Protein AF-A0A375GD83-F1 (afdb_monomer)

Secondary structure (DSSP, 8-state):
-PPP------------HHHHHHHHHHHHHHHHHHHHTSS---TTSHHHHHHHHHHHHHHHHHHHHHHHHHHHHHHHHHHHHHHHHHHHHHHHHHHHHHHHHHHHHHHHHHHHHHHHHHHHHHHHHHHHHHHHHHHHHHHHGGGGGTTS-HHHHHHHHHHHHSHHHHHTS--GGGHHHHHHHHHHHHHHHHHHHHHHHHHHHHHHHHHHHHHHHHHHHHHHHHHHHHHHHHHHHHHHHHHHHTHHHHTTT--HHHHHHHHHHHTTS-GGGGGGGHHHHHHHHHHHHHHHHHHHHHHHHHHHHHHHHHHHHHHHHHHHHHHHHHHHHHHHHHHHHHHHHHHHHHHHHHHHHHHHHHHHHHHHHHHHHHHHHHHHHHHHHHHHHHHHHHHHHHHGGGSPSSHHHHHHHHHHHHHHT---

pLDDT: mean 83.91, std 14.01, range [33.31, 98.44]

Solvent-accessible surface area (backbone atoms only — not comparable to full-atom values): 22736 Å² total; per-residue (Å²): 132,81,82,78,82,78,80,75,75,73,79,78,76,74,72,71,69,79,61,61,56,67,46,54,62,49,54,51,50,52,51,51,50,53,62,70,62,70,62,89,66,54,57,89,43,73,66,32,33,48,51,47,50,54,49,52,48,49,54,53,49,51,54,51,51,51,55,47,52,50,51,65,60,47,48,60,52,54,52,49,53,50,52,52,51,54,50,49,52,51,51,54,51,54,51,45,68,59,46,50,63,54,50,52,52,51,52,51,52,50,51,51,52,51,52,51,50,50,49,52,52,50,53,50,52,51,53,53,50,53,54,53,51,52,46,51,50,46,57,49,50,43,69,80,37,71,84,42,54,40,66,57,36,50,49,54,46,51,52,67,68,33,78,57,56,70,64,77,51,90,49,76,94,45,46,65,60,46,52,51,32,48,54,52,26,47,54,52,35,52,55,38,29,55,53,24,45,53,52,50,51,53,49,53,53,49,53,51,51,52,52,51,53,49,52,51,52,52,50,53,50,49,54,50,51,50,50,50,52,53,49,55,49,50,53,51,40,51,54,38,55,46,43,42,70,75,46,68,92,54,56,52,71,59,46,49,53,51,46,58,55,55,73,65,59,59,42,77,81,43,61,97,43,24,69,62,38,41,52,28,47,53,53,24,46,55,49,38,52,53,50,36,52,53,38,46,55,49,50,51,52,50,49,52,50,51,51,50,47,49,51,50,49,54,51,47,54,50,49,52,49,50,52,48,53,53,49,52,51,50,52,50,49,52,49,52,48,51,51,52,48,50,49,52,49,51,50,48,51,53,53,48,55,49,50,52,52,54,50,54,52,48,54,51,53,49,52,57,50,48,59,59,48,53,57,51,51,53,58,48,51,59,54,52,50,54,53,53,62,62,51,54,80,75,51,70,92,49,79,70,39,56,51,50,54,51,52,50,40,71,71,71,71,75,77,136

Mean predicted aligned error: 18.78 Å

Sequence (416 aa):
MGAPEIEVLDPVHAEPTTSLTLYDAIEAGLTELRTAGAEAFDVKNTEGNKEAREFVQRCVSTRTATEEAYTQWNRPILAAQKRVREKRDEILAAVKEIEQPVKEQIDAEQKRKDEERITKARAESARISVHQACLNAIAALPKDYLTASSADVSAAIRDLESPEYLGQRDWEEYADQAKEAVATALTTLRAHLDNAKAREELAAMKAQQEAEAAARRAEEAKVEAERKRVAGIKDRIHAIEIAPTTCIGLGTKAIQQRIDALAREAADDFAEFQAEAGAAIEAALGNLNTMLAAARDAEELAQLRADAARRKQEEQEAAERKVREEQDAKAAAERAEREAEAKRQAEARAAEQKRQRDEAEARRREKEAAEAAAQRVRAQAETLLALLVESRAHVPAGDLADRIDAAINAATGAQQ

Radius of gyration: 103.18 Å; Cα contacts (8 Å, |Δi|>4): 139; chains: 1; bounding box: 228×79×257 Å

Structure (mmCIF, N/CA/C/O backbone):
data_AF-A0A375GD83-F1
#
_entry.id   AF-A0A375GD83-F1
#
loop_
_atom_site.group_PDB
_atom_site.id
_atom_site.type_symbol
_atom_site.label_atom_id
_atom_site.label_alt_id
_atom_site.label_comp_id
_atom_site.label_asym_id
_atom_site.label_entity_id
_atom_site.label_seq_id
_atom_site.pdbx_PDB_ins_code
_atom_site.Cartn_x
_atom_site.Cartn_y
_atom_site.Cartn_z
_atom_site.occupancy
_atom_site.B_iso_or_equiv
_atom_site.auth_seq_id
_atom_site.auth_comp_id
_atom_site.auth_asym_id
_atom_site.auth_atom_id
_atom_site.pdbx_PDB_model_num
ATOM 1 N N . MET A 1 1 ? 58.384 -1.077 -75.001 1.00 39.97 1 MET A N 1
ATOM 2 C CA . MET A 1 1 ? 57.512 -1.541 -76.101 1.00 39.97 1 MET A CA 1
ATOM 3 C C . MET A 1 1 ? 57.031 -0.315 -76.849 1.00 39.97 1 MET A C 1
ATOM 5 O O . MET A 1 1 ? 56.816 0.699 -76.199 1.00 39.97 1 MET A O 1
ATOM 9 N N . GLY A 1 2 ? 57.066 -0.391 -78.180 1.00 39.81 2 GLY A N 1
ATOM 10 C CA . GLY A 1 2 ? 57.267 0.727 -79.105 1.00 39.81 2 GLY A CA 1
ATOM 11 C C . GLY A 1 2 ? 56.346 1.926 -78.913 1.00 39.81 2 GLY A C 1
ATOM 12 O O . GLY A 1 2 ? 55.140 1.773 -78.745 1.00 39.81 2 GLY A O 1
ATOM 13 N N . ALA A 1 3 ? 56.946 3.116 -78.968 1.00 33.31 3 ALA A N 1
ATOM 14 C CA . ALA A 1 3 ? 56.218 4.341 -79.248 1.00 33.31 3 ALA A CA 1
ATOM 15 C C . ALA A 1 3 ? 55.552 4.181 -80.627 1.00 33.31 3 ALA A C 1
ATOM 17 O O . ALA A 1 3 ? 56.256 3.824 -81.574 1.00 33.31 3 ALA A O 1
ATOM 18 N N . PRO A 1 4 ? 54.231 4.376 -80.756 1.00 43.19 4 PRO A N 1
ATOM 19 C CA . PRO A 1 4 ? 53.603 4.381 -82.064 1.00 43.19 4 PRO A CA 1
ATOM 20 C C . PRO A 1 4 ? 54.129 5.590 -82.841 1.00 43.19 4 PRO A C 1
ATOM 22 O O . PRO A 1 4 ? 54.028 6.726 -82.374 1.00 43.19 4 PRO A O 1
ATOM 25 N N . GLU A 1 5 ? 54.730 5.321 -84.001 1.00 38.53 5 GLU A N 1
ATOM 26 C CA . GLU A 1 5 ? 55.009 6.321 -85.027 1.00 38.53 5 GLU A CA 1
ATOM 27 C C . GLU A 1 5 ? 53.711 7.077 -85.309 1.00 38.53 5 GLU A C 1
ATOM 29 O O . GLU A 1 5 ? 52.737 6.525 -85.818 1.00 38.53 5 GLU A O 1
ATOM 34 N N . ILE A 1 6 ? 53.681 8.346 -84.910 1.00 42.22 6 ILE A N 1
ATOM 35 C CA . ILE A 1 6 ? 52.630 9.266 -85.316 1.00 42.22 6 ILE A CA 1
ATOM 36 C C . ILE A 1 6 ? 52.956 9.606 -86.765 1.00 42.22 6 ILE A C 1
ATOM 38 O O . ILE A 1 6 ? 53.791 10.467 -87.035 1.00 42.22 6 ILE A O 1
ATOM 42 N N . GLU A 1 7 ? 52.338 8.877 -87.690 1.00 43.28 7 GLU A N 1
ATOM 43 C CA . GLU A 1 7 ? 52.271 9.248 -89.097 1.00 43.28 7 GLU A CA 1
ATOM 44 C C . GLU A 1 7 ? 51.522 10.586 -89.158 1.00 43.28 7 GLU A C 1
ATOM 46 O O . GLU A 1 7 ? 50.296 10.666 -89.038 1.00 43.28 7 GLU A O 1
ATOM 51 N N . VAL A 1 8 ? 52.295 11.672 -89.193 1.00 41.53 8 VAL A N 1
ATOM 52 C CA . VAL A 1 8 ? 51.786 13.027 -89.369 1.00 41.53 8 VAL A CA 1
ATOM 53 C C . VAL A 1 8 ? 51.165 13.059 -90.758 1.00 41.53 8 VAL A C 1
ATOM 55 O O . VAL A 1 8 ? 51.877 13.115 -91.754 1.00 41.53 8 VAL A O 1
ATOM 58 N N . LEU A 1 9 ? 49.834 12.971 -90.810 1.00 39.97 9 LEU A N 1
ATOM 59 C CA . LEU A 1 9 ? 49.043 13.265 -92.000 1.00 39.97 9 LEU A CA 1
ATOM 60 C C . LEU A 1 9 ? 49.550 14.578 -92.600 1.00 39.97 9 LEU A C 1
ATOM 62 O O . LEU A 1 9 ? 49.461 15.624 -91.950 1.00 39.97 9 LEU A O 1
ATOM 66 N N . ASP A 1 10 ? 50.089 14.489 -93.819 1.00 39.38 10 ASP A N 1
ATOM 67 C CA . ASP A 1 10 ? 50.497 15.634 -94.625 1.00 39.38 10 ASP A CA 1
ATOM 68 C C . ASP A 1 10 ? 49.424 16.728 -94.535 1.00 39.38 10 ASP A C 1
ATOM 70 O O . ASP A 1 10 ? 48.230 16.433 -94.707 1.00 39.38 10 ASP A O 1
ATOM 74 N N . PRO A 1 11 ? 49.798 17.991 -94.259 1.00 42.53 11 PRO A N 1
ATOM 75 C CA . PRO A 1 11 ? 48.841 19.074 -94.322 1.00 42.53 11 PRO A CA 1
ATOM 76 C C . PRO A 1 11 ? 48.291 19.094 -95.742 1.00 42.53 11 PRO A C 1
ATOM 78 O O . PRO A 1 11 ? 49.022 19.325 -96.703 1.00 42.53 11 PRO A O 1
ATOM 81 N N . VAL A 1 12 ? 46.989 18.836 -95.870 1.00 43.38 12 VAL A N 1
ATOM 82 C CA . VAL A 1 12 ? 46.254 19.053 -97.111 1.00 43.38 12 VAL A CA 1
ATOM 83 C C . VAL A 1 12 ? 46.540 20.493 -97.519 1.00 43.38 12 VAL A C 1
ATOM 85 O O . VAL A 1 12 ? 46.014 21.430 -96.914 1.00 43.38 12 VAL A O 1
ATOM 88 N N . HIS A 1 13 ? 47.407 20.669 -98.519 1.00 38.66 13 HIS A N 1
ATOM 89 C CA . HIS A 1 13 ? 47.500 21.898 -99.281 1.00 38.66 13 HIS A CA 1
ATOM 90 C C . HIS A 1 13 ? 46.121 22.093 -99.906 1.00 38.66 13 HIS A C 1
ATOM 92 O O . HIS A 1 13 ? 45.817 21.594 -100.986 1.00 38.66 13 HIS A O 1
ATOM 98 N N . ALA A 1 14 ? 45.240 22.775 -99.179 1.00 43.72 14 ALA A N 1
ATOM 99 C CA . ALA A 1 14 ? 44.133 23.461 -99.793 1.00 43.72 14 ALA A CA 1
ATOM 100 C C . ALA A 1 14 ? 44.802 24.441 -100.746 1.00 43.72 14 ALA A C 1
ATOM 102 O O . ALA A 1 14 ? 45.374 25.414 -100.275 1.00 43.72 14 ALA A O 1
ATOM 103 N N . GLU A 1 15 ? 44.827 24.145 -102.042 1.00 46.03 15 GLU A N 1
ATOM 104 C CA . GLU A 1 15 ? 45.073 25.157 -103.057 1.00 46.03 15 GLU A CA 1
ATOM 105 C C . GLU A 1 15 ? 43.829 26.056 -103.084 1.00 46.03 15 GLU A C 1
ATOM 107 O O . GLU A 1 15 ? 42.822 25.683 -103.691 1.00 46.03 15 GLU A O 1
ATOM 112 N N . PRO A 1 16 ? 43.808 27.221 -102.408 1.00 51.69 16 PRO A N 1
ATOM 113 C CA . PRO A 1 16 ? 42.618 28.061 -102.385 1.00 51.69 16 PRO A CA 1
ATOM 114 C C . PRO A 1 16 ? 42.617 28.979 -103.617 1.00 51.69 16 PRO A C 1
ATOM 116 O O . PRO A 1 16 ? 41.585 29.520 -104.003 1.00 51.69 16 PRO A O 1
ATOM 119 N N . THR A 1 17 ? 43.776 29.137 -104.258 1.00 50.88 17 THR A N 1
ATOM 120 C CA . THR A 1 17 ? 44.047 30.077 -105.342 1.00 50.88 17 THR A CA 1
ATOM 121 C C . THR A 1 17 ? 43.583 29.569 -106.699 1.00 50.88 17 THR A C 1
ATOM 123 O O . THR A 1 17 ? 43.186 30.373 -107.531 1.00 50.88 17 THR A O 1
ATOM 126 N N . THR A 1 18 ? 43.535 28.254 -106.917 1.00 53.28 18 THR A N 1
ATOM 127 C CA . THR A 1 18 ? 43.207 27.659 -108.227 1.00 53.28 18 THR A CA 1
ATOM 128 C C . THR A 1 18 ? 41.701 27.669 -108.535 1.00 53.28 18 THR A C 1
ATOM 130 O O . THR A 1 18 ? 41.294 27.278 -109.623 1.00 53.28 18 THR A O 1
ATOM 133 N N . SER A 1 19 ? 40.854 28.107 -107.591 1.00 58.22 19 SER A N 1
ATOM 134 C CA . SER A 1 19 ? 39.392 27.995 -107.713 1.00 58.22 19 SER A CA 1
ATOM 135 C C . SER A 1 19 ? 38.628 29.309 -107.885 1.00 58.22 19 SER A C 1
ATOM 137 O O . SER A 1 19 ? 37.593 29.317 -108.549 1.00 58.22 19 SER A O 1
ATOM 139 N N . LEU A 1 20 ? 39.135 30.423 -107.350 1.00 66.19 20 LEU A N 1
ATOM 140 C CA . LEU A 1 20 ? 38.565 31.751 -107.612 1.00 66.19 20 LEU A CA 1
ATOM 141 C C . LEU A 1 20 ? 38.956 32.279 -108.997 1.00 66.19 20 LEU A C 1
ATOM 143 O O . LEU A 1 20 ? 38.192 33.028 -109.589 1.00 66.19 20 LEU A O 1
ATOM 147 N N . THR A 1 21 ? 40.063 31.795 -109.563 1.00 68.50 21 THR A N 1
ATOM 148 C CA . THR A 1 21 ? 40.505 32.131 -110.927 1.00 68.50 21 THR A CA 1
ATOM 149 C C . THR A 1 21 ? 39.505 31.712 -112.012 1.00 68.50 21 THR A C 1
ATOM 151 O O . THR A 1 21 ? 39.490 32.297 -113.092 1.00 68.50 21 THR A O 1
ATOM 154 N N . LEU A 1 22 ? 38.618 30.742 -111.738 1.00 68.75 22 LEU A N 1
ATOM 155 C CA . LEU A 1 22 ? 37.506 30.388 -112.635 1.00 68.75 22 LEU A CA 1
ATOM 156 C C . LEU A 1 22 ? 36.510 31.544 -112.817 1.00 68.75 22 LEU A C 1
ATOM 158 O O . LEU A 1 22 ? 35.846 31.620 -113.850 1.00 68.75 22 LEU A O 1
ATOM 162 N N . TYR A 1 23 ? 36.412 32.445 -111.835 1.00 79.69 23 TYR A N 1
ATOM 163 C CA . TYR A 1 23 ? 35.542 33.614 -111.910 1.00 79.69 23 TYR A CA 1
ATOM 164 C C . TYR A 1 23 ? 36.182 34.781 -112.661 1.00 79.69 23 TYR A C 1
ATOM 166 O O . TYR A 1 23 ? 35.439 35.555 -113.251 1.00 79.69 23 TYR A O 1
ATOM 174 N N . ASP A 1 24 ? 37.512 34.868 -112.755 1.00 82.31 24 ASP A N 1
ATOM 175 C CA . ASP A 1 24 ? 38.196 35.981 -113.436 1.00 82.31 24 ASP A CA 1
ATOM 176 C C . ASP A 1 24 ? 37.759 36.111 -114.912 1.00 82.31 24 ASP A C 1
ATOM 178 O O . ASP A 1 24 ? 37.456 37.202 -115.400 1.00 82.31 24 ASP A O 1
ATOM 182 N N . ALA A 1 25 ? 37.643 34.986 -115.633 1.00 78.38 25 ALA A N 1
ATOM 183 C CA . ALA A 1 25 ? 37.164 34.966 -117.022 1.00 78.38 25 ALA A CA 1
ATOM 184 C C . ALA A 1 25 ? 35.667 35.311 -117.141 1.00 78.38 25 ALA A C 1
ATOM 186 O O . ALA A 1 25 ? 35.231 35.925 -118.118 1.00 78.38 25 ALA A O 1
ATOM 187 N N . ILE A 1 26 ? 34.873 34.939 -116.134 1.00 85.50 26 ILE A N 1
ATOM 188 C CA . ILE A 1 26 ? 33.441 35.249 -116.056 1.00 85.50 26 ILE A CA 1
ATOM 189 C C . ILE A 1 26 ? 33.243 36.742 -115.764 1.00 85.50 26 ILE A C 1
ATOM 191 O O . ILE A 1 26 ? 32.365 37.368 -116.355 1.00 85.50 26 ILE A O 1
ATOM 195 N N . GLU A 1 27 ? 34.073 37.334 -114.904 1.00 85.69 27 GLU A N 1
ATOM 196 C CA . GLU A 1 27 ? 34.082 38.766 -114.595 1.00 85.69 27 GLU A CA 1
ATOM 197 C C . GLU A 1 27 ? 34.493 39.610 -115.808 1.00 85.69 27 GLU A C 1
ATOM 199 O O . GLU A 1 27 ? 33.853 40.629 -116.102 1.00 85.69 27 GLU A O 1
ATOM 204 N N . ALA A 1 28 ? 35.499 39.159 -116.564 1.00 83.25 28 ALA A N 1
ATOM 205 C CA . ALA A 1 28 ? 35.867 39.766 -117.840 1.00 83.25 28 ALA A CA 1
ATOM 206 C C . ALA A 1 28 ? 34.699 39.705 -118.842 1.00 83.25 28 ALA A C 1
ATOM 208 O O . ALA A 1 28 ? 34.285 40.739 -119.370 1.00 83.25 28 ALA A O 1
ATOM 209 N N . GLY A 1 29 ? 34.082 38.529 -119.020 1.00 84.75 29 GLY A N 1
ATOM 210 C CA . GLY A 1 29 ? 32.914 38.358 -119.892 1.00 84.75 29 GLY A CA 1
ATOM 211 C C . GLY A 1 29 ? 31.698 39.186 -119.457 1.00 84.75 29 GLY A C 1
ATOM 212 O O . GLY A 1 29 ? 30.999 39.753 -120.293 1.00 84.75 29 GLY A O 1
ATOM 213 N N . LEU A 1 30 ? 31.459 39.336 -118.151 1.00 89.31 30 LEU A N 1
ATOM 214 C CA . LEU A 1 30 ? 30.413 40.213 -117.620 1.00 89.31 30 LEU A CA 1
ATOM 215 C C . LEU A 1 30 ? 30.683 41.685 -117.960 1.00 89.31 30 LEU A C 1
ATOM 217 O O . LEU A 1 30 ? 29.751 42.434 -118.257 1.00 89.31 30 LEU A O 1
ATOM 221 N N . THR A 1 31 ? 31.946 42.105 -117.923 1.00 88.19 31 THR A N 1
ATOM 222 C CA . THR A 1 31 ? 32.352 43.463 -118.304 1.00 88.19 31 THR A CA 1
ATOM 223 C C . THR A 1 31 ? 32.131 43.699 -119.798 1.00 88.19 31 THR A C 1
ATOM 225 O O . THR A 1 31 ? 31.545 44.714 -120.171 1.00 88.19 31 THR A O 1
ATOM 228 N N . GLU A 1 32 ? 32.489 42.738 -120.651 1.00 86.81 32 GLU A N 1
ATOM 229 C CA . GLU A 1 32 ? 32.200 42.792 -122.090 1.00 86.81 32 GLU A CA 1
ATOM 230 C C . GLU A 1 32 ? 30.698 42.841 -122.383 1.00 86.81 32 GLU A C 1
ATOM 232 O O . GLU A 1 32 ? 30.258 43.639 -123.209 1.00 86.81 32 GLU A O 1
ATOM 237 N N . LEU A 1 33 ? 29.895 42.033 -121.685 1.00 90.19 33 LEU A N 1
ATOM 238 C CA . LEU A 1 33 ? 28.437 42.048 -121.808 1.00 90.19 33 LEU A CA 1
ATOM 239 C C . LEU A 1 33 ? 27.834 43.394 -121.395 1.00 90.19 33 LEU A C 1
ATOM 241 O O . LEU A 1 33 ? 26.916 43.877 -122.052 1.00 90.19 33 LEU A O 1
ATOM 245 N N . ARG A 1 34 ? 28.351 44.029 -120.337 1.00 90.00 34 ARG A N 1
ATOM 246 C CA . ARG A 1 34 ? 27.906 45.371 -119.929 1.00 90.00 34 ARG A CA 1
ATOM 247 C C . ARG A 1 34 ? 28.188 46.410 -121.006 1.00 90.00 34 ARG A C 1
ATOM 249 O O . ARG A 1 34 ? 27.311 47.214 -121.300 1.00 90.00 34 ARG A O 1
ATOM 256 N N . THR A 1 35 ? 29.378 46.372 -121.601 1.00 87.06 35 THR A N 1
ATOM 257 C CA . THR A 1 35 ? 29.751 47.280 -122.692 1.00 87.06 35 THR A CA 1
ATOM 258 C C . THR A 1 35 ? 28.905 47.022 -123.937 1.00 87.06 35 THR A C 1
ATOM 260 O O . THR A 1 35 ? 28.340 47.952 -124.500 1.00 87.06 35 THR A O 1
ATOM 263 N N . ALA A 1 36 ? 28.760 45.757 -124.342 1.00 85.19 36 ALA A N 1
ATOM 264 C CA . ALA A 1 36 ? 28.002 45.376 -125.533 1.00 85.19 36 ALA A CA 1
ATOM 265 C C . ALA A 1 36 ? 26.490 45.634 -125.404 1.00 85.19 36 ALA A C 1
ATOM 267 O O . ALA A 1 36 ? 25.822 45.818 -126.414 1.00 85.19 36 ALA A O 1
ATOM 268 N N . GLY A 1 37 ? 25.948 45.641 -124.185 1.00 85.56 37 GLY A N 1
ATOM 269 C CA . GLY A 1 37 ? 24.540 45.934 -123.913 1.00 85.56 37 GLY A CA 1
ATOM 270 C C . GLY A 1 37 ? 24.232 47.402 -123.606 1.00 85.56 37 GLY A C 1
ATOM 271 O O . GLY A 1 37 ? 23.106 47.695 -123.211 1.00 85.56 37 GLY A O 1
ATOM 272 N N . ALA A 1 38 ? 25.209 48.311 -123.713 1.00 86.44 38 ALA A N 1
ATOM 273 C CA . ALA A 1 38 ? 25.027 49.718 -123.347 1.00 86.44 38 ALA A CA 1
ATOM 274 C C . ALA A 1 38 ? 24.134 50.495 -124.334 1.00 86.44 38 ALA A C 1
ATOM 276 O O . ALA A 1 38 ? 23.454 51.440 -123.933 1.00 86.44 38 ALA A O 1
ATOM 277 N N . GLU A 1 39 ? 24.115 50.093 -125.606 1.00 80.00 39 GLU A N 1
ATOM 278 C CA . GLU A 1 39 ? 23.303 50.704 -126.663 1.00 80.00 39 GLU A CA 1
ATOM 279 C C . GLU A 1 39 ? 22.092 49.827 -127.021 1.00 80.00 39 GLU A C 1
ATOM 281 O O . GLU A 1 39 ? 22.095 48.609 -126.837 1.00 80.00 39 GLU A O 1
ATOM 286 N N . ALA A 1 40 ? 21.018 50.447 -127.519 1.00 80.62 40 ALA A N 1
ATOM 287 C CA . ALA A 1 40 ? 19.790 49.735 -127.860 1.00 80.62 40 ALA A CA 1
ATOM 288 C C . ALA A 1 40 ? 19.915 49.003 -129.209 1.00 80.62 40 ALA A C 1
ATOM 290 O O . ALA A 1 40 ? 20.173 49.629 -130.234 1.00 80.62 40 ALA A O 1
ATOM 291 N N . PHE A 1 41 ? 19.652 47.693 -129.223 1.00 85.50 41 PHE A N 1
ATOM 292 C CA . PHE A 1 41 ? 19.617 46.893 -130.452 1.00 85.50 41 PHE A CA 1
ATOM 293 C C . PHE A 1 41 ? 18.363 47.198 -131.294 1.00 85.50 41 PHE A C 1
ATOM 295 O O . PHE A 1 41 ? 17.240 47.161 -130.779 1.00 85.50 41 PHE A O 1
ATOM 302 N N . ASP A 1 42 ? 18.518 47.424 -132.605 1.00 81.69 42 ASP A N 1
ATOM 303 C CA . ASP A 1 42 ? 17.387 47.589 -133.536 1.00 81.69 42 ASP A CA 1
ATOM 304 C C . ASP A 1 42 ? 16.790 46.233 -133.952 1.00 81.69 42 ASP A C 1
ATOM 306 O O . ASP A 1 42 ? 17.029 45.691 -135.032 1.00 81.69 42 ASP A O 1
ATOM 310 N N . VAL A 1 43 ? 15.972 45.672 -133.063 1.00 83.81 43 VAL A N 1
ATOM 311 C CA . VAL A 1 43 ? 15.352 44.345 -133.217 1.00 83.81 43 VAL A CA 1
ATOM 312 C C . VAL A 1 43 ? 14.291 44.248 -134.322 1.00 83.81 43 VAL A C 1
ATOM 314 O O . VAL A 1 43 ? 13.786 43.152 -134.584 1.00 83.81 43 VAL A O 1
ATOM 317 N N . LYS A 1 44 ? 13.908 45.366 -134.956 1.00 79.12 44 LYS A N 1
ATOM 318 C CA . LYS A 1 44 ? 12.975 45.352 -136.097 1.00 79.12 44 LYS A CA 1
ATOM 319 C C . LYS A 1 44 ? 13.689 45.009 -137.403 1.00 79.12 44 LYS A C 1
ATOM 321 O O . LYS A 1 44 ? 13.055 44.453 -138.299 1.00 79.12 44 LYS A O 1
ATOM 326 N N . ASN A 1 45 ? 14.988 45.295 -137.497 1.00 81.12 45 ASN A N 1
ATOM 327 C CA . ASN A 1 45 ? 15.839 44.814 -138.575 1.00 81.12 45 ASN A CA 1
ATOM 328 C C . ASN A 1 45 ? 16.251 43.352 -138.311 1.00 81.12 45 ASN A C 1
ATOM 330 O O . ASN A 1 45 ? 16.457 42.933 -137.173 1.00 81.12 45 ASN A O 1
ATOM 334 N N . THR A 1 46 ? 16.380 42.561 -139.375 1.00 78.75 46 THR A N 1
ATOM 335 C CA . THR A 1 46 ? 16.766 41.146 -139.283 1.00 78.75 46 THR A CA 1
ATOM 336 C C . THR A 1 46 ? 18.182 40.990 -138.721 1.00 78.75 46 THR A C 1
ATOM 338 O O . THR A 1 46 ? 18.410 40.102 -137.900 1.00 78.75 46 THR A O 1
ATOM 341 N N . GLU A 1 47 ? 19.109 41.876 -139.101 1.00 81.12 47 GLU A N 1
ATOM 342 C CA . GLU A 1 47 ? 20.480 41.885 -138.570 1.00 81.12 47 GLU A CA 1
ATOM 343 C C . GLU A 1 47 ? 20.504 42.258 -137.081 1.00 81.12 47 GLU A C 1
ATOM 345 O O . GLU A 1 47 ? 21.009 41.483 -136.271 1.00 81.12 47 GLU A O 1
ATOM 350 N N . GLY A 1 48 ? 19.837 43.349 -136.684 1.00 80.81 48 GLY A N 1
ATOM 351 C CA . GLY A 1 48 ? 19.778 43.768 -135.278 1.00 80.81 48 GLY A CA 1
ATOM 352 C C . GLY A 1 48 ? 19.045 42.779 -134.357 1.00 80.81 48 GLY A C 1
ATOM 353 O O . GLY A 1 48 ? 19.421 42.606 -133.198 1.00 80.81 48 GLY A O 1
ATOM 354 N N . ASN A 1 49 ? 18.039 42.045 -134.853 1.00 81.94 49 ASN A N 1
ATOM 355 C CA . ASN A 1 49 ? 17.398 40.958 -134.097 1.00 81.94 49 ASN A CA 1
ATOM 356 C C . ASN A 1 49 ? 18.348 39.769 -133.889 1.00 81.94 49 ASN A C 1
ATOM 358 O O . ASN A 1 49 ? 18.368 39.167 -132.814 1.00 81.94 49 ASN A O 1
ATOM 362 N N . LYS A 1 50 ? 19.153 39.433 -134.903 1.00 86.50 50 LYS A N 1
ATOM 363 C CA . LYS A 1 50 ? 20.173 38.388 -134.783 1.00 86.50 50 LYS A CA 1
ATOM 364 C C . LYS A 1 50 ? 21.220 38.775 -133.734 1.00 86.50 50 LYS A C 1
ATOM 366 O O . LYS A 1 50 ? 21.472 37.978 -132.834 1.00 86.50 50 LYS A O 1
ATOM 371 N N . GLU A 1 51 ? 21.728 40.004 -133.780 1.00 84.81 51 GLU A N 1
ATOM 372 C CA . GLU A 1 51 ? 22.687 40.532 -132.798 1.00 84.81 51 GLU A CA 1
ATOM 373 C C . GLU A 1 51 ? 22.119 40.542 -131.370 1.00 84.81 51 GLU A C 1
ATOM 375 O O . GLU A 1 51 ? 22.785 40.098 -130.433 1.00 84.81 51 GLU A O 1
ATOM 380 N N . ALA A 1 52 ? 20.860 40.956 -131.190 1.00 85.12 52 ALA A N 1
ATOM 381 C CA . ALA A 1 52 ? 20.198 40.935 -129.885 1.00 85.12 52 ALA A CA 1
ATOM 382 C C . ALA A 1 52 ? 20.039 39.508 -129.331 1.00 85.12 52 ALA A C 1
ATOM 384 O O . ALA A 1 52 ? 20.249 39.268 -128.140 1.00 85.12 52 ALA A O 1
ATOM 385 N N . ARG A 1 53 ? 19.690 38.535 -130.184 1.00 87.50 53 ARG A N 1
ATOM 386 C CA . ARG A 1 53 ? 19.599 37.120 -129.785 1.00 87.50 53 ARG A CA 1
ATOM 387 C C . ARG A 1 53 ? 20.962 36.551 -129.411 1.00 87.50 53 ARG A C 1
ATOM 389 O O . ARG A 1 53 ? 21.061 35.845 -128.411 1.00 87.50 53 ARG A O 1
ATOM 396 N N . GLU A 1 54 ? 22.005 36.877 -130.169 1.00 88.62 54 GLU A N 1
ATOM 397 C CA . GLU A 1 54 ? 23.382 36.485 -129.856 1.00 88.62 54 GLU A CA 1
ATOM 398 C C . GLU A 1 54 ? 23.865 37.122 -128.543 1.00 88.62 54 GLU A C 1
ATOM 400 O O . GLU A 1 54 ? 24.502 36.452 -127.731 1.00 88.62 54 GLU A O 1
ATOM 405 N N . PHE A 1 55 ? 23.509 38.381 -128.272 1.00 90.19 55 PHE A N 1
ATOM 406 C CA . PHE A 1 55 ? 23.780 39.041 -126.993 1.00 90.19 55 PHE A CA 1
ATOM 407 C C . PHE A 1 55 ? 23.082 38.345 -125.816 1.00 90.19 55 PHE A C 1
ATOM 409 O O . PHE A 1 55 ? 23.735 38.000 -124.831 1.00 90.19 55 PHE A O 1
ATOM 416 N N . VAL A 1 56 ? 21.777 38.068 -125.926 1.00 89.44 56 VAL A N 1
ATOM 417 C CA . VAL A 1 56 ? 21.030 37.332 -124.891 1.00 89.44 56 VAL A CA 1
ATOM 418 C C . VAL A 1 56 ? 21.627 35.943 -124.671 1.00 89.44 56 VAL A C 1
ATOM 420 O O . VAL A 1 56 ? 21.790 35.528 -123.523 1.00 89.44 56 VAL A O 1
ATOM 423 N N . GLN A 1 57 ? 22.004 35.242 -125.743 1.00 91.25 57 GLN A N 1
ATOM 424 C CA . GLN A 1 57 ? 22.658 33.942 -125.635 1.00 91.25 57 GLN A CA 1
ATOM 425 C C . GLN A 1 57 ? 23.979 34.047 -124.865 1.00 91.25 57 GLN A C 1
ATOM 427 O O . GLN A 1 57 ? 24.208 33.236 -123.971 1.00 91.25 57 GLN A O 1
ATOM 432 N N . ARG A 1 58 ? 24.806 35.071 -125.129 1.00 88.69 58 ARG A N 1
ATOM 433 C CA . ARG A 1 58 ? 26.033 35.319 -124.354 1.00 88.69 58 ARG A CA 1
ATOM 434 C C . ARG A 1 58 ? 25.736 35.587 -122.874 1.00 88.69 58 ARG A C 1
ATOM 436 O O . ARG A 1 58 ? 26.384 34.984 -122.028 1.00 88.69 58 ARG A O 1
ATOM 443 N N . CYS A 1 59 ? 24.718 36.386 -122.540 1.00 88.62 59 CYS A N 1
ATOM 444 C CA . CYS A 1 59 ? 24.286 36.596 -121.149 1.00 88.62 59 CYS A CA 1
ATOM 445 C C . CYS A 1 59 ? 23.867 35.292 -120.452 1.00 88.62 59 CYS A C 1
ATOM 447 O O . CYS A 1 59 ? 24.264 35.032 -119.314 1.00 88.62 59 CYS A O 1
ATOM 449 N N . VAL A 1 60 ? 23.071 34.457 -121.128 1.00 91.75 60 VAL A N 1
ATOM 450 C CA . VAL A 1 60 ? 22.652 33.151 -120.602 1.00 91.75 60 VAL A CA 1
ATOM 451 C C . VAL A 1 60 ? 23.858 32.233 -120.417 1.00 91.75 60 VAL A C 1
ATOM 453 O O . VAL A 1 60 ? 23.958 31.583 -119.376 1.00 91.75 60 VAL A O 1
ATOM 456 N N . SER A 1 61 ? 24.787 32.209 -121.375 1.00 88.38 61 SER A N 1
ATOM 457 C CA . SER A 1 61 ? 26.030 31.444 -121.282 1.00 88.38 61 SER A CA 1
ATOM 458 C C . SER A 1 61 ? 26.889 31.892 -120.100 1.00 88.38 61 SER A C 1
ATOM 460 O O . SER A 1 61 ? 27.290 31.039 -119.315 1.00 88.38 61 SER A O 1
ATOM 462 N N . THR A 1 62 ? 27.101 33.198 -119.900 1.00 88.00 62 THR A N 1
ATOM 463 C CA . THR A 1 62 ? 27.851 33.721 -118.744 1.00 88.00 62 THR A CA 1
ATOM 464 C C . THR A 1 62 ? 27.178 33.350 -117.423 1.00 88.00 62 THR A C 1
ATOM 466 O O . THR A 1 62 ? 27.852 32.840 -116.538 1.00 88.00 62 THR A O 1
ATOM 469 N N . ARG A 1 63 ? 25.850 33.503 -117.296 1.00 91.19 63 ARG A N 1
ATOM 470 C CA . ARG A 1 63 ? 25.112 33.087 -116.086 1.00 91.19 63 ARG A CA 1
ATOM 471 C C . ARG A 1 63 ? 25.255 31.590 -115.803 1.00 91.19 63 ARG A C 1
ATOM 473 O O . ARG A 1 63 ? 25.512 31.202 -114.667 1.00 91.19 63 ARG A O 1
ATOM 480 N N . THR A 1 64 ? 25.088 30.763 -116.832 1.00 90.00 64 THR A N 1
ATOM 481 C CA . THR A 1 64 ? 25.183 29.301 -116.704 1.00 90.00 64 THR A CA 1
ATOM 482 C C . THR A 1 64 ? 26.601 28.892 -116.302 1.00 90.00 64 THR A C 1
ATOM 484 O O . THR A 1 64 ? 26.761 28.061 -115.414 1.00 90.00 64 THR A O 1
ATOM 487 N N . ALA A 1 65 ? 27.625 29.537 -116.873 1.00 87.19 65 ALA A N 1
ATOM 488 C CA . ALA A 1 65 ? 29.018 29.326 -116.493 1.00 87.19 65 ALA A CA 1
ATOM 489 C C . ALA A 1 65 ? 29.287 29.707 -115.026 1.00 87.19 65 ALA A C 1
ATOM 491 O O . ALA A 1 65 ? 29.994 28.977 -114.336 1.00 87.19 65 ALA A O 1
ATOM 492 N N . THR A 1 66 ? 28.688 30.790 -114.512 1.00 87.75 66 THR A N 1
ATOM 493 C CA . THR A 1 66 ? 28.781 31.165 -113.088 1.00 87.75 66 THR A CA 1
ATOM 494 C C . THR A 1 66 ? 28.152 30.113 -112.170 1.00 87.75 66 THR A C 1
ATOM 496 O O . THR A 1 66 ? 28.759 29.713 -111.176 1.00 87.75 66 THR A O 1
ATOM 499 N N . GLU A 1 67 ? 26.939 29.649 -112.487 1.00 88.56 67 GLU A N 1
ATOM 500 C CA . GLU A 1 67 ? 26.233 28.624 -111.700 1.00 88.56 67 GLU A CA 1
ATOM 501 C C . GLU A 1 67 ? 26.985 27.282 -111.713 1.00 88.56 67 GLU A C 1
ATOM 503 O O . GLU A 1 67 ? 27.092 26.599 -110.685 1.00 88.56 67 GLU A O 1
ATOM 508 N N . GLU A 1 68 ? 27.556 26.917 -112.860 1.00 87.94 68 GLU A N 1
ATOM 509 C CA . GLU A 1 68 ? 28.397 25.737 -113.004 1.00 87.94 68 GLU A CA 1
ATOM 510 C C . GLU A 1 68 ? 29.701 25.870 -112.205 1.00 87.94 68 GLU A C 1
ATOM 512 O O . GLU A 1 68 ? 30.024 24.959 -111.440 1.00 87.94 68 GLU A O 1
ATOM 517 N N . ALA A 1 69 ? 30.391 27.015 -112.280 1.00 85.19 69 ALA A N 1
ATOM 518 C CA . ALA A 1 69 ? 31.600 27.289 -111.500 1.00 85.19 69 ALA A CA 1
ATOM 519 C C . ALA A 1 69 ? 31.340 27.190 -109.986 1.00 85.19 69 ALA A C 1
ATOM 521 O O . ALA A 1 69 ? 32.097 26.533 -109.268 1.00 85.19 69 ALA A O 1
ATOM 522 N N . TYR A 1 70 ? 30.228 27.750 -109.490 1.00 86.88 70 TYR A N 1
ATOM 523 C CA . TYR A 1 70 ? 29.825 27.612 -108.085 1.00 86.88 70 TYR A CA 1
ATOM 524 C C . TYR A 1 70 ? 29.563 26.155 -107.704 1.00 86.88 70 TYR A C 1
ATOM 526 O O . TYR A 1 70 ? 30.045 25.673 -106.677 1.00 86.88 70 TYR A O 1
ATOM 534 N N . THR A 1 71 ? 28.811 25.432 -108.534 1.00 87.31 71 THR A N 1
ATOM 535 C CA . THR A 1 71 ? 28.451 24.039 -108.261 1.00 87.31 71 THR A CA 1
ATOM 536 C C . THR A 1 71 ? 29.687 23.141 -108.248 1.00 87.31 71 THR A C 1
ATOM 538 O O . THR A 1 71 ? 29.811 22.284 -107.370 1.00 87.31 71 THR A O 1
ATOM 541 N N . GLN A 1 72 ? 30.613 23.336 -109.190 1.00 84.00 72 GLN A N 1
ATOM 542 C CA . GLN A 1 72 ? 31.868 22.590 -109.272 1.00 84.00 72 GLN A CA 1
ATOM 543 C C . GLN A 1 72 ? 32.788 22.894 -108.083 1.00 84.00 72 GLN A C 1
ATOM 545 O O . GLN A 1 72 ? 33.360 21.961 -107.521 1.00 84.00 72 GLN A O 1
ATOM 550 N N . TRP A 1 73 ? 32.867 24.154 -107.643 1.00 82.75 73 TRP A N 1
ATOM 551 C CA . TRP A 1 73 ? 33.659 24.562 -106.479 1.00 82.75 73 TRP A CA 1
ATOM 552 C C . TRP A 1 73 ? 33.082 24.081 -105.140 1.00 82.75 73 TRP A C 1
ATOM 554 O O . TRP A 1 73 ? 33.805 23.575 -104.284 1.00 82.75 73 TRP A O 1
ATOM 564 N N . ASN A 1 74 ? 31.768 24.203 -104.946 1.00 85.94 74 ASN A N 1
ATOM 565 C CA . ASN A 1 74 ? 31.124 23.891 -103.670 1.00 85.94 74 ASN A CA 1
ATOM 566 C C . ASN A 1 74 ? 30.951 22.376 -103.446 1.00 85.94 74 ASN A C 1
ATOM 568 O O . ASN A 1 74 ? 30.940 21.898 -102.310 1.00 85.94 74 ASN A O 1
ATOM 572 N N . ARG A 1 75 ? 30.844 21.586 -104.522 1.00 85.50 75 ARG A N 1
ATOM 573 C CA . ARG A 1 75 ? 30.702 20.121 -104.454 1.00 85.50 75 ARG A CA 1
ATOM 574 C C . ARG A 1 75 ? 31.800 19.428 -103.625 1.00 85.50 75 ARG A C 1
ATOM 576 O O . ARG A 1 75 ? 31.429 18.659 -102.734 1.00 85.50 75 ARG A O 1
ATOM 583 N N . PRO A 1 76 ? 33.111 19.660 -103.846 1.00 85.38 76 PRO A N 1
ATOM 584 C CA . PRO A 1 76 ? 34.156 19.066 -103.013 1.00 85.38 76 PRO A CA 1
ATOM 585 C C . PRO A 1 76 ? 34.111 19.561 -101.560 1.00 85.38 76 PRO A C 1
ATOM 587 O O . PRO A 1 76 ? 34.386 18.771 -100.660 1.00 85.38 76 PRO A O 1
ATOM 590 N N . ILE A 1 77 ? 33.695 20.808 -101.304 1.00 85.00 77 ILE A N 1
ATOM 591 C CA . ILE A 1 77 ? 33.564 21.357 -99.943 1.00 85.00 77 ILE A CA 1
ATOM 592 C C . ILE A 1 77 ? 32.464 20.630 -99.167 1.00 85.00 77 ILE A C 1
ATOM 594 O O . ILE A 1 77 ? 32.706 20.147 -98.061 1.00 85.00 77 ILE A O 1
ATOM 598 N N . LEU A 1 78 ? 31.267 20.492 -99.744 1.00 88.50 78 LEU A N 1
ATOM 599 C CA . LEU A 1 78 ? 30.167 19.755 -99.113 1.00 88.50 78 LEU A CA 1
ATOM 600 C C . LEU A 1 78 ? 30.517 18.275 -98.908 1.00 88.50 78 LEU A C 1
ATOM 602 O O . LEU A 1 78 ? 30.198 17.701 -97.865 1.00 88.50 78 LEU A O 1
ATOM 606 N N . ALA A 1 79 ? 31.214 17.662 -99.871 1.00 86.38 79 ALA A N 1
ATOM 607 C CA . ALA A 1 79 ? 31.703 16.293 -99.742 1.00 86.38 79 ALA A CA 1
ATOM 608 C C . ALA A 1 79 ? 32.723 16.154 -98.597 1.00 86.38 79 ALA A C 1
ATOM 610 O O . ALA A 1 79 ? 32.631 15.212 -97.809 1.00 86.38 79 ALA A O 1
ATOM 611 N N . ALA A 1 80 ? 33.654 17.102 -98.456 1.00 83.62 80 ALA A N 1
ATOM 612 C CA . ALA A 1 80 ? 34.609 17.136 -97.352 1.00 83.62 80 ALA A CA 1
ATOM 613 C C . ALA A 1 80 ? 33.906 17.341 -96.000 1.00 83.62 80 ALA A C 1
ATOM 615 O O . ALA A 1 80 ? 34.161 16.591 -95.061 1.00 83.62 80 ALA A O 1
ATOM 616 N N . GLN A 1 81 ? 32.959 18.281 -95.907 1.00 90.06 81 GLN A N 1
ATOM 617 C CA . GLN A 1 81 ? 32.171 18.509 -94.689 1.00 90.06 81 GLN A CA 1
ATOM 618 C C . GLN A 1 81 ? 31.402 17.259 -94.253 1.00 90.06 81 GLN A C 1
ATOM 620 O O . GLN A 1 81 ? 31.375 16.940 -93.064 1.00 90.06 81 GLN A O 1
ATOM 625 N N . LYS A 1 82 ? 30.792 16.538 -95.203 1.00 93.12 82 LYS A N 1
ATOM 626 C CA . LYS A 1 82 ? 30.106 15.274 -94.923 1.00 93.12 82 LYS A CA 1
ATOM 627 C C . LYS A 1 82 ? 31.077 14.233 -94.356 1.00 93.12 82 LYS A C 1
ATOM 629 O O . LYS A 1 82 ? 30.807 13.706 -93.282 1.00 93.12 82 LYS A O 1
ATOM 634 N N . ARG A 1 83 ? 32.230 14.022 -95.006 1.00 90.50 83 ARG A N 1
ATOM 635 C CA . ARG A 1 83 ? 33.268 13.085 -94.533 1.00 90.50 83 ARG A CA 1
ATOM 636 C C . ARG A 1 83 ? 33.772 13.431 -93.133 1.00 90.50 83 ARG A C 1
ATOM 638 O O . ARG A 1 83 ? 33.948 12.541 -92.313 1.00 90.50 83 ARG A O 1
ATOM 645 N N . VAL A 1 84 ? 33.970 14.717 -92.835 1.00 91.75 84 VAL A N 1
ATOM 646 C CA . VAL A 1 84 ? 34.407 15.168 -91.503 1.00 91.75 84 VAL A CA 1
ATOM 647 C C . VAL A 1 84 ? 33.348 14.872 -90.438 1.00 91.75 84 VAL A C 1
ATOM 649 O O . VAL A 1 84 ? 33.696 14.409 -89.355 1.00 91.75 84 VAL A O 1
ATOM 652 N N . ARG A 1 85 ? 32.059 15.100 -90.727 1.00 95.00 85 ARG A N 1
ATOM 653 C CA . ARG A 1 85 ? 30.970 14.774 -89.788 1.00 95.00 85 ARG A CA 1
ATOM 654 C C . ARG A 1 85 ? 30.860 13.273 -89.548 1.00 95.00 85 ARG A C 1
ATOM 656 O O . ARG A 1 85 ? 30.807 12.863 -88.397 1.00 95.00 85 ARG A O 1
ATOM 663 N N . GLU A 1 86 ? 30.886 12.479 -90.615 1.00 95.31 86 GLU A N 1
ATOM 664 C CA . GLU A 1 86 ? 30.870 11.016 -90.521 1.00 95.31 86 GLU A CA 1
ATOM 665 C C . GLU A 1 86 ? 32.060 10.517 -89.697 1.00 95.31 86 GLU A C 1
ATOM 667 O O . GLU A 1 86 ? 31.874 9.724 -88.778 1.00 95.31 86 GLU A O 1
ATOM 672 N N . LYS A 1 87 ? 33.264 11.057 -89.935 1.00 90.25 87 LYS A N 1
ATOM 673 C CA . LYS A 1 87 ? 34.451 10.665 -89.174 1.00 90.25 87 LYS A CA 1
ATOM 674 C C . LYS A 1 87 ? 34.383 11.084 -87.706 1.00 90.25 87 LYS A C 1
ATOM 676 O O . LYS A 1 87 ? 34.802 10.322 -86.842 1.00 90.25 87 LYS A O 1
ATOM 681 N N . ARG A 1 88 ? 33.839 12.268 -87.402 1.00 95.31 88 ARG A N 1
ATOM 682 C CA . ARG A 1 88 ? 33.577 12.700 -86.020 1.00 95.31 88 ARG A CA 1
ATOM 683 C C . ARG A 1 88 ? 32.640 11.721 -85.320 1.00 95.31 88 ARG A C 1
ATOM 685 O O . ARG A 1 88 ? 32.929 11.322 -84.200 1.00 95.31 88 ARG A O 1
ATOM 692 N N . ASP A 1 89 ? 31.532 11.363 -85.961 1.00 96.25 89 ASP A N 1
ATOM 693 C CA . ASP A 1 89 ? 30.518 10.497 -85.358 1.00 96.25 89 ASP A CA 1
ATOM 694 C C . ASP A 1 89 ? 31.051 9.071 -85.162 1.00 96.25 89 ASP A C 1
ATOM 696 O O . ASP A 1 89 ? 30.834 8.486 -84.104 1.00 96.25 89 ASP A O 1
ATOM 700 N N . GLU A 1 90 ? 31.838 8.560 -86.114 1.00 94.25 90 GLU A N 1
ATOM 701 C CA . GLU A 1 90 ? 32.578 7.298 -85.988 1.00 94.25 90 GLU A CA 1
ATOM 702 C C . GLU A 1 90 ? 33.551 7.329 -84.797 1.00 94.25 90 GLU A C 1
ATOM 704 O O . GLU A 1 90 ? 33.538 6.423 -83.966 1.00 94.25 90 GLU A O 1
ATOM 709 N N . ILE A 1 91 ? 34.356 8.394 -84.668 1.00 94.38 91 ILE A N 1
ATOM 710 C CA . ILE A 1 91 ? 35.300 8.551 -83.551 1.00 94.38 91 ILE A CA 1
ATOM 711 C C . ILE A 1 91 ? 34.552 8.647 -82.219 1.00 94.38 91 ILE A C 1
ATOM 713 O O . ILE A 1 91 ? 34.941 7.987 -81.262 1.00 94.38 91 ILE A O 1
ATOM 717 N N . LEU A 1 92 ? 33.477 9.434 -82.134 1.00 94.88 92 LEU A N 1
ATOM 718 C CA . LEU A 1 92 ? 32.691 9.565 -80.905 1.00 94.88 92 LEU A CA 1
ATOM 719 C C . LEU A 1 92 ? 32.034 8.241 -80.504 1.00 94.88 92 LEU A C 1
ATOM 721 O O . LEU A 1 92 ? 32.017 7.913 -79.319 1.00 94.88 92 LEU A O 1
ATOM 725 N N . ALA A 1 93 ? 31.519 7.476 -81.469 1.00 95.25 93 ALA A N 1
ATOM 726 C CA . ALA A 1 93 ? 30.965 6.152 -81.215 1.00 95.25 93 ALA A CA 1
ATOM 727 C C . ALA A 1 93 ? 32.045 5.186 -80.702 1.00 95.25 93 ALA A C 1
ATOM 729 O O . ALA A 1 93 ? 31.856 4.586 -79.647 1.00 95.25 93 ALA A O 1
ATOM 730 N N . ALA A 1 94 ? 33.201 5.118 -81.371 1.00 92.31 94 ALA A N 1
ATOM 731 C CA . ALA A 1 94 ? 34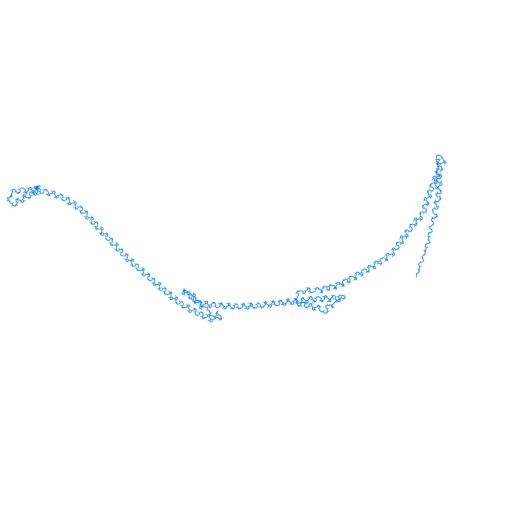.316 4.265 -80.960 1.00 92.31 94 ALA A CA 1
ATOM 732 C C . ALA A 1 94 ? 34.870 4.649 -79.575 1.00 92.31 94 ALA A C 1
ATOM 734 O O . ALA A 1 94 ? 35.121 3.784 -78.740 1.00 92.31 94 ALA A O 1
ATOM 735 N N . VAL A 1 95 ? 35.014 5.950 -79.288 1.00 93.62 95 VAL A N 1
ATOM 736 C CA . VAL A 1 95 ? 35.430 6.435 -77.962 1.00 93.62 95 VAL A CA 1
ATOM 737 C C . VAL A 1 95 ? 34.410 6.033 -76.902 1.00 93.62 95 VAL A C 1
ATOM 739 O O . VAL A 1 95 ? 34.805 5.567 -75.838 1.00 93.62 95 VAL A O 1
ATOM 742 N N . LYS A 1 96 ? 33.110 6.148 -77.190 1.00 94.94 96 LYS A N 1
ATOM 743 C CA . LYS A 1 96 ? 32.055 5.756 -76.251 1.00 94.94 96 LYS A CA 1
ATOM 744 C C . LYS A 1 96 ? 32.033 4.248 -75.992 1.00 94.94 96 LYS A C 1
ATOM 746 O O . LYS A 1 96 ? 31.830 3.848 -74.850 1.00 94.94 96 LYS A O 1
ATOM 751 N N . GLU A 1 97 ? 32.260 3.419 -77.009 1.00 93.38 97 GLU A N 1
ATOM 752 C CA . GLU A 1 97 ? 32.385 1.961 -76.850 1.00 93.38 97 GLU A CA 1
ATOM 753 C C . GLU A 1 97 ? 33.564 1.573 -75.947 1.00 93.38 97 GLU A C 1
ATOM 755 O O . GLU A 1 97 ? 33.478 0.582 -75.226 1.00 93.38 97 GLU A O 1
ATOM 760 N N . ILE A 1 98 ? 34.633 2.376 -75.932 1.00 90.00 98 ILE A N 1
ATOM 761 C CA . ILE A 1 98 ? 35.782 2.194 -75.035 1.00 90.00 98 ILE A CA 1
ATOM 762 C C . ILE A 1 98 ? 35.502 2.770 -73.633 1.00 90.00 98 ILE A C 1
ATOM 764 O O . ILE A 1 98 ? 35.839 2.141 -72.631 1.00 90.00 98 ILE A O 1
ATOM 768 N N . GLU A 1 99 ? 34.887 3.952 -73.538 1.00 93.69 99 GLU A N 1
ATOM 769 C CA . GLU A 1 99 ? 34.603 4.649 -72.273 1.00 93.69 99 GLU A CA 1
ATOM 770 C C . GLU A 1 99 ? 33.560 3.910 -71.426 1.00 93.69 99 GLU A C 1
ATOM 772 O O . GLU A 1 99 ? 33.743 3.747 -70.219 1.00 93.69 99 GLU A O 1
ATOM 777 N N . GLN A 1 100 ? 32.468 3.457 -72.047 1.00 93.56 100 GLN A N 1
ATOM 778 C CA . GLN A 1 100 ? 31.316 2.877 -71.360 1.00 93.56 100 GLN A CA 1
ATOM 779 C C . GLN A 1 100 ? 31.673 1.687 -70.445 1.00 93.56 100 GLN A C 1
ATOM 781 O O . GLN A 1 100 ? 31.298 1.741 -69.272 1.00 93.56 100 GLN A O 1
ATOM 786 N N . PRO A 1 101 ? 32.426 0.654 -70.883 1.00 92.88 101 PRO A N 1
ATOM 787 C CA . PRO A 1 101 ? 32.792 -0.451 -69.997 1.00 92.88 101 PRO A CA 1
ATOM 788 C C . PRO A 1 101 ? 33.710 -0.007 -68.850 1.00 92.88 101 PRO A C 1
ATOM 790 O O . PRO A 1 101 ? 33.601 -0.532 -67.743 1.00 92.88 101 PRO A O 1
ATOM 793 N N . VAL A 1 102 ? 34.593 0.976 -69.071 1.00 90.62 102 VAL A N 1
ATOM 794 C CA . VAL A 1 102 ? 35.452 1.524 -68.006 1.00 90.62 102 VAL A CA 1
ATOM 795 C C . VAL A 1 102 ? 34.610 2.282 -66.981 1.00 90.62 102 VAL A C 1
ATOM 797 O O . VAL A 1 102 ? 34.791 2.104 -65.778 1.00 90.62 102 VAL A O 1
ATOM 800 N N . LYS A 1 103 ? 33.646 3.085 -67.437 1.00 94.75 103 LYS A N 1
ATOM 801 C CA . LYS A 1 103 ? 32.708 3.791 -66.564 1.00 94.75 103 LYS A CA 1
ATOM 802 C C . LYS A 1 103 ? 31.866 2.824 -65.730 1.00 94.75 103 LYS A C 1
ATOM 804 O O . LYS A 1 103 ? 31.759 3.008 -64.524 1.00 94.75 103 LYS A O 1
ATOM 809 N N . GLU A 1 104 ? 31.349 1.758 -66.338 1.00 94.25 104 GLU A N 1
ATOM 810 C CA . GLU A 1 104 ? 30.597 0.715 -65.629 1.00 94.25 104 GLU A CA 1
ATOM 811 C C . GLU A 1 104 ? 31.447 0.002 -64.566 1.00 94.25 104 GLU A C 1
ATOM 813 O O . GLU A 1 104 ? 30.952 -0.275 -63.472 1.00 94.25 104 GLU A O 1
ATOM 818 N N . GLN A 1 105 ? 32.736 -0.241 -64.834 1.00 90.94 105 GLN A N 1
ATOM 819 C CA . GLN A 1 105 ? 33.669 -0.779 -63.835 1.00 90.94 105 GLN A CA 1
ATOM 820 C C . GLN A 1 105 ? 33.897 0.192 -62.666 1.00 90.94 105 GLN A C 1
ATOM 822 O O . GLN A 1 105 ? 33.902 -0.240 -61.511 1.00 90.94 105 GLN A O 1
ATOM 827 N N . ILE A 1 106 ? 34.057 1.493 -62.943 1.00 90.88 106 ILE A N 1
ATOM 828 C CA . ILE A 1 106 ? 34.205 2.529 -61.907 1.00 90.88 106 ILE A CA 1
ATOM 829 C C . ILE A 1 106 ? 32.945 2.597 -61.037 1.00 90.88 106 ILE A C 1
ATOM 831 O O . ILE A 1 106 ? 33.050 2.567 -59.809 1.00 90.88 106 ILE A O 1
ATOM 835 N N . ASP A 1 107 ? 31.766 2.640 -61.658 1.00 93.69 107 ASP A N 1
ATOM 836 C CA . ASP A 1 107 ? 30.484 2.724 -60.957 1.00 93.69 107 ASP A CA 1
ATOM 837 C C . ASP A 1 107 ? 30.234 1.471 -60.097 1.00 93.69 107 ASP A C 1
ATOM 839 O O . ASP A 1 107 ? 29.789 1.578 -58.949 1.00 93.69 107 ASP A O 1
ATOM 843 N N . ALA A 1 108 ? 30.576 0.279 -60.602 1.00 93.31 108 ALA A N 1
ATOM 844 C CA . ALA A 1 108 ? 30.466 -0.975 -59.858 1.00 93.31 108 ALA A CA 1
ATOM 845 C C . ALA A 1 108 ? 31.399 -1.019 -58.634 1.00 93.31 108 ALA A C 1
ATOM 847 O O . ALA A 1 108 ? 30.971 -1.403 -57.543 1.00 93.31 108 ALA A O 1
ATOM 848 N N . GLU A 1 109 ? 32.657 -0.595 -58.783 1.00 92.69 109 GLU A N 1
ATOM 849 C CA . GLU A 1 109 ? 33.616 -0.557 -57.674 1.00 92.69 109 GLU A CA 1
ATOM 850 C C . GLU A 1 109 ? 33.241 0.509 -56.635 1.00 92.69 109 GLU A C 1
ATOM 852 O O . GLU A 1 109 ? 33.357 0.270 -55.430 1.00 92.69 109 GLU A O 1
ATOM 857 N N . GLN A 1 110 ? 32.737 1.666 -57.074 1.00 93.06 110 GLN A N 1
ATOM 858 C CA . GLN A 1 110 ? 32.239 2.702 -56.172 1.00 93.06 110 GLN A CA 1
ATOM 859 C C . GLN A 1 110 ? 31.037 2.197 -55.367 1.00 93.06 110 GLN A C 1
ATOM 861 O O . GLN A 1 110 ? 31.023 2.322 -54.142 1.00 93.06 110 GLN A O 1
ATOM 866 N N . LYS A 1 111 ? 30.084 1.527 -56.027 1.00 95.75 111 LYS A N 1
ATOM 867 C CA . LYS A 1 111 ? 28.951 0.882 -55.357 1.00 95.75 111 LYS A CA 1
ATOM 868 C C . LYS A 1 111 ? 29.411 -0.159 -54.330 1.00 95.75 111 LYS A C 1
ATOM 870 O O . LYS A 1 111 ? 28.932 -0.133 -53.199 1.00 95.75 111 LYS A O 1
ATOM 875 N N . ARG A 1 112 ? 30.379 -1.020 -54.673 1.00 95.94 112 ARG A N 1
ATOM 876 C CA . ARG A 1 112 ? 30.945 -2.018 -53.745 1.00 95.94 112 ARG A CA 1
ATOM 877 C C . ARG A 1 112 ? 31.566 -1.359 -52.509 1.00 95.94 112 ARG A C 1
ATOM 879 O O . ARG A 1 112 ? 31.318 -1.800 -51.388 1.00 95.94 112 ARG A O 1
ATOM 886 N N . LYS A 1 113 ? 32.350 -0.290 -52.697 1.00 94.25 113 LYS A N 1
ATOM 887 C CA . LYS A 1 113 ? 32.961 0.477 -51.596 1.00 94.25 113 LYS A CA 1
ATOM 888 C C . LYS A 1 113 ? 31.915 1.144 -50.708 1.00 94.25 113 LYS A C 1
ATOM 890 O O . LYS A 1 113 ? 32.068 1.148 -49.487 1.00 94.25 113 LYS A O 1
ATOM 895 N N . ASP A 1 114 ? 30.858 1.690 -51.300 1.00 94.19 114 ASP A N 1
ATOM 896 C CA . ASP A 1 114 ? 29.768 2.312 -50.554 1.00 94.19 114 ASP A CA 1
ATOM 897 C C . ASP A 1 114 ? 28.963 1.286 -49.750 1.00 94.19 114 ASP A C 1
ATOM 899 O O . ASP A 1 114 ? 28.694 1.518 -48.571 1.00 94.19 114 ASP A O 1
ATOM 903 N N . GLU A 1 115 ? 28.655 0.124 -50.327 1.00 93.06 115 GLU A N 1
ATOM 904 C CA . GLU A 1 115 ? 27.997 -0.985 -49.626 1.00 93.06 115 GLU A CA 1
ATOM 905 C C . GLU A 1 115 ? 28.859 -1.533 -48.477 1.00 93.06 115 GLU A C 1
ATOM 907 O O . GLU A 1 115 ? 28.352 -1.747 -47.371 1.00 93.06 115 GLU A O 1
ATOM 912 N N . GLU A 1 116 ? 30.168 -1.698 -48.688 1.00 94.06 116 GLU A N 1
ATOM 913 C CA . GLU A 1 116 ? 31.114 -2.116 -47.647 1.00 94.06 116 GLU A CA 1
ATOM 914 C C . GLU A 1 116 ? 31.185 -1.082 -46.512 1.00 94.06 116 GLU A C 1
ATOM 916 O O . GLU A 1 116 ? 31.120 -1.440 -45.333 1.00 94.06 116 GLU A O 1
ATOM 921 N N . ARG A 1 117 ? 31.247 0.213 -46.851 1.00 95.44 117 ARG A N 1
ATOM 922 C CA . ARG A 1 117 ? 31.234 1.314 -45.876 1.00 95.44 117 ARG A CA 1
ATOM 923 C C . ARG A 1 117 ? 29.939 1.341 -45.070 1.00 95.44 117 ARG A C 1
ATOM 925 O O . ARG A 1 117 ? 29.998 1.457 -43.848 1.00 95.44 117 ARG A O 1
ATOM 932 N N . ILE A 1 118 ? 28.783 1.211 -45.722 1.00 94.19 118 ILE A N 1
ATOM 933 C CA . ILE A 1 118 ? 27.475 1.171 -45.051 1.00 94.19 118 ILE A CA 1
ATOM 934 C C . ILE A 1 118 ? 27.382 -0.054 -44.138 1.00 94.19 118 ILE A C 1
ATOM 936 O O . ILE A 1 118 ? 26.906 0.059 -43.012 1.00 94.19 118 ILE A O 1
ATOM 940 N N . THR A 1 119 ? 27.859 -1.215 -44.588 1.00 95.31 119 THR A N 1
ATOM 941 C CA . THR A 1 119 ? 27.832 -2.452 -43.797 1.00 95.31 119 THR A CA 1
ATOM 942 C C . THR A 1 119 ? 28.720 -2.339 -42.560 1.00 95.31 119 THR A C 1
ATOM 944 O O . THR A 1 119 ? 28.263 -2.649 -41.461 1.00 95.31 119 THR A O 1
ATOM 947 N N . LYS A 1 120 ? 29.945 -1.812 -42.703 1.00 94.94 120 LYS A N 1
ATOM 948 C CA . LYS A 1 120 ? 30.839 -1.535 -41.566 1.00 94.94 120 LYS A CA 1
ATOM 949 C C . LYS A 1 120 ? 30.229 -0.521 -40.599 1.00 94.94 120 LYS A C 1
ATOM 951 O O . LYS A 1 120 ? 30.216 -0.770 -39.401 1.00 94.94 120 LYS A O 1
ATOM 956 N N . ALA A 1 121 ? 29.660 0.572 -41.108 1.00 94.31 121 ALA A N 1
ATOM 957 C CA . ALA A 1 121 ? 29.001 1.577 -40.275 1.00 94.31 121 ALA A CA 1
ATOM 958 C C . ALA A 1 121 ? 27.788 1.009 -39.515 1.00 94.31 121 ALA A C 1
ATOM 960 O O . ALA A 1 121 ? 27.577 1.347 -38.354 1.00 94.31 121 ALA A O 1
ATOM 961 N N . ARG A 1 122 ? 27.005 0.117 -40.137 1.00 95.50 122 ARG A N 1
ATOM 962 C CA . ARG A 1 122 ? 25.885 -0.573 -39.477 1.00 95.50 122 ARG A CA 1
ATOM 963 C C . ARG A 1 122 ? 26.357 -1.549 -38.406 1.00 95.50 122 ARG A C 1
ATOM 965 O O . ARG A 1 122 ? 25.775 -1.560 -37.327 1.00 95.50 122 ARG A O 1
ATOM 972 N N . ALA A 1 123 ? 27.387 -2.345 -38.692 1.00 94.81 123 ALA A N 1
ATOM 973 C CA . ALA A 1 123 ? 27.968 -3.265 -37.717 1.00 94.81 123 ALA A CA 1
ATOM 974 C C . ALA A 1 123 ? 28.506 -2.504 -36.496 1.00 94.81 123 ALA A C 1
ATOM 976 O O . ALA A 1 123 ? 28.214 -2.875 -35.363 1.00 94.81 123 ALA A O 1
ATOM 977 N N . GLU A 1 124 ? 29.194 -1.388 -36.732 1.00 94.25 124 GLU A N 1
ATOM 978 C CA . GLU A 1 124 ? 29.721 -0.528 -35.675 1.00 94.25 124 GLU A CA 1
ATOM 979 C C . GLU A 1 124 ? 28.609 0.153 -34.865 1.00 94.25 124 GLU A C 1
AT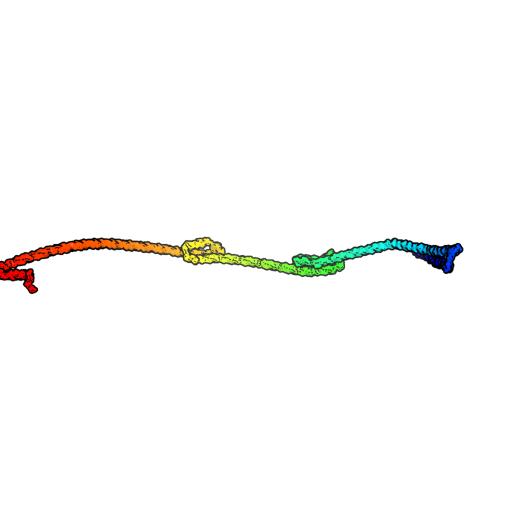OM 981 O O . GLU A 1 124 ? 28.605 0.113 -33.638 1.00 94.25 124 GLU A O 1
ATOM 986 N N . SER A 1 125 ? 27.593 0.703 -35.535 1.00 95.00 125 SER A N 1
ATOM 987 C CA . SER A 1 125 ? 26.431 1.276 -34.850 1.00 95.00 125 SER A CA 1
ATOM 988 C C . SER A 1 125 ? 25.682 0.235 -34.014 1.00 95.00 125 SER A C 1
ATOM 990 O O . SER A 1 125 ? 25.186 0.570 -32.938 1.00 95.00 125 SER A O 1
ATOM 992 N N . ALA A 1 126 ? 25.585 -1.011 -34.488 1.00 95.19 126 ALA A N 1
ATOM 993 C CA . ALA A 1 126 ? 24.977 -2.100 -33.734 1.00 95.19 126 ALA A CA 1
ATOM 994 C C . ALA A 1 126 ? 25.828 -2.469 -32.510 1.00 95.19 126 ALA A C 1
ATOM 996 O O . ALA A 1 126 ? 25.269 -2.598 -31.423 1.00 95.19 126 ALA A O 1
ATOM 997 N N . ARG A 1 127 ? 27.160 -2.561 -32.658 1.00 95.19 127 ARG A N 1
ATOM 998 C CA . ARG A 1 127 ? 28.103 -2.772 -31.545 1.00 95.19 127 ARG A CA 1
ATOM 999 C C . ARG A 1 127 ? 27.875 -1.727 -30.453 1.00 95.19 127 ARG A C 1
ATOM 1001 O O . ARG A 1 127 ? 27.495 -2.086 -29.337 1.00 95.19 127 ARG A O 1
ATOM 1008 N N . ILE A 1 128 ? 27.976 -0.445 -30.808 1.00 95.75 128 ILE A N 1
ATOM 1009 C CA . ILE A 1 128 ? 27.776 0.691 -29.894 1.00 95.75 128 ILE A CA 1
ATOM 1010 C C . ILE A 1 128 ? 26.402 0.624 -29.214 1.00 95.75 128 ILE A C 1
ATOM 1012 O O . ILE A 1 128 ? 26.303 0.766 -27.994 1.00 95.75 128 ILE A O 1
ATOM 1016 N N . SER A 1 129 ? 25.337 0.371 -29.982 1.00 96.50 129 SER A N 1
ATOM 1017 C CA . SER A 1 129 ? 23.974 0.328 -29.446 1.00 96.50 129 SER A CA 1
ATOM 1018 C C . SER A 1 129 ? 23.794 -0.752 -28.380 1.00 96.50 129 SER A C 1
ATOM 1020 O O . SER A 1 129 ? 23.052 -0.528 -27.423 1.00 96.50 129 SER A O 1
ATOM 1022 N N . VAL A 1 130 ? 24.446 -1.910 -28.520 1.00 95.75 130 VAL A N 1
ATOM 1023 C CA . VAL A 1 130 ? 24.356 -2.980 -27.518 1.00 95.75 130 VAL A CA 1
ATOM 1024 C C . VAL A 1 130 ? 25.046 -2.559 -26.218 1.00 95.75 130 VAL A C 1
ATOM 1026 O O . VAL A 1 130 ? 24.454 -2.719 -25.152 1.00 95.75 130 VAL A O 1
ATOM 1029 N N . HIS A 1 131 ? 26.245 -1.967 -26.279 1.00 95.19 131 HIS A N 1
ATOM 1030 C CA . HIS A 1 131 ? 26.925 -1.474 -25.071 1.00 95.19 131 HIS A CA 1
ATOM 1031 C C . HIS A 1 131 ? 26.110 -0.390 -24.364 1.00 95.19 131 HIS A C 1
ATOM 1033 O O . HIS A 1 131 ? 25.904 -0.469 -23.153 1.00 95.19 131 HIS A O 1
ATOM 1039 N N . GLN A 1 132 ? 25.572 0.573 -25.117 1.00 96.62 132 GLN A N 1
ATOM 1040 C CA . GLN A 1 132 ? 24.719 1.627 -24.565 1.00 96.62 132 GLN A CA 1
ATOM 1041 C C . GLN A 1 132 ? 23.448 1.068 -23.914 1.00 96.62 132 GLN A C 1
ATOM 1043 O O . GLN A 1 132 ? 23.069 1.513 -22.832 1.00 96.62 132 GLN A O 1
ATOM 1048 N N . ALA A 1 133 ? 22.801 0.074 -24.529 1.00 96.81 133 ALA A N 1
ATOM 1049 C CA . ALA A 1 133 ? 21.629 -0.574 -23.946 1.00 96.81 133 ALA A CA 1
ATOM 1050 C C . ALA A 1 133 ? 21.961 -1.258 -22.610 1.00 96.81 133 ALA A C 1
ATOM 1052 O O . ALA A 1 133 ? 21.218 -1.099 -21.642 1.00 96.81 133 ALA A O 1
ATOM 1053 N N . CYS A 1 134 ? 23.094 -1.961 -22.526 1.00 95.69 134 CYS A N 1
ATOM 1054 C CA . CYS A 1 134 ? 23.537 -2.594 -21.286 1.00 95.69 134 CYS A CA 1
ATOM 1055 C C . CYS A 1 134 ? 23.890 -1.566 -20.196 1.00 95.69 134 CYS A C 1
ATOM 1057 O O . CYS A 1 134 ? 23.479 -1.739 -19.051 1.00 95.69 134 CYS A O 1
ATOM 1059 N N . LEU A 1 135 ? 24.586 -0.474 -20.535 1.00 96.81 135 LEU A N 1
ATOM 1060 C CA . LEU A 1 135 ? 24.869 0.619 -19.591 1.00 96.81 135 LEU A CA 1
ATOM 1061 C C . LEU A 1 135 ? 23.579 1.237 -19.041 1.00 96.81 135 LEU A C 1
ATOM 1063 O O . LEU A 1 135 ? 23.443 1.435 -17.834 1.00 96.81 135 LEU A O 1
ATOM 1067 N N . ASN A 1 136 ? 22.603 1.481 -19.918 1.00 97.25 136 ASN A N 1
ATOM 1068 C CA . ASN A 1 136 ? 21.297 1.999 -19.521 1.00 97.25 136 ASN A CA 1
ATOM 1069 C C . ASN A 1 136 ? 20.540 1.019 -18.616 1.00 97.25 136 ASN A C 1
ATOM 1071 O O . ASN A 1 136 ? 19.881 1.460 -17.677 1.00 97.25 136 ASN A O 1
ATOM 1075 N N . ALA A 1 137 ? 20.647 -0.290 -18.859 1.00 96.62 137 ALA A N 1
ATOM 1076 C CA . ALA A 1 137 ? 20.045 -1.305 -17.997 1.00 96.62 137 ALA A CA 1
ATOM 1077 C C . ALA A 1 137 ? 20.654 -1.284 -16.584 1.00 96.62 137 ALA A C 1
ATOM 1079 O O . ALA A 1 137 ? 19.911 -1.273 -15.606 1.00 96.62 137 ALA A O 1
ATOM 1080 N N . ILE A 1 138 ? 21.986 -1.178 -16.466 1.00 96.69 138 ILE A N 1
ATOM 1081 C CA . ILE A 1 138 ? 22.671 -1.035 -15.167 1.00 96.69 138 ILE A CA 1
ATOM 1082 C C . ILE A 1 138 ? 22.198 0.235 -14.449 1.00 96.69 138 ILE A C 1
ATOM 1084 O O . ILE A 1 138 ? 21.840 0.190 -13.275 1.00 96.69 138 ILE A O 1
ATOM 1088 N N . ALA A 1 139 ? 22.150 1.364 -15.160 1.00 97.06 139 ALA A N 1
ATOM 1089 C CA . ALA A 1 139 ? 21.723 2.642 -14.593 1.00 97.06 139 ALA A CA 1
ATOM 1090 C C . ALA A 1 139 ? 20.239 2.655 -14.177 1.00 97.06 139 ALA A C 1
ATOM 1092 O O . ALA A 1 139 ? 19.855 3.379 -13.257 1.00 97.06 139 ALA A O 1
ATOM 1093 N N . ALA A 1 140 ? 19.391 1.878 -14.853 1.00 97.44 140 ALA A N 1
ATOM 1094 C CA . ALA A 1 140 ? 17.971 1.771 -14.541 1.00 97.44 140 ALA A CA 1
ATOM 1095 C C . ALA A 1 140 ? 17.679 0.809 -13.381 1.00 97.44 140 ALA A C 1
ATOM 1097 O O . ALA A 1 140 ? 16.682 1.023 -12.691 1.00 97.44 140 ALA A O 1
ATOM 1098 N N . LEU A 1 141 ? 18.550 -0.177 -13.132 1.00 97.00 141 LEU A N 1
ATOM 1099 C CA . LEU A 1 141 ? 18.344 -1.245 -12.149 1.00 97.00 141 LEU A CA 1
ATOM 1100 C C . LEU A 1 141 ? 17.858 -0.756 -10.772 1.00 97.00 141 LEU A C 1
ATOM 1102 O O . LEU A 1 141 ? 16.896 -1.329 -10.266 1.00 97.00 141 LEU A O 1
ATOM 1106 N N . PRO A 1 142 ? 18.416 0.309 -10.151 1.00 97.88 142 PRO A N 1
ATOM 1107 C CA . PRO A 1 142 ? 17.970 0.731 -8.822 1.00 97.88 142 PRO A CA 1
ATOM 1108 C C . PRO A 1 142 ? 16.482 1.101 -8.740 1.00 97.88 142 PRO A C 1
ATOM 1110 O O . PRO A 1 142 ? 15.883 0.983 -7.672 1.00 97.88 142 PRO A O 1
ATOM 1113 N N . LYS A 1 143 ? 15.867 1.520 -9.856 1.00 96.69 143 LYS A N 1
ATOM 1114 C CA . LYS A 1 143 ? 14.455 1.931 -9.898 1.00 96.69 143 LYS A CA 1
ATOM 1115 C C . LYS A 1 143 ? 13.503 0.780 -9.580 1.00 96.69 143 LYS A C 1
ATOM 1117 O O . LYS A 1 143 ? 12.475 1.019 -8.949 1.00 96.69 143 LYS A O 1
ATOM 1122 N N . ASP A 1 144 ?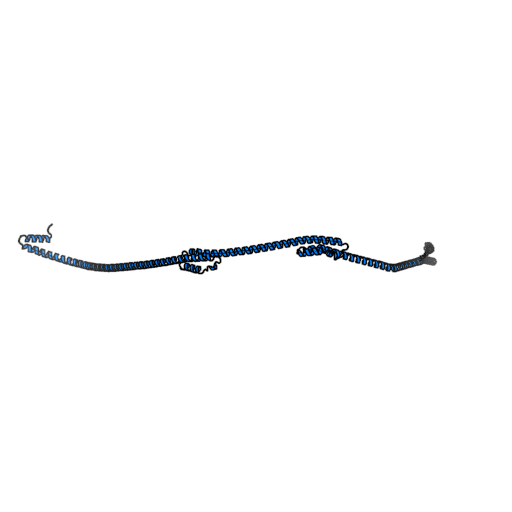 13.867 -0.445 -9.948 1.00 96.06 144 ASP A N 1
ATOM 1123 C CA . ASP A 1 144 ? 13.042 -1.638 -9.723 1.00 96.06 144 ASP A CA 1
ATOM 1124 C C . ASP A 1 144 ? 12.995 -2.039 -8.236 1.00 96.06 144 ASP A C 1
ATOM 1126 O O . ASP A 1 144 ? 12.112 -2.776 -7.803 1.00 96.06 144 ASP A O 1
ATOM 1130 N N . TYR A 1 145 ? 13.907 -1.493 -7.424 1.00 97.06 145 TYR A N 1
ATOM 1131 C CA . TYR A 1 145 ? 14.111 -1.855 -6.021 1.00 97.06 145 TYR A CA 1
ATOM 1132 C C . TYR A 1 145 ? 13.601 -0.809 -5.019 1.00 97.06 145 TYR A C 1
ATOM 1134 O O . TYR A 1 145 ? 13.769 -0.973 -3.811 1.00 97.06 145 TYR A O 1
ATOM 1142 N N . LEU A 1 146 ? 12.928 0.251 -5.479 1.00 94.31 146 LEU A N 1
ATOM 1143 C CA . LEU A 1 146 ? 12.453 1.340 -4.612 1.00 94.31 146 LEU A CA 1
ATOM 1144 C C . LEU A 1 146 ? 11.496 0.851 -3.502 1.00 94.31 146 LEU A C 1
ATOM 1146 O O . LEU A 1 146 ? 11.520 1.321 -2.360 1.00 94.31 146 LEU A O 1
ATOM 1150 N N . THR A 1 147 ? 10.634 -0.111 -3.825 1.00 94.00 147 THR A N 1
ATOM 1151 C CA . THR A 1 147 ? 9.637 -0.677 -2.901 1.00 94.00 147 THR A CA 1
ATOM 1152 C C . THR A 1 147 ? 9.925 -2.119 -2.505 1.00 94.00 147 THR A C 1
ATOM 1154 O O . THR A 1 147 ? 9.095 -2.728 -1.836 1.00 94.00 147 THR A O 1
ATOM 1157 N N . ALA A 1 148 ? 11.075 -2.656 -2.909 1.00 96.38 148 ALA A N 1
ATOM 1158 C CA . ALA A 1 148 ? 11.470 -4.022 -2.600 1.00 96.38 148 ALA A CA 1
ATOM 1159 C C . ALA A 1 148 ? 11.837 -4.193 -1.114 1.00 96.38 148 ALA A C 1
ATOM 1161 O O . ALA A 1 148 ? 12.088 -3.213 -0.399 1.00 96.38 148 ALA A O 1
ATOM 1162 N N . SER A 1 149 ? 11.850 -5.449 -0.660 1.00 97.56 149 SER A N 1
ATOM 1163 C CA . SER A 1 149 ? 12.256 -5.808 0.702 1.00 97.56 149 SER A CA 1
ATOM 1164 C C . SER A 1 149 ? 13.758 -5.608 0.908 1.00 97.56 149 SER A C 1
ATOM 1166 O O . SER A 1 149 ? 14.538 -5.632 -0.048 1.00 97.56 149 SER A O 1
ATOM 1168 N N . SER A 1 150 ? 14.200 -5.453 2.157 1.00 97.44 150 SER A N 1
ATOM 1169 C CA . SER A 1 150 ? 15.629 -5.318 2.467 1.00 97.44 150 SER A CA 1
ATOM 1170 C C . SER A 1 150 ? 16.445 -6.531 1.994 1.00 97.44 150 SER A C 1
ATOM 1172 O O . SER A 1 150 ? 17.597 -6.379 1.575 1.00 97.44 150 SER A O 1
ATOM 1174 N N . ALA A 1 151 ? 15.841 -7.723 1.988 1.00 97.75 151 ALA A N 1
ATOM 1175 C CA . ALA A 1 151 ? 16.447 -8.950 1.485 1.00 97.75 151 ALA A CA 1
ATOM 1176 C C . ALA A 1 151 ? 16.685 -8.904 -0.033 1.00 97.75 151 ALA A C 1
ATOM 1178 O O . ALA A 1 151 ? 17.791 -9.212 -0.480 1.00 97.75 151 ALA A O 1
ATOM 1179 N N . ASP A 1 152 ? 15.692 -8.460 -0.807 1.00 97.88 152 ASP A N 1
ATOM 1180 C CA . ASP A 1 152 ? 15.790 -8.390 -2.271 1.00 97.88 152 ASP A CA 1
ATOM 1181 C C . ASP A 1 152 ? 16.812 -7.335 -2.709 1.00 97.88 152 ASP A C 1
ATOM 1183 O O . ASP A 1 152 ? 17.662 -7.602 -3.558 1.00 97.88 152 ASP A O 1
ATOM 1187 N N . VAL A 1 153 ? 16.794 -6.152 -2.077 1.00 97.94 153 VAL A N 1
ATOM 1188 C CA . VAL A 1 153 ? 17.788 -5.100 -2.357 1.00 97.94 153 VAL A CA 1
ATOM 1189 C C . VAL A 1 153 ? 19.202 -5.583 -2.012 1.00 97.94 153 VAL A C 1
ATOM 1191 O O . VAL A 1 153 ? 20.145 -5.332 -2.762 1.00 97.94 153 VAL A O 1
ATOM 1194 N N . SER A 1 154 ? 19.364 -6.319 -0.907 1.00 98.06 154 SER A N 1
ATOM 1195 C CA . SER A 1 154 ? 20.660 -6.897 -0.524 1.00 98.06 154 SER A CA 1
ATOM 1196 C C . SER A 1 154 ? 21.157 -7.945 -1.522 1.00 98.06 154 SER A C 1
ATOM 1198 O O . SER A 1 154 ? 22.360 -8.024 -1.769 1.00 98.06 154 SER A O 1
ATOM 1200 N N . ALA A 1 155 ? 20.257 -8.754 -2.091 1.00 97.69 155 ALA A N 1
ATOM 1201 C CA . ALA A 1 155 ? 20.607 -9.719 -3.129 1.00 97.69 155 ALA A CA 1
ATOM 1202 C C . ALA A 1 155 ? 21.089 -9.008 -4.403 1.00 97.69 155 ALA A C 1
ATOM 1204 O O . ALA A 1 155 ? 22.172 -9.316 -4.889 1.00 97.69 155 ALA A O 1
ATOM 1205 N N . ALA A 1 156 ? 20.369 -7.980 -4.860 1.00 97.38 156 ALA A N 1
ATOM 1206 C CA . ALA A 1 156 ? 20.758 -7.198 -6.034 1.00 97.38 156 ALA A CA 1
ATOM 1207 C C . ALA A 1 156 ? 22.111 -6.485 -5.870 1.00 97.38 156 ALA A C 1
ATOM 1209 O O . ALA A 1 156 ? 22.910 -6.435 -6.805 1.00 97.38 156 ALA A O 1
ATOM 1210 N N . ILE A 1 157 ? 22.395 -5.955 -4.672 1.00 98.12 157 ILE A N 1
ATOM 1211 C CA . ILE A 1 157 ? 23.711 -5.385 -4.343 1.00 98.12 157 ILE A CA 1
ATOM 1212 C C . ILE A 1 157 ? 24.800 -6.451 -4.474 1.00 98.12 157 ILE A C 1
ATOM 1214 O O . ILE A 1 157 ? 25.818 -6.195 -5.111 1.00 98.12 157 ILE A O 1
ATOM 1218 N N . ARG A 1 158 ? 24.582 -7.647 -3.913 1.00 97.94 158 ARG A N 1
ATOM 1219 C CA . ARG A 1 158 ? 25.550 -8.749 -3.984 1.00 97.94 158 ARG A CA 1
ATOM 1220 C C . ARG A 1 158 ? 25.821 -9.174 -5.426 1.00 97.94 158 ARG A C 1
ATOM 1222 O O . ARG A 1 158 ? 26.973 -9.420 -5.770 1.00 97.94 158 ARG A O 1
ATOM 1229 N N . ASP A 1 159 ? 24.781 -9.238 -6.250 1.00 96.12 159 ASP A N 1
ATOM 1230 C CA . ASP A 1 159 ? 24.909 -9.609 -7.657 1.00 96.12 159 ASP A CA 1
ATOM 1231 C C . ASP A 1 159 ? 25.740 -8.576 -8.430 1.00 96.12 159 ASP A C 1
ATOM 1233 O O . ASP A 1 159 ? 26.643 -8.957 -9.169 1.00 96.12 159 ASP A O 1
ATOM 1237 N N . LEU A 1 160 ? 25.507 -7.276 -8.211 1.00 95.88 160 LEU A N 1
ATOM 1238 C CA . LEU A 1 160 ? 26.297 -6.198 -8.823 1.00 95.88 160 LEU A CA 1
ATOM 1239 C C . LEU A 1 160 ? 27.737 -6.106 -8.297 1.00 95.88 160 LEU A C 1
ATOM 1241 O O . LEU A 1 160 ? 28.635 -5.709 -9.038 1.00 95.88 160 LEU A O 1
ATOM 1245 N N . GLU A 1 161 ? 27.961 -6.425 -7.021 1.00 96.06 161 GLU A N 1
ATOM 1246 C CA . GLU A 1 161 ? 29.297 -6.474 -6.410 1.00 96.06 161 GLU A CA 1
ATOM 1247 C C . GLU A 1 161 ? 30.091 -7.713 -6.837 1.00 96.06 161 GLU A C 1
ATOM 1249 O O . GLU A 1 161 ? 31.310 -7.752 -6.644 1.00 96.06 161 GLU A O 1
ATOM 1254 N N . SER A 1 162 ? 29.427 -8.715 -7.423 1.00 95.94 162 SER A N 1
ATOM 1255 C CA . SER A 1 162 ? 30.103 -9.903 -7.921 1.00 95.94 162 SER A CA 1
ATOM 1256 C C . SER A 1 162 ? 31.138 -9.512 -8.985 1.00 95.94 162 SER A C 1
ATOM 1258 O O . SER A 1 162 ? 30.787 -8.867 -9.978 1.00 95.94 162 SER A O 1
ATOM 1260 N N . PRO A 1 163 ? 32.407 -9.948 -8.854 1.00 88.38 163 PRO A N 1
ATOM 1261 C CA . PRO A 1 163 ? 33.431 -9.736 -9.879 1.00 88.38 163 PRO A CA 1
ATOM 1262 C C . PRO A 1 163 ? 33.017 -10.275 -11.254 1.00 88.38 163 PRO A C 1
ATOM 1264 O O . PRO A 1 163 ? 33.468 -9.790 -12.291 1.00 88.38 163 PRO A O 1
ATOM 1267 N N . GLU A 1 164 ? 32.141 -11.279 -11.260 1.00 92.19 164 GLU A N 1
ATOM 1268 C CA . GLU A 1 164 ? 31.629 -11.926 -12.461 1.00 92.19 164 GLU A CA 1
ATOM 1269 C C . GLU A 1 164 ? 30.622 -11.046 -13.207 1.00 92.19 164 GLU A C 1
ATOM 1271 O O . GLU A 1 164 ? 30.479 -11.211 -14.413 1.00 92.19 164 GLU A O 1
ATOM 1276 N N . TYR A 1 165 ? 29.966 -10.082 -12.547 1.00 92.50 165 TYR A N 1
ATOM 1277 C CA . TYR A 1 165 ? 28.911 -9.266 -13.156 1.00 92.50 165 TYR A CA 1
ATOM 1278 C C . TYR A 1 165 ? 29.406 -8.510 -14.393 1.00 92.50 165 TYR A C 1
ATOM 1280 O O . TYR A 1 165 ? 28.862 -8.655 -15.487 1.00 92.50 165 TYR A O 1
ATOM 1288 N N . LEU A 1 166 ? 30.493 -7.745 -14.249 1.00 93.12 166 LEU A N 1
ATOM 1289 C CA . LEU A 1 166 ? 31.113 -7.057 -15.385 1.00 93.12 166 LEU A CA 1
ATOM 1290 C C . LEU A 1 166 ? 31.905 -8.015 -16.285 1.00 93.12 166 LEU A C 1
ATOM 1292 O O . LEU A 1 166 ? 32.047 -7.731 -17.470 1.00 93.12 166 LEU A O 1
ATOM 1296 N N . GLY A 1 167 ? 32.383 -9.143 -15.748 1.00 89.75 167 GLY A N 1
ATOM 1297 C CA . GLY A 1 167 ? 33.155 -10.150 -16.482 1.00 89.75 167 GLY A CA 1
ATOM 1298 C C . GLY A 1 167 ? 32.342 -11.014 -17.455 1.00 89.75 167 GLY A C 1
ATOM 1299 O O . GLY A 1 167 ? 32.927 -11.668 -18.313 1.00 89.75 167 GLY A O 1
ATOM 1300 N N . GLN A 1 168 ? 31.008 -11.004 -17.371 1.00 89.81 168 GLN A N 1
ATOM 1301 C CA . GLN A 1 168 ? 30.119 -11.746 -18.282 1.00 89.81 168 GLN A CA 1
ATOM 1302 C C . GLN A 1 168 ? 30.183 -11.271 -19.742 1.00 89.81 168 GLN A C 1
ATOM 1304 O O . GLN A 1 168 ? 29.711 -11.971 -20.640 1.00 89.81 168 GLN A O 1
ATOM 1309 N N . ARG A 1 169 ? 30.732 -10.079 -19.993 1.00 91.25 169 ARG A N 1
ATOM 1310 C CA . ARG A 1 169 ? 30.772 -9.454 -21.314 1.00 91.25 169 ARG A CA 1
ATOM 1311 C C . ARG A 1 169 ? 32.112 -8.754 -21.537 1.00 91.25 169 ARG A C 1
ATOM 1313 O O . ARG A 1 169 ? 32.645 -8.132 -20.625 1.00 91.25 169 ARG A O 1
ATOM 1320 N N . ASP A 1 170 ? 32.601 -8.788 -22.774 1.00 92.44 170 ASP A N 1
ATOM 1321 C CA . ASP A 1 170 ? 33.673 -7.892 -23.209 1.00 92.44 170 ASP A CA 1
ATOM 1322 C C . ASP A 1 170 ? 33.111 -6.482 -23.428 1.00 92.44 170 ASP A C 1
ATOM 1324 O O . ASP A 1 170 ? 32.207 -6.285 -24.242 1.00 92.44 170 ASP A O 1
ATOM 1328 N N . TRP A 1 171 ? 33.590 -5.517 -22.647 1.00 93.88 171 TRP A N 1
ATOM 1329 C CA . TRP A 1 171 ? 33.128 -4.131 -22.685 1.00 93.88 171 TRP A CA 1
ATOM 1330 C C . TRP A 1 171 ? 33.960 -3.237 -23.599 1.00 93.88 171 TRP A C 1
ATOM 1332 O O . TRP A 1 171 ? 33.538 -2.106 -23.831 1.00 93.88 171 TRP A O 1
ATOM 1342 N N . GLU A 1 172 ? 35.093 -3.722 -24.114 1.00 94.38 172 GLU A N 1
ATOM 1343 C CA . GLU A 1 172 ? 35.959 -2.966 -25.023 1.00 94.38 172 GLU A CA 1
ATOM 1344 C C . GLU A 1 172 ? 36.266 -1.556 -24.453 1.00 94.38 172 GLU A C 1
ATOM 1346 O O . GLU A 1 172 ? 36.681 -1.429 -23.296 1.00 94.38 172 GLU A O 1
ATOM 1351 N N . GLU A 1 173 ? 36.034 -0.476 -25.209 1.00 93.62 173 GLU A N 1
ATOM 1352 C CA . GLU A 1 173 ? 36.241 0.906 -24.748 1.00 93.62 173 GLU A CA 1
ATOM 1353 C C . GLU A 1 173 ? 35.240 1.393 -23.678 1.00 93.62 173 GLU A C 1
ATOM 1355 O O . GLU A 1 173 ? 35.451 2.438 -23.060 1.00 93.62 173 GLU A O 1
ATOM 1360 N N . TYR A 1 174 ? 34.161 0.647 -23.425 1.00 96.25 174 TYR A N 1
ATOM 1361 C CA . TYR A 1 174 ? 33.113 0.996 -22.458 1.00 96.25 174 TYR A CA 1
ATOM 1362 C C . TYR A 1 174 ? 33.368 0.434 -21.054 1.00 96.25 174 TYR A C 1
ATOM 1364 O O . TYR A 1 174 ? 32.544 0.635 -20.159 1.00 96.25 174 TYR A O 1
ATOM 1372 N N . ALA A 1 175 ? 34.489 -0.258 -20.827 1.00 95.31 175 ALA A N 1
ATOM 1373 C CA . ALA A 1 175 ? 34.774 -0.925 -19.556 1.00 95.31 175 ALA A CA 1
ATOM 1374 C C . ALA A 1 175 ? 34.751 0.034 -18.353 1.00 95.31 175 ALA A C 1
ATOM 1376 O O . ALA A 1 175 ? 34.201 -0.301 -17.304 1.00 95.31 175 ALA A O 1
ATOM 1377 N N . ASP A 1 176 ? 35.306 1.239 -18.497 1.00 95.75 176 ASP A N 1
ATOM 1378 C CA . ASP A 1 176 ? 35.328 2.218 -17.406 1.00 95.75 176 ASP A CA 1
ATOM 1379 C C . ASP A 1 176 ? 33.954 2.861 -17.173 1.00 95.75 176 ASP A C 1
ATOM 1381 O O . ASP A 1 176 ? 33.543 3.014 -16.023 1.00 95.75 176 ASP A O 1
ATOM 1385 N N . GLN A 1 177 ? 33.183 3.113 -18.239 1.00 96.56 177 GLN A N 1
ATOM 1386 C CA . GLN A 1 177 ? 31.791 3.569 -18.121 1.00 96.56 177 GLN A CA 1
ATOM 1387 C C . GLN A 1 177 ? 30.909 2.522 -17.427 1.00 96.56 177 GLN A C 1
ATOM 1389 O O . GLN A 1 177 ? 30.048 2.871 -16.623 1.00 96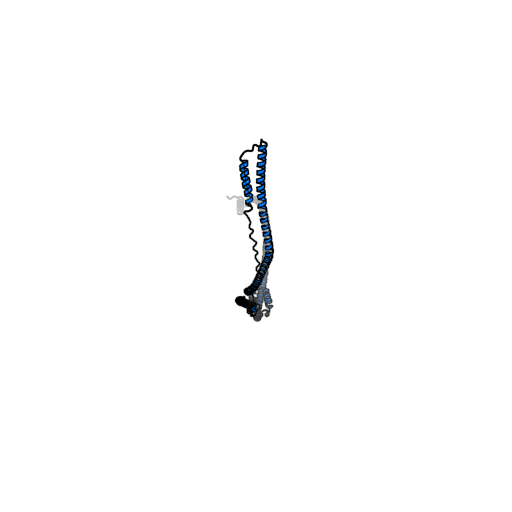.56 177 GLN A O 1
ATOM 1394 N N . ALA A 1 178 ? 31.135 1.231 -17.691 1.00 96.88 178 ALA A N 1
ATOM 1395 C CA . ALA A 1 178 ? 30.403 0.150 -17.038 1.00 96.88 178 ALA A CA 1
ATOM 1396 C C . ALA A 1 178 ? 30.721 0.067 -15.538 1.00 96.88 178 ALA A C 1
ATOM 1398 O O . ALA A 1 178 ? 29.803 -0.061 -14.727 1.00 96.88 178 ALA A O 1
ATOM 1399 N N . LYS A 1 179 ? 31.997 0.214 -15.151 1.00 95.56 179 LYS A N 1
ATOM 1400 C CA . LYS A 1 179 ? 32.399 0.292 -13.734 1.00 95.56 179 LYS A CA 1
ATOM 1401 C C . LYS A 1 179 ? 31.739 1.474 -13.027 1.00 95.56 179 LYS A C 1
ATOM 1403 O O . LYS A 1 179 ? 31.227 1.314 -11.921 1.00 95.56 179 LYS A O 1
ATOM 1408 N N . GLU A 1 180 ? 31.723 2.644 -13.661 1.00 97.19 180 GLU A N 1
ATOM 1409 C CA . GLU A 1 180 ? 31.091 3.846 -13.111 1.00 97.19 180 GLU A CA 1
ATOM 1410 C C . GLU A 1 180 ? 29.568 3.688 -12.973 1.00 97.19 180 GLU A C 1
ATOM 1412 O O . GLU A 1 180 ? 28.997 4.028 -11.930 1.00 97.19 180 GLU A O 1
ATOM 1417 N N . ALA A 1 181 ? 28.908 3.108 -13.981 1.00 97.56 181 ALA A N 1
ATOM 1418 C CA . ALA A 1 181 ? 27.480 2.812 -13.940 1.00 97.56 181 ALA A CA 1
ATOM 1419 C C . ALA A 1 181 ? 27.135 1.855 -12.787 1.00 97.56 181 ALA A C 1
ATOM 1421 O O . ALA A 1 181 ? 26.195 2.118 -12.035 1.00 97.56 181 ALA A O 1
ATOM 1422 N N . VAL A 1 182 ? 27.926 0.791 -12.593 1.00 97.81 182 VAL A N 1
ATOM 1423 C CA . VAL A 1 182 ? 27.761 -0.139 -11.462 1.00 97.81 182 VAL A CA 1
ATOM 1424 C C . VAL A 1 182 ? 27.979 0.573 -10.129 1.00 97.81 182 VAL A C 1
ATOM 1426 O O . VAL A 1 182 ? 27.157 0.431 -9.227 1.00 97.81 182 VAL A O 1
ATOM 1429 N N . ALA A 1 183 ? 29.029 1.387 -9.991 1.00 97.69 183 ALA A N 1
ATOM 1430 C CA . ALA A 1 183 ? 29.305 2.114 -8.750 1.00 97.69 183 ALA A CA 1
ATOM 1431 C C . ALA A 1 183 ? 28.163 3.079 -8.376 1.00 97.69 183 ALA A C 1
ATOM 1433 O O . ALA A 1 183 ? 27.764 3.176 -7.208 1.00 97.69 183 ALA A O 1
ATOM 1434 N N . THR A 1 184 ? 27.591 3.751 -9.376 1.00 98.06 184 THR A N 1
ATOM 1435 C CA . THR A 1 184 ? 26.446 4.653 -9.209 1.00 98.06 184 THR A CA 1
ATOM 1436 C C . THR A 1 184 ? 25.196 3.873 -8.807 1.00 98.06 184 THR A C 1
ATOM 1438 O O . THR A 1 184 ? 24.549 4.217 -7.816 1.00 98.06 184 THR A O 1
ATOM 1441 N N . ALA A 1 185 ? 24.898 2.771 -9.503 1.00 98.19 185 ALA A N 1
ATOM 1442 C CA . ALA A 1 185 ? 23.768 1.907 -9.182 1.00 98.19 185 ALA A CA 1
ATOM 1443 C C . ALA A 1 185 ? 23.874 1.322 -7.763 1.00 98.19 185 ALA A C 1
ATOM 1445 O O . ALA A 1 185 ? 22.904 1.370 -7.007 1.00 98.19 185 ALA A O 1
ATOM 1446 N N . LEU A 1 186 ? 25.061 0.857 -7.359 1.00 98.31 186 LEU A N 1
ATOM 1447 C CA . LEU A 1 186 ? 25.329 0.365 -6.004 1.00 98.31 186 LEU A CA 1
ATOM 1448 C C . LEU A 1 186 ? 25.104 1.440 -4.942 1.00 98.31 186 LEU A C 1
ATOM 1450 O O . LEU A 1 186 ? 24.556 1.154 -3.880 1.00 98.31 186 LEU A O 1
ATOM 1454 N N . THR A 1 187 ? 25.490 2.684 -5.223 1.00 98.44 187 THR A N 1
ATOM 1455 C CA . THR A 1 187 ? 25.273 3.806 -4.300 1.00 98.44 187 THR A CA 1
ATOM 1456 C C . THR A 1 187 ? 23.780 4.039 -4.076 1.00 98.44 187 THR A C 1
ATOM 1458 O O . THR A 1 187 ? 23.331 4.150 -2.933 1.00 98.44 187 THR A O 1
ATOM 1461 N N . THR A 1 188 ? 22.987 4.043 -5.150 1.00 98.12 188 THR A N 1
ATOM 1462 C CA . THR A 1 188 ? 21.530 4.190 -5.060 1.00 98.12 188 THR A CA 1
ATOM 1463 C C . THR A 1 188 ? 20.869 2.994 -4.369 1.00 98.12 188 THR A C 1
ATOM 1465 O O . THR A 1 188 ? 20.030 3.188 -3.491 1.00 98.12 188 THR A O 1
ATOM 1468 N N . LEU A 1 189 ? 21.270 1.763 -4.696 1.00 98.38 189 LEU A N 1
ATOM 1469 C CA . LEU A 1 189 ? 20.726 0.554 -4.070 1.00 98.38 189 LEU A CA 1
ATOM 1470 C C . LEU A 1 189 ? 21.033 0.484 -2.573 1.00 98.38 189 LEU A C 1
ATOM 1472 O O . LEU A 1 189 ? 20.162 0.103 -1.800 1.00 98.38 189 LEU A O 1
ATOM 1476 N N . ARG A 1 190 ? 22.225 0.902 -2.133 1.00 98.19 190 ARG A N 1
ATOM 1477 C CA . ARG A 1 190 ? 22.556 0.978 -0.699 1.00 98.19 190 ARG A CA 1
ATOM 1478 C C . ARG A 1 190 ? 21.647 1.966 0.036 1.00 98.19 190 ARG A C 1
ATOM 1480 O O . ARG A 1 190 ? 21.120 1.630 1.090 1.00 98.19 190 ARG A O 1
ATOM 1487 N N . ALA A 1 191 ? 21.356 3.123 -0.562 1.00 98.00 191 ALA A N 1
ATOM 1488 C CA . ALA A 1 191 ? 20.368 4.047 -0.004 1.00 98.00 191 ALA A CA 1
ATOM 1489 C C . ALA A 1 191 ? 18.952 3.435 0.033 1.00 98.00 191 ALA A C 1
ATOM 1491 O O . ALA A 1 191 ? 18.197 3.653 0.981 1.00 98.00 191 ALA A O 1
ATOM 1492 N N . HIS A 1 192 ? 18.560 2.654 -0.978 1.00 97.69 192 HIS A N 1
ATOM 1493 C CA . HIS A 1 192 ? 17.292 1.915 -0.954 1.00 97.69 192 HIS A CA 1
ATOM 1494 C C . HIS A 1 192 ? 17.270 0.816 0.112 1.00 97.69 192 HIS A C 1
ATOM 1496 O O . HIS A 1 192 ? 16.234 0.631 0.746 1.00 97.69 192 HIS A O 1
ATOM 1502 N N . LEU A 1 193 ? 18.395 0.148 0.371 1.00 98.19 193 LEU A N 1
ATOM 1503 C CA . LEU A 1 193 ? 18.518 -0.858 1.422 1.00 98.19 193 LEU A CA 1
ATOM 1504 C C . LEU A 1 193 ? 18.297 -0.246 2.807 1.00 98.19 193 LEU A C 1
ATOM 1506 O O . LEU A 1 193 ? 17.523 -0.790 3.593 1.00 98.19 193 LEU A O 1
ATOM 1510 N N . ASP A 1 194 ? 18.924 0.895 3.090 1.00 97.81 194 ASP A N 1
ATOM 1511 C CA . ASP A 1 194 ? 18.737 1.601 4.362 1.00 97.81 194 ASP A CA 1
ATOM 1512 C C . ASP A 1 194 ? 17.275 2.038 4.543 1.00 97.81 194 ASP A C 1
ATOM 1514 O O . ASP A 1 194 ? 16.675 1.822 5.597 1.00 97.81 194 ASP A O 1
ATOM 1518 N N . ASN A 1 195 ? 16.649 2.552 3.478 1.00 96.88 195 ASN A N 1
ATOM 1519 C CA . ASN A 1 195 ? 15.223 2.884 3.483 1.00 96.88 195 ASN A CA 1
ATOM 1520 C C . ASN A 1 195 ? 14.319 1.649 3.664 1.00 96.88 195 ASN A C 1
ATOM 1522 O O . ASN A 1 195 ? 13.285 1.729 4.328 1.00 96.88 195 ASN A O 1
ATOM 1526 N N . ALA A 1 196 ? 14.664 0.505 3.070 1.00 97.75 196 ALA A N 1
ATOM 1527 C CA . ALA A 1 196 ? 13.917 -0.740 3.228 1.00 97.75 196 ALA A CA 1
ATOM 1528 C C . ALA A 1 196 ? 13.989 -1.250 4.673 1.00 97.75 196 ALA A C 1
ATOM 1530 O O . ALA A 1 196 ? 12.943 -1.502 5.269 1.00 97.75 196 ALA A O 1
ATOM 1531 N N . LYS A 1 197 ? 15.188 -1.282 5.267 1.00 96.94 197 LYS A N 1
ATOM 1532 C CA . LYS A 1 197 ? 15.386 -1.644 6.679 1.00 96.94 197 LYS A CA 1
ATOM 1533 C C . LYS A 1 197 ? 14.600 -0.731 7.615 1.00 96.94 197 LYS A C 1
ATOM 1535 O O . LYS A 1 197 ? 13.862 -1.225 8.457 1.00 96.94 197 LYS A O 1
ATOM 1540 N N . ALA A 1 198 ? 14.661 0.586 7.411 1.00 96.75 198 ALA A N 1
ATOM 1541 C CA . ALA A 1 198 ? 13.916 1.539 8.233 1.00 96.75 198 ALA A CA 1
ATOM 1542 C C . ALA A 1 198 ? 12.389 1.328 8.160 1.00 96.75 198 ALA A C 1
ATOM 1544 O O . ALA A 1 198 ? 11.690 1.448 9.168 1.00 96.75 198 ALA A O 1
ATOM 1545 N N . ARG A 1 199 ? 11.848 0.991 6.979 1.00 95.00 199 ARG A N 1
ATOM 1546 C CA . ARG A 1 199 ? 10.418 0.669 6.818 1.00 95.00 199 ARG A CA 1
ATOM 1547 C C . ARG A 1 199 ? 10.035 -0.617 7.544 1.00 95.00 199 ARG A C 1
ATOM 1549 O O . ARG A 1 199 ? 8.994 -0.646 8.198 1.00 95.00 199 ARG A O 1
A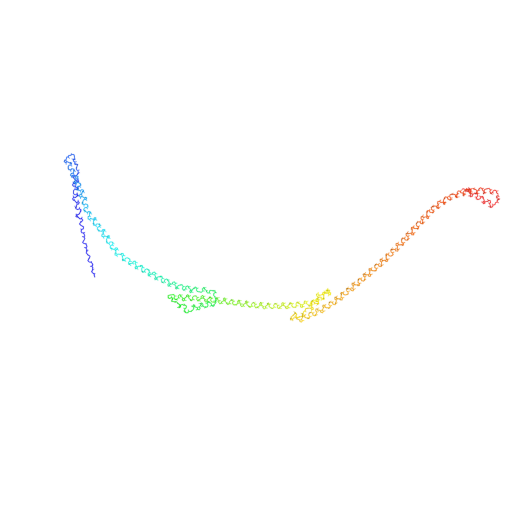TOM 1556 N N . GLU A 1 200 ? 10.856 -1.654 7.427 1.00 96.50 200 GLU A N 1
ATOM 1557 C CA . GLU A 1 200 ? 10.638 -2.945 8.085 1.00 96.50 200 GLU A CA 1
ATOM 1558 C C . GLU A 1 200 ? 10.739 -2.824 9.611 1.00 96.50 200 GLU A C 1
ATOM 1560 O O . GLU A 1 200 ? 9.864 -3.317 10.320 1.00 96.50 200 GLU A O 1
ATOM 1565 N N . GLU A 1 201 ? 11.728 -2.090 10.127 1.00 96.38 201 GLU A N 1
ATOM 1566 C CA . GLU A 1 201 ? 11.870 -1.791 11.557 1.00 96.38 201 GLU A CA 1
ATOM 1567 C C . GLU A 1 201 ? 10.668 -1.008 12.093 1.00 96.38 201 GLU A C 1
ATOM 1569 O O . GLU A 1 201 ? 10.101 -1.371 13.124 1.00 96.38 201 GLU A O 1
ATOM 1574 N N . LEU A 1 202 ? 10.214 0.027 11.376 1.00 95.38 202 LEU A N 1
ATOM 1575 C CA . LEU A 1 202 ? 9.024 0.786 11.762 1.00 95.38 202 LEU A CA 1
ATOM 1576 C C . LEU A 1 202 ? 7.764 -0.092 11.763 1.00 95.38 202 LEU A C 1
ATOM 1578 O O . LEU A 1 202 ? 6.911 0.057 12.640 1.00 95.38 202 LEU A O 1
ATOM 1582 N N . ALA A 1 203 ? 7.630 -1.000 10.794 1.00 95.31 203 ALA A N 1
ATOM 1583 C CA . ALA A 1 203 ? 6.524 -1.951 10.744 1.00 95.31 203 ALA A CA 1
ATOM 1584 C C . ALA A 1 203 ? 6.580 -2.943 11.917 1.00 95.31 203 ALA A C 1
ATOM 1586 O O . ALA A 1 203 ? 5.557 -3.177 12.561 1.00 95.31 203 ALA A O 1
ATOM 1587 N N . ALA A 1 204 ? 7.766 -3.459 12.248 1.00 96.06 204 ALA A N 1
ATOM 1588 C CA . ALA A 1 204 ? 7.972 -4.344 13.390 1.00 96.06 204 ALA A CA 1
ATOM 1589 C C . ALA A 1 204 ? 7.665 -3.641 14.723 1.00 96.06 204 ALA A C 1
ATOM 1591 O O . ALA A 1 204 ? 6.943 -4.192 15.554 1.00 96.06 204 ALA A O 1
ATOM 1592 N N . MET A 1 205 ? 8.129 -2.399 14.906 1.00 95.44 205 MET A N 1
ATOM 1593 C CA . MET A 1 205 ? 7.819 -1.594 16.093 1.00 95.44 205 MET A CA 1
ATOM 1594 C C . MET A 1 205 ? 6.315 -1.351 16.238 1.00 95.44 205 MET A C 1
ATOM 1596 O O . MET A 1 205 ? 5.775 -1.512 17.331 1.00 95.44 205 MET A O 1
ATOM 1600 N N . LYS A 1 206 ? 5.617 -1.002 15.149 1.00 95.75 206 LYS A N 1
ATOM 1601 C CA . LYS A 1 206 ? 4.156 -0.820 15.167 1.00 95.75 206 LYS A CA 1
ATOM 1602 C C . LYS A 1 206 ? 3.427 -2.113 15.522 1.00 95.75 206 LYS A C 1
ATOM 1604 O O . LYS A 1 206 ? 2.571 -2.092 16.399 1.00 95.75 206 LYS A O 1
ATOM 1609 N N . ALA A 1 207 ? 3.809 -3.236 14.917 1.00 95.94 207 ALA A N 1
ATOM 1610 C CA . ALA A 1 207 ? 3.218 -4.536 15.226 1.00 95.94 207 ALA A CA 1
ATOM 1611 C C . ALA A 1 207 ? 3.430 -4.928 16.700 1.00 95.94 207 ALA A C 1
ATOM 1613 O O . ALA A 1 207 ? 2.509 -5.423 17.351 1.00 95.94 207 ALA A O 1
ATOM 1614 N N . GLN A 1 208 ? 4.614 -4.655 17.259 1.00 95.81 208 GLN A N 1
ATOM 1615 C CA . GLN A 1 208 ? 4.900 -4.890 18.674 1.00 95.81 208 GLN A CA 1
ATOM 1616 C C . GLN A 1 208 ? 4.049 -3.997 19.589 1.00 95.81 208 GLN A C 1
ATOM 1618 O O . GLN A 1 208 ? 3.474 -4.490 20.558 1.00 95.81 208 GLN A O 1
ATOM 1623 N N . GLN A 1 209 ? 3.929 -2.704 19.276 1.00 95.50 209 GLN A N 1
ATOM 1624 C CA . GLN A 1 209 ? 3.091 -1.768 20.034 1.00 95.50 209 GLN A CA 1
ATOM 1625 C C . GLN A 1 209 ? 1.611 -2.160 19.995 1.00 95.50 209 GLN A C 1
ATOM 1627 O O . GLN A 1 209 ? 0.931 -2.107 21.018 1.00 95.50 209 GLN A O 1
ATOM 1632 N N . GLU A 1 210 ? 1.104 -2.583 18.837 1.00 95.06 210 GLU A N 1
ATOM 1633 C CA . GLU A 1 210 ? -0.273 -3.052 18.688 1.00 95.06 210 GLU A CA 1
ATOM 1634 C C . GLU A 1 210 ? -0.525 -4.336 19.483 1.00 95.06 210 GLU A C 1
ATOM 1636 O O . GLU A 1 210 ? -1.553 -4.439 20.157 1.00 95.06 210 GLU A O 1
ATOM 1641 N N . ALA A 1 211 ? 0.422 -5.280 19.469 1.00 95.56 211 ALA A N 1
ATOM 1642 C CA . ALA A 1 211 ? 0.349 -6.504 20.261 1.00 95.56 211 ALA A CA 1
ATOM 1643 C C . ALA A 1 211 ? 0.364 -6.212 21.771 1.00 95.56 211 ALA A C 1
ATOM 1645 O O . ALA A 1 211 ? -0.458 -6.755 22.511 1.00 95.56 211 ALA A O 1
ATOM 1646 N N . GLU A 1 212 ? 1.236 -5.312 22.235 1.00 95.25 212 GLU A N 1
ATOM 1647 C CA . GLU A 1 212 ? 1.277 -4.900 23.641 1.00 95.25 212 GLU A CA 1
ATOM 1648 C C . GLU A 1 212 ? -0.009 -4.165 24.049 1.00 95.25 212 GLU A C 1
ATOM 1650 O O . GLU A 1 212 ? -0.600 -4.463 25.089 1.00 95.25 212 GLU A O 1
ATOM 1655 N N . ALA A 1 213 ? -0.506 -3.249 23.215 1.00 94.81 213 ALA A N 1
ATOM 1656 C CA . ALA A 1 213 ? -1.758 -2.541 23.464 1.00 94.81 213 ALA A CA 1
ATOM 1657 C C . ALA A 1 213 ? -2.976 -3.480 23.444 1.00 94.81 213 ALA A C 1
ATOM 1659 O O . ALA A 1 213 ? -3.945 -3.252 24.170 1.00 94.81 213 ALA A O 1
ATOM 1660 N N . ALA A 1 214 ? -2.966 -4.523 22.612 1.00 95.25 214 ALA A N 1
ATOM 1661 C CA . ALA A 1 214 ? -3.993 -5.560 22.616 1.00 95.25 214 ALA A CA 1
ATOM 1662 C C . ALA A 1 214 ? -3.928 -6.405 23.898 1.00 95.25 214 ALA A C 1
ATOM 1664 O O . ALA A 1 214 ? -4.966 -6.654 24.509 1.00 95.25 214 ALA A O 1
ATOM 1665 N N . ALA A 1 215 ? -2.725 -6.775 24.349 1.00 95.56 215 ALA A N 1
ATOM 1666 C CA . ALA A 1 215 ? -2.528 -7.509 25.597 1.00 95.56 215 ALA A CA 1
ATOM 1667 C C . ALA A 1 215 ? -2.987 -6.699 26.822 1.00 95.56 215 ALA A C 1
ATOM 1669 O O . ALA A 1 215 ? -3.726 -7.223 27.654 1.00 95.56 215 ALA A O 1
ATOM 1670 N N . ARG A 1 216 ? -2.633 -5.407 26.899 1.00 95.12 216 ARG A N 1
ATOM 1671 C CA . ARG A 1 216 ? -3.096 -4.506 27.972 1.00 95.12 216 ARG A CA 1
ATOM 1672 C C . ARG A 1 216 ? -4.616 -4.381 27.994 1.00 95.12 216 ARG A C 1
ATOM 1674 O O . ARG A 1 216 ? -5.216 -4.569 29.044 1.00 95.12 216 ARG A O 1
ATOM 1681 N N . ARG A 1 217 ? -5.249 -4.157 26.836 1.00 94.62 217 ARG A N 1
ATOM 1682 C CA . ARG A 1 217 ? -6.718 -4.088 26.729 1.00 94.62 217 ARG A CA 1
ATOM 1683 C C . ARG A 1 217 ? -7.397 -5.390 27.146 1.00 94.62 217 ARG A C 1
ATOM 1685 O O . ARG A 1 217 ? -8.444 -5.349 27.784 1.00 94.62 217 ARG A O 1
ATOM 1692 N N . ALA A 1 218 ? -6.820 -6.539 26.797 1.00 94.81 218 ALA A N 1
ATOM 1693 C CA . ALA A 1 218 ? -7.346 -7.834 27.214 1.00 94.81 218 ALA A CA 1
ATOM 1694 C C . ALA A 1 218 ? -7.262 -8.019 28.737 1.00 94.81 218 ALA A C 1
ATOM 1696 O O . ALA A 1 218 ? -8.201 -8.536 29.339 1.00 94.81 218 ALA A O 1
ATOM 1697 N N . GLU A 1 219 ? -6.173 -7.574 29.363 1.00 94.38 219 GLU A N 1
ATOM 1698 C CA . GLU A 1 219 ? -6.012 -7.653 30.815 1.00 94.38 219 GLU A CA 1
ATOM 1699 C C . GLU A 1 219 ? -6.935 -6.674 31.551 1.00 94.38 219 GLU A C 1
ATOM 1701 O O . GLU A 1 219 ? -7.642 -7.067 32.475 1.00 94.38 219 GLU A O 1
ATOM 1706 N N . GLU A 1 220 ? -7.029 -5.428 31.085 1.00 94.00 220 GLU A N 1
ATOM 1707 C CA . GLU A 1 220 ? -7.978 -4.436 31.604 1.00 94.00 220 GLU A CA 1
ATOM 1708 C C . GLU A 1 220 ? -9.427 -4.931 31.501 1.00 94.00 220 GLU A C 1
ATOM 1710 O O . GLU A 1 220 ? -10.196 -4.791 32.451 1.00 94.00 220 GLU A O 1
ATOM 1715 N N . ALA A 1 221 ? -9.794 -5.576 30.389 1.00 95.69 221 ALA A N 1
ATOM 1716 C CA . ALA A 1 221 ? -11.122 -6.155 30.212 1.00 95.69 221 ALA A CA 1
ATOM 1717 C C . ALA A 1 221 ? -11.407 -7.291 31.207 1.00 95.69 221 ALA A C 1
ATOM 1719 O O . ALA A 1 221 ? -12.526 -7.382 31.712 1.00 95.69 221 ALA A O 1
ATOM 1720 N N . LYS A 1 222 ? -10.414 -8.134 31.525 1.00 95.12 222 LYS A N 1
ATOM 1721 C CA . LYS A 1 222 ? -10.558 -9.177 32.556 1.00 95.12 222 LYS A CA 1
ATOM 1722 C C . LYS A 1 222 ? -10.725 -8.572 33.943 1.00 95.12 222 LYS A C 1
ATOM 1724 O O . LYS A 1 222 ? -11.624 -8.981 34.670 1.00 95.12 222 LYS A O 1
ATOM 1729 N N . VAL A 1 223 ? -9.898 -7.586 34.293 1.00 94.81 223 VAL A N 1
ATOM 1730 C CA . VAL A 1 223 ? -9.983 -6.897 35.589 1.00 94.81 223 VAL A CA 1
ATOM 1731 C C . VAL A 1 223 ? -11.335 -6.200 35.741 1.00 94.81 223 VAL A C 1
ATOM 1733 O O . VAL A 1 223 ? -11.955 -6.291 36.797 1.00 94.81 223 VAL A O 1
ATOM 1736 N N . GLU A 1 224 ? -11.830 -5.540 34.696 1.00 94.69 224 GLU A N 1
ATOM 1737 C CA . GLU A 1 224 ? -13.134 -4.876 34.722 1.00 94.69 224 GLU A CA 1
ATOM 1738 C C . GLU A 1 224 ? -14.298 -5.876 34.786 1.00 94.69 224 GLU A C 1
ATOM 1740 O O . GLU A 1 224 ? -15.261 -5.657 35.522 1.00 94.69 224 GLU A O 1
ATOM 1745 N N . ALA A 1 225 ? -14.216 -6.996 34.061 1.00 95.06 225 ALA A N 1
ATOM 1746 C CA . ALA A 1 225 ? -15.206 -8.069 34.154 1.00 95.06 225 ALA A CA 1
ATOM 1747 C C . ALA A 1 225 ? -15.256 -8.660 35.569 1.00 95.06 225 ALA A C 1
ATOM 1749 O O . ALA A 1 225 ? -16.341 -8.856 36.116 1.00 95.06 225 ALA A O 1
ATOM 1750 N N . GLU A 1 226 ? -14.093 -8.869 36.185 1.00 93.94 226 GLU A N 1
ATOM 1751 C CA . GLU A 1 226 ? -13.995 -9.369 37.551 1.00 93.94 226 GLU A CA 1
ATOM 1752 C C . GLU A 1 226 ? -14.532 -8.356 38.568 1.00 93.94 226 GLU A C 1
ATOM 1754 O O . GLU A 1 226 ? -15.321 -8.710 39.443 1.00 93.94 226 GLU A O 1
ATOM 1759 N N . ARG A 1 227 ? -14.213 -7.065 38.406 1.00 94.56 227 ARG A N 1
ATOM 1760 C CA . ARG A 1 227 ? -14.794 -5.991 39.227 1.00 94.56 227 ARG A CA 1
ATOM 1761 C C . ARG A 1 227 ? -16.313 -5.956 39.131 1.00 94.56 227 ARG A C 1
ATOM 1763 O O . ARG A 1 227 ? -16.972 -5.848 40.161 1.00 94.56 227 ARG A O 1
ATOM 1770 N N . LYS A 1 228 ? -16.875 -6.077 37.925 1.00 94.75 228 LYS A N 1
ATOM 1771 C CA . LYS A 1 228 ? -18.330 -6.122 37.718 1.00 94.75 228 LYS A CA 1
ATOM 1772 C C . LYS A 1 228 ? -18.963 -7.357 38.344 1.00 94.75 228 LYS A C 1
ATOM 1774 O O . LYS A 1 228 ? -20.027 -7.234 38.945 1.00 94.75 228 LYS A O 1
ATOM 1779 N N . ARG A 1 229 ? -18.316 -8.523 38.242 1.00 95.44 229 ARG A N 1
ATOM 1780 C CA . ARG A 1 229 ? -18.773 -9.756 38.899 1.00 95.44 229 ARG A CA 1
ATOM 1781 C C . ARG A 1 229 ? -18.839 -9.559 40.412 1.00 95.44 229 ARG A C 1
ATOM 1783 O O . ARG A 1 229 ? -19.892 -9.776 41.003 1.00 95.44 229 ARG A O 1
ATOM 1790 N N . VAL A 1 230 ? -17.745 -9.094 41.014 1.00 94.94 230 VAL A N 1
ATOM 1791 C CA . VAL A 1 230 ? -17.657 -8.849 42.461 1.00 94.94 230 VAL A CA 1
ATOM 1792 C C . VAL A 1 230 ? -18.669 -7.793 42.909 1.00 94.94 230 VAL A C 1
ATOM 1794 O O . VAL A 1 230 ? -19.361 -8.004 43.900 1.00 94.94 230 VAL A O 1
ATOM 1797 N N . ALA A 1 231 ? -18.803 -6.683 42.176 1.00 95.00 231 ALA A N 1
ATOM 1798 C CA . ALA A 1 231 ? -19.789 -5.646 42.477 1.00 95.00 231 ALA A CA 1
ATOM 1799 C C . ALA A 1 231 ? -21.223 -6.196 42.431 1.00 95.00 231 ALA A C 1
ATOM 1801 O O . ALA A 1 231 ? -21.969 -6.011 43.384 1.00 95.00 231 ALA A O 1
ATOM 1802 N N . GLY A 1 232 ? -21.578 -6.962 41.394 1.00 95.19 232 GLY A N 1
ATOM 1803 C CA . GLY A 1 232 ? -22.902 -7.577 41.287 1.00 95.19 232 GLY A CA 1
ATOM 1804 C C . GLY A 1 232 ? -23.208 -8.574 42.409 1.00 95.19 232 GLY A C 1
ATOM 1805 O O . GLY A 1 232 ? -24.347 -8.644 42.869 1.00 95.19 232 GLY A O 1
ATOM 1806 N N . ILE A 1 233 ? -22.208 -9.323 42.889 1.00 93.88 233 ILE A N 1
ATOM 1807 C CA . ILE A 1 233 ? -22.373 -10.204 44.055 1.00 93.88 233 ILE A CA 1
ATOM 1808 C C . ILE A 1 233 ? -22.617 -9.372 45.320 1.00 93.88 233 ILE A C 1
ATOM 1810 O O . ILE A 1 233 ? -23.562 -9.651 46.057 1.00 93.88 233 ILE A O 1
ATOM 1814 N N . LYS A 1 234 ? -21.826 -8.319 45.547 1.00 93.44 234 LYS A N 1
ATOM 1815 C CA . LYS A 1 234 ? -21.986 -7.435 46.711 1.00 93.44 234 LYS A CA 1
ATOM 1816 C C . LYS A 1 234 ? -23.319 -6.692 46.716 1.00 93.44 234 LYS A C 1
ATOM 1818 O O . LYS A 1 234 ? -23.958 -6.623 47.759 1.00 93.44 234 LYS A O 1
ATOM 1823 N N . ASP A 1 235 ? -23.777 -6.207 45.566 1.00 94.44 235 ASP A N 1
ATOM 1824 C CA . ASP A 1 235 ? -25.078 -5.543 45.441 1.00 94.44 235 ASP A CA 1
ATOM 1825 C C . ASP A 1 235 ? -26.231 -6.497 45.785 1.00 94.44 235 ASP A C 1
ATOM 1827 O O . ASP A 1 235 ? -27.196 -6.096 46.438 1.00 94.44 235 ASP A O 1
ATOM 1831 N N . ARG A 1 236 ? -26.127 -7.779 45.402 1.00 93.88 236 ARG A N 1
ATOM 1832 C CA . ARG A 1 236 ? -27.100 -8.811 45.798 1.00 93.88 236 ARG A CA 1
ATOM 1833 C C . ARG A 1 236 ? -27.095 -9.045 47.306 1.00 93.88 236 ARG A C 1
ATOM 1835 O O . ARG A 1 236 ? -28.171 -9.079 47.894 1.00 93.88 236 ARG A O 1
ATOM 1842 N N . ILE A 1 237 ? -25.920 -9.162 47.929 1.00 93.62 237 ILE A N 1
ATOM 1843 C CA . ILE A 1 237 ? -25.804 -9.296 49.393 1.00 93.62 237 ILE A CA 1
ATOM 1844 C C . ILE A 1 237 ? -26.439 -8.084 50.076 1.00 93.62 237 ILE A C 1
ATOM 1846 O O . ILE A 1 237 ? -27.288 -8.240 50.950 1.00 93.62 237 ILE A O 1
ATOM 1850 N N . HIS A 1 238 ? -26.129 -6.875 49.613 1.00 94.25 238 HIS A N 1
ATOM 1851 C CA . HIS A 1 238 ? -26.719 -5.665 50.168 1.00 94.25 238 HIS A CA 1
ATOM 1852 C C . HIS A 1 238 ? -28.250 -5.628 50.004 1.00 94.25 238 HIS A C 1
ATOM 1854 O O . HIS A 1 238 ? -28.969 -5.243 50.924 1.00 94.25 238 HIS A O 1
ATOM 1860 N N . ALA A 1 239 ? -28.782 -6.093 48.867 1.00 93.56 239 ALA A N 1
ATOM 1861 C CA . ALA A 1 239 ? -30.225 -6.208 48.644 1.00 93.56 239 ALA A CA 1
ATOM 1862 C C . ALA A 1 239 ? -30.915 -7.182 49.623 1.00 93.56 239 ALA A C 1
ATOM 1864 O O . ALA A 1 239 ? -32.091 -6.992 49.956 1.00 93.56 239 ALA A O 1
ATOM 1865 N N . ILE A 1 240 ? -30.200 -8.212 50.084 1.00 93.38 240 ILE A N 1
ATOM 1866 C CA . ILE A 1 240 ? -30.654 -9.131 51.135 1.00 93.38 240 ILE A CA 1
ATOM 1867 C C . ILE A 1 240 ? -30.668 -8.410 52.483 1.00 93.38 240 ILE A C 1
ATOM 1869 O O . ILE A 1 240 ? -31.689 -8.436 53.171 1.00 93.38 240 ILE A O 1
ATOM 1873 N N . GLU A 1 241 ? -29.588 -7.706 52.829 1.00 93.19 241 GLU A N 1
ATOM 1874 C CA . GLU A 1 241 ? -29.470 -6.967 54.094 1.00 93.19 241 GLU A CA 1
ATOM 1875 C C . GLU A 1 241 ? -30.584 -5.929 54.278 1.00 93.19 241 GLU A C 1
ATOM 1877 O O . GLU A 1 241 ? -31.140 -5.796 55.369 1.00 93.19 241 GLU A O 1
ATOM 1882 N N . ILE A 1 242 ? -30.951 -5.206 53.214 1.00 94.69 242 ILE A N 1
ATOM 1883 C CA . ILE A 1 242 ? -32.002 -4.176 53.268 1.00 94.69 242 ILE A CA 1
ATOM 1884 C C . ILE A 1 242 ? -33.422 -4.739 53.111 1.00 94.69 242 ILE A C 1
ATOM 1886 O O . ILE A 1 242 ? -34.396 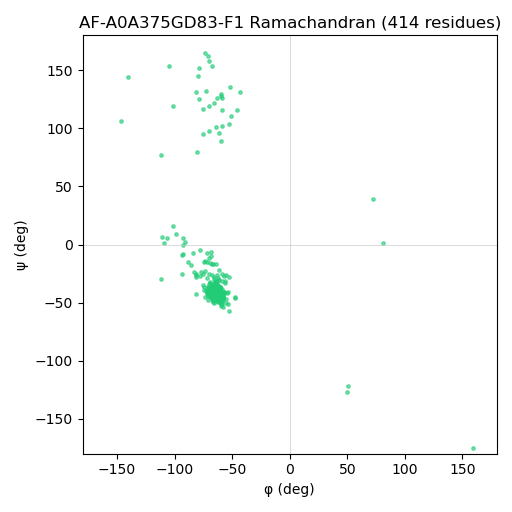-3.997 53.279 1.00 94.69 242 ILE A O 1
ATOM 1890 N N . ALA A 1 243 ? -33.578 -6.030 52.793 1.00 92.31 243 ALA A N 1
ATOM 1891 C CA . ALA A 1 243 ? -34.883 -6.644 52.556 1.00 92.31 243 ALA A CA 1
ATOM 1892 C C . ALA A 1 243 ? -35.879 -6.455 53.722 1.00 92.31 243 ALA A C 1
ATOM 1894 O O . ALA A 1 243 ? -37.032 -6.110 53.438 1.00 92.31 243 ALA A O 1
ATOM 1895 N N . PRO A 1 244 ? -35.486 -6.584 55.008 1.00 92.56 244 PRO A N 1
ATOM 1896 C CA . PRO A 1 244 ? -36.379 -6.301 56.133 1.00 92.56 244 PRO A CA 1
ATOM 1897 C C . PRO A 1 244 ? -36.909 -4.865 56.116 1.00 92.56 244 PRO A C 1
ATOM 1899 O O . PRO A 1 244 ? -38.108 -4.644 56.269 1.00 92.56 244 PRO A O 1
ATOM 1902 N N . THR A 1 245 ? -36.045 -3.888 55.829 1.00 91.56 245 THR A N 1
ATOM 1903 C CA . THR A 1 245 ? -36.411 -2.465 55.770 1.00 91.56 245 THR A CA 1
ATOM 1904 C C . THR A 1 245 ? -37.445 -2.193 54.679 1.00 91.56 245 THR A C 1
ATOM 1906 O O . THR A 1 245 ? -38.396 -1.445 54.896 1.00 91.56 245 THR A O 1
ATOM 1909 N N . THR A 1 246 ? -37.319 -2.847 53.521 1.00 91.00 246 THR A N 1
ATOM 1910 C CA . THR A 1 246 ? -38.304 -2.719 52.429 1.00 91.00 246 THR A CA 1
ATOM 1911 C C . THR A 1 246 ? -39.663 -3.349 52.743 1.00 91.00 246 THR A C 1
ATOM 1913 O O . THR A 1 246 ? -40.646 -3.041 52.075 1.00 91.00 246 THR A O 1
ATOM 1916 N N . CYS A 1 247 ? -39.740 -4.210 53.764 1.00 89.31 247 CYS A N 1
ATOM 1917 C CA . CYS A 1 247 ? -40.972 -4.888 54.163 1.00 89.31 247 CYS A CA 1
ATOM 1918 C C . CYS A 1 247 ? -41.759 -4.152 55.256 1.00 89.31 247 CYS A C 1
ATOM 1920 O O . CYS A 1 247 ? -42.818 -4.625 55.676 1.00 89.31 247 CYS A O 1
ATOM 1922 N N . ILE A 1 248 ? -41.269 -3.003 55.730 1.00 88.88 248 ILE A N 1
ATOM 1923 C CA . ILE A 1 248 ? -41.947 -2.213 56.761 1.00 88.88 248 ILE A CA 1
ATOM 1924 C C . ILE A 1 248 ? -43.298 -1.720 56.223 1.00 88.88 248 ILE A C 1
ATOM 1926 O O . ILE A 1 248 ? -43.371 -1.084 55.175 1.00 88.88 248 ILE A O 1
ATOM 1930 N N . GLY A 1 249 ? -44.375 -2.009 56.959 1.00 85.00 249 GLY A N 1
ATOM 1931 C CA . GLY A 1 249 ? -45.741 -1.608 56.604 1.00 85.00 249 GLY A CA 1
ATOM 1932 C C . GLY A 1 249 ? -46.436 -2.507 55.576 1.00 85.00 249 GLY A C 1
ATOM 1933 O O . GLY A 1 249 ? -47.584 -2.240 55.223 1.00 85.00 249 GLY A O 1
ATOM 1934 N N . LEU A 1 250 ? -45.783 -3.574 55.108 1.00 89.81 250 LEU A N 1
ATOM 1935 C CA . LEU A 1 250 ? -46.427 -4.574 54.260 1.00 89.81 250 LEU A CA 1
ATOM 1936 C C . LEU A 1 250 ? -47.288 -5.541 55.088 1.00 89.81 250 LEU A C 1
ATOM 1938 O O . LEU A 1 250 ? -47.010 -5.804 56.256 1.00 89.81 250 LEU A O 1
ATOM 1942 N N . GLY A 1 251 ? -48.331 -6.094 54.462 1.00 88.38 251 GLY A N 1
ATOM 1943 C CA . GLY A 1 251 ? -49.193 -7.109 55.078 1.00 88.38 251 GLY A CA 1
ATOM 1944 C C . GLY A 1 251 ? -48.526 -8.485 55.181 1.00 88.38 251 GLY A C 1
ATOM 1945 O O . GLY A 1 251 ? -47.544 -8.776 54.488 1.00 88.38 251 GLY A O 1
ATOM 1946 N N . THR A 1 252 ? -49.102 -9.371 55.996 1.00 90.44 252 THR A N 1
ATOM 1947 C CA . THR A 1 252 ? -48.521 -10.685 56.339 1.00 90.44 252 THR A CA 1
ATOM 1948 C C . THR A 1 252 ? -48.157 -11.541 55.121 1.00 90.44 252 THR A C 1
ATOM 1950 O O . THR A 1 252 ? -47.081 -12.139 55.069 1.00 90.44 252 THR A O 1
ATOM 1953 N N . LYS A 1 253 ? -49.007 -11.554 54.088 1.00 90.56 253 LYS A N 1
ATOM 1954 C CA . LYS A 1 253 ? -48.773 -12.313 52.847 1.00 90.56 253 LYS A CA 1
ATOM 1955 C C . LYS A 1 253 ? -47.528 -11.850 52.078 1.00 90.56 253 LYS A C 1
ATOM 1957 O O . LYS A 1 253 ? -46.814 -12.684 51.531 1.00 90.56 253 LYS A O 1
ATOM 1962 N N . ALA A 1 254 ? -47.270 -10.544 52.026 1.00 91.19 254 ALA A N 1
ATOM 1963 C CA . ALA A 1 254 ? -46.137 -9.990 51.285 1.00 91.19 254 ALA A CA 1
ATOM 1964 C C . ALA A 1 254 ? -44.809 -10.245 52.015 1.00 91.19 254 ALA A C 1
ATOM 1966 O O . ALA A 1 254 ? -43.821 -10.617 51.383 1.00 91.19 254 ALA A O 1
ATOM 1967 N N . ILE A 1 255 ? -44.810 -10.136 53.350 1.00 90.69 255 ILE A N 1
ATOM 1968 C CA . ILE A 1 255 ? -43.648 -10.479 54.184 1.00 90.69 255 ILE A CA 1
ATOM 1969 C C . ILE A 1 255 ? -43.311 -11.971 54.031 1.00 90.69 255 ILE A C 1
ATOM 1971 O O . ILE A 1 255 ? -42.153 -12.315 53.797 1.00 90.69 255 ILE A O 1
ATOM 1975 N N . GLN A 1 256 ? -44.317 -12.856 54.062 1.00 92.12 256 GLN A N 1
ATOM 1976 C CA . GLN A 1 256 ? -44.112 -14.296 53.856 1.00 92.12 256 GLN A CA 1
ATOM 1977 C C . GLN A 1 256 ? -43.519 -14.610 52.475 1.00 92.12 256 GLN A C 1
ATOM 1979 O O . GLN A 1 256 ? -42.578 -15.388 52.373 1.00 92.12 256 GLN A O 1
ATOM 1984 N N . GLN A 1 257 ? -44.017 -13.974 51.411 1.00 93.00 257 GLN A N 1
ATOM 1985 C CA . GLN A 1 257 ? -43.458 -14.157 50.067 1.00 93.00 257 GLN A CA 1
ATOM 1986 C C . GLN A 1 257 ? -41.984 -13.744 49.990 1.00 93.00 257 GLN A C 1
ATOM 1988 O O . GLN A 1 257 ? -41.204 -14.394 49.293 1.00 93.00 257 GLN A O 1
ATOM 1993 N N . ARG A 1 258 ? -41.586 -12.682 50.705 1.00 91.88 258 ARG A N 1
ATOM 1994 C CA . ARG A 1 258 ? -40.185 -12.248 50.746 1.00 91.88 258 ARG A CA 1
ATOM 1995 C C . ARG A 1 258 ? -39.301 -13.233 51.511 1.00 91.88 258 ARG A C 1
ATOM 1997 O O . ARG A 1 258 ? -38.199 -13.509 51.045 1.00 91.88 258 ARG A O 1
ATOM 2004 N N . ILE A 1 259 ? -39.796 -13.789 52.618 1.00 92.19 259 ILE A N 1
ATOM 2005 C CA . ILE A 1 259 ? -39.136 -14.866 53.377 1.00 92.19 259 ILE A CA 1
ATOM 2006 C C . ILE A 1 259 ? -38.915 -16.087 52.482 1.00 92.19 259 ILE A C 1
ATOM 2008 O O . ILE A 1 259 ? -37.790 -16.564 52.370 1.00 92.19 259 ILE A O 1
ATOM 2012 N N . ASP A 1 260 ? -39.958 -16.551 51.792 1.00 92.19 260 ASP A N 1
ATOM 2013 C CA . ASP A 1 260 ? -39.876 -17.728 50.922 1.00 92.19 260 ASP A CA 1
ATOM 2014 C C . ASP A 1 260 ? -38.909 -17.510 49.749 1.00 92.19 260 ASP A C 1
ATOM 2016 O O . ASP A 1 260 ? -38.248 -18.447 49.303 1.00 92.19 260 ASP A O 1
ATOM 2020 N N . ALA A 1 261 ? -38.828 -16.280 49.230 1.00 91.19 261 ALA A N 1
ATOM 2021 C CA . ALA A 1 261 ? -37.877 -15.922 48.184 1.00 91.19 261 ALA A CA 1
ATOM 2022 C C . ALA A 1 261 ? -36.428 -15.972 48.694 1.00 91.19 261 ALA A C 1
ATOM 2024 O O . ALA A 1 261 ? -35.590 -16.596 48.053 1.00 91.19 261 ALA A O 1
ATOM 2025 N N . LEU A 1 262 ? -36.155 -15.374 49.858 1.00 91.12 262 LEU A N 1
ATOM 2026 C CA . LEU A 1 262 ? -34.826 -15.373 50.481 1.00 91.12 262 LEU A CA 1
ATOM 2027 C C . LEU A 1 262 ? -34.376 -16.774 50.905 1.00 91.12 262 LEU A C 1
ATOM 2029 O O . LEU A 1 262 ? -33.226 -17.134 50.700 1.00 91.12 262 LEU A O 1
ATOM 2033 N N . ALA A 1 263 ? -35.283 -17.596 51.435 1.00 88.75 263 ALA A N 1
ATOM 2034 C CA . ALA A 1 263 ? -34.977 -18.963 51.856 1.00 88.75 263 ALA A CA 1
ATOM 2035 C C . ALA A 1 263 ? -34.625 -19.905 50.688 1.00 88.75 263 ALA A C 1
ATOM 2037 O O . ALA A 1 263 ? -34.080 -20.984 50.913 1.00 88.75 263 ALA A O 1
ATOM 2038 N N . ARG A 1 264 ? -34.961 -19.526 49.447 1.00 88.38 264 ARG A N 1
ATOM 2039 C CA . ARG A 1 264 ? -34.574 -20.264 48.235 1.00 88.38 264 ARG A CA 1
ATOM 2040 C C . ARG A 1 264 ? -33.228 -19.827 47.670 1.00 88.38 264 ARG A C 1
ATOM 2042 O O . ARG A 1 264 ? -32.710 -20.536 46.812 1.00 88.38 264 ARG A O 1
ATOM 2049 N N . GLU A 1 265 ? -32.687 -18.685 48.090 1.00 86.12 265 GLU A N 1
ATOM 2050 C CA . GLU A 1 265 ? -31.351 -18.279 47.662 1.00 86.12 265 GLU A CA 1
ATOM 2051 C C . GLU A 1 265 ? -30.315 -19.195 48.318 1.00 86.12 265 GLU A C 1
ATOM 2053 O O . GLU A 1 265 ? -30.227 -19.290 49.542 1.00 86.12 265 GLU A O 1
ATOM 2058 N N . ALA A 1 266 ? -29.541 -19.904 47.496 1.00 77.50 266 ALA A N 1
ATOM 2059 C CA . ALA A 1 266 ? -28.467 -20.751 47.982 1.00 77.50 266 ALA A CA 1
ATOM 2060 C C . ALA A 1 266 ? -27.232 -19.890 48.262 1.00 77.50 266 ALA A C 1
ATOM 2062 O O . ALA A 1 266 ? -26.800 -19.117 47.406 1.00 77.50 266 ALA A O 1
ATOM 2063 N N . ALA A 1 267 ? -26.623 -20.056 49.440 1.00 73.94 267 ALA A N 1
ATOM 2064 C CA . ALA A 1 267 ? -25.371 -19.375 49.771 1.00 73.94 267 ALA A CA 1
ATOM 2065 C C . ALA A 1 267 ? -24.272 -19.684 48.735 1.00 73.94 267 ALA A C 1
ATOM 2067 O O . ALA A 1 267 ? -23.485 -18.801 48.396 1.00 73.94 267 ALA A O 1
ATOM 2068 N N . ASP A 1 268 ? -24.283 -20.897 48.170 1.00 78.19 268 ASP A N 1
ATOM 2069 C CA . ASP A 1 268 ? -23.311 -21.378 47.184 1.00 78.19 268 ASP A CA 1
ATOM 2070 C C . ASP A 1 268 ? -23.220 -20.493 45.926 1.00 78.19 268 ASP A C 1
ATOM 2072 O O . ASP A 1 268 ? -22.143 -20.380 45.334 1.00 78.19 268 ASP A O 1
ATOM 2076 N N . ASP A 1 269 ? -24.298 -19.779 45.579 1.00 86.31 269 ASP A N 1
ATOM 2077 C CA . ASP A 1 269 ? -24.389 -18.897 44.406 1.00 86.31 269 ASP A CA 1
ATOM 2078 C C . ASP A 1 269 ? -23.580 -17.590 44.539 1.00 86.31 269 ASP A C 1
ATOM 2080 O O . ASP A 1 269 ? -23.481 -16.819 43.578 1.00 86.31 269 ASP A O 1
ATOM 2084 N N . PHE A 1 270 ? -23.008 -17.313 45.716 1.00 91.75 270 PHE A N 1
ATOM 2085 C CA . PHE A 1 270 ? -22.244 -16.091 46.011 1.00 91.75 270 PHE A CA 1
ATOM 2086 C C . PHE A 1 270 ? -20.724 -16.279 45.908 1.00 91.75 270 PHE A C 1
ATOM 2088 O O . PHE A 1 270 ? -19.967 -15.366 46.244 1.00 91.75 270 PHE A O 1
ATOM 2095 N N . ALA A 1 271 ? -20.274 -17.432 45.398 1.00 90.81 271 ALA A N 1
ATOM 2096 C CA . ALA A 1 271 ? -18.865 -17.740 45.152 1.00 90.81 271 ALA A CA 1
ATOM 2097 C C . ALA A 1 271 ? -17.983 -17.456 46.388 1.00 90.81 271 ALA A C 1
ATOM 2099 O O . ALA A 1 271 ? -18.226 -18.007 47.458 1.00 90.81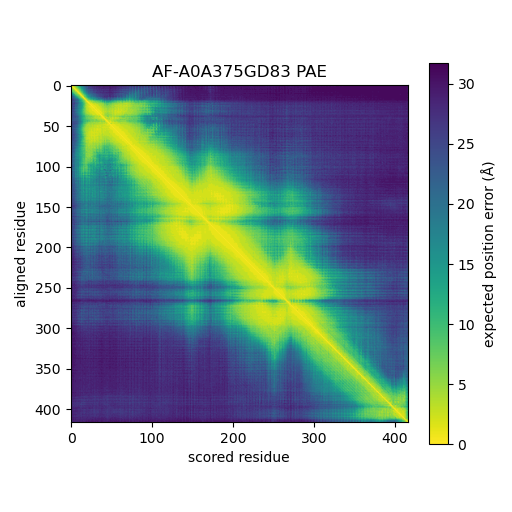 271 ALA A O 1
ATOM 2100 N N . GLU A 1 272 ? -16.969 -16.595 46.286 1.00 92.06 272 GLU A N 1
ATOM 2101 C CA . GLU A 1 272 ? -16.068 -16.279 47.399 1.00 92.06 272 GLU A CA 1
ATOM 2102 C C . GLU A 1 272 ? -16.720 -15.486 48.552 1.00 92.06 272 GLU A C 1
ATOM 2104 O O . GLU A 1 272 ? -16.125 -15.372 49.622 1.00 92.06 272 GLU A O 1
ATOM 2109 N N . PHE A 1 273 ? -17.946 -14.979 48.368 1.00 94.69 273 PHE A N 1
ATOM 2110 C CA . PHE A 1 273 ? -18.716 -14.250 49.385 1.00 94.69 273 PHE A CA 1
ATOM 2111 C C . PHE A 1 273 ? -19.806 -15.108 50.053 1.00 94.69 273 PHE A C 1
ATOM 2113 O O . PHE A 1 273 ? -20.690 -14.574 50.719 1.00 94.69 273 PHE A O 1
ATOM 2120 N N . GLN A 1 274 ? -19.740 -16.438 49.916 1.00 92.44 274 GLN A N 1
ATOM 2121 C CA . GLN A 1 274 ? -20.672 -17.404 50.524 1.00 92.44 274 GLN A CA 1
ATOM 2122 C C . GLN A 1 274 ? -20.941 -17.154 52.017 1.00 92.44 274 GLN A C 1
ATOM 2124 O O . GLN A 1 274 ? -22.092 -17.161 52.449 1.00 92.44 274 GLN A O 1
ATOM 2129 N N . ALA A 1 275 ? -19.892 -16.908 52.810 1.00 91.31 275 ALA A N 1
ATOM 2130 C CA . ALA A 1 275 ? -20.027 -16.691 54.252 1.00 91.31 275 ALA A CA 1
ATOM 2131 C C . ALA A 1 275 ? -20.754 -15.376 54.588 1.00 91.31 275 ALA A C 1
ATOM 2133 O O . ALA A 1 275 ? -21.592 -15.344 55.487 1.00 91.31 275 ALA A O 1
ATOM 2134 N N . GLU A 1 276 ? -20.453 -14.303 53.850 1.00 92.19 276 GLU A N 1
ATOM 2135 C CA . GLU A 1 276 ? -21.083 -12.988 54.019 1.00 92.19 276 GLU A CA 1
ATOM 2136 C C . GLU A 1 276 ? -22.555 -13.031 53.586 1.00 92.19 276 GLU A C 1
ATOM 2138 O O . GLU A 1 276 ? -23.435 -12.598 54.327 1.00 92.19 276 GLU A O 1
ATOM 2143 N N . ALA A 1 277 ? -22.840 -13.655 52.438 1.00 92.56 277 ALA A N 1
ATOM 2144 C CA . ALA A 1 277 ? -24.198 -13.865 51.950 1.00 92.56 277 ALA A CA 1
ATOM 2145 C C . ALA A 1 277 ? -25.030 -14.732 52.904 1.00 92.56 277 ALA A C 1
ATOM 2147 O O . ALA A 1 277 ? -26.167 -14.384 53.213 1.00 92.56 277 ALA A O 1
ATOM 2148 N N . GLY A 1 278 ? -24.462 -15.829 53.417 1.00 90.56 278 GLY A N 1
ATOM 2149 C CA . GLY A 1 278 ? -25.127 -16.691 54.394 1.00 90.56 278 GLY A CA 1
ATOM 2150 C C . GLY A 1 278 ? -25.515 -15.933 55.665 1.00 90.56 278 GLY A C 1
ATOM 2151 O O . GLY A 1 278 ? -26.665 -16.013 56.097 1.00 90.56 278 GLY A O 1
ATOM 2152 N N . ALA A 1 279 ? -24.595 -15.130 56.210 1.00 92.31 279 ALA A N 1
ATOM 2153 C CA . ALA A 1 279 ? -24.866 -14.292 57.377 1.00 92.31 279 ALA A CA 1
ATOM 2154 C C . ALA A 1 279 ? -25.957 -13.239 57.101 1.00 92.31 279 ALA A C 1
ATOM 2156 O O . ALA A 1 279 ? -26.846 -13.040 57.932 1.00 92.31 279 ALA A O 1
ATOM 2157 N N . ALA A 1 280 ? -25.931 -12.599 55.927 1.00 93.38 280 ALA A N 1
ATOM 2158 C CA . ALA A 1 280 ? -26.953 -11.637 55.519 1.00 93.38 280 ALA A CA 1
ATOM 2159 C C . ALA A 1 280 ? -28.339 -12.291 55.362 1.00 93.38 280 ALA A C 1
ATOM 2161 O O . ALA A 1 280 ? -29.328 -11.735 55.841 1.00 93.38 280 ALA A O 1
ATOM 2162 N N . ILE A 1 281 ? -28.422 -13.477 54.743 1.00 92.25 281 ILE A N 1
ATOM 2163 C CA . ILE A 1 281 ? -29.672 -14.239 54.584 1.00 92.25 281 ILE A CA 1
ATOM 2164 C C . ILE A 1 281 ? -30.241 -14.615 55.951 1.00 92.25 281 ILE A C 1
ATOM 2166 O O . ILE A 1 281 ? -31.420 -14.372 56.211 1.00 92.25 281 ILE A O 1
ATOM 2170 N N . GLU A 1 282 ? -29.417 -15.170 56.840 1.00 93.06 282 GLU A N 1
ATOM 2171 C CA . GLU A 1 282 ? -29.851 -15.581 58.176 1.00 93.06 282 GLU A CA 1
ATOM 2172 C C . GLU A 1 282 ? -30.373 -14.385 58.988 1.00 93.06 282 GLU A C 1
ATOM 2174 O O . GLU A 1 282 ? -31.479 -14.435 59.536 1.00 93.06 282 GLU A O 1
ATOM 2179 N N . ALA A 1 283 ? -29.635 -13.270 58.987 1.00 93.44 283 ALA A N 1
ATOM 2180 C CA . ALA A 1 283 ? -30.047 -12.040 59.655 1.00 93.44 283 ALA A CA 1
ATOM 2181 C C . ALA A 1 283 ? -31.344 -11.456 59.063 1.00 93.44 283 ALA A C 1
ATOM 2183 O O . ALA A 1 283 ? -32.254 -11.069 59.805 1.00 93.44 283 ALA A O 1
ATOM 2184 N N . ALA A 1 284 ? -31.468 -11.417 57.732 1.00 93.75 284 ALA A N 1
ATOM 2185 C CA . ALA A 1 284 ? -32.656 -10.910 57.051 1.00 93.75 284 ALA A CA 1
ATOM 2186 C C . ALA A 1 284 ? -33.892 -11.775 57.334 1.00 93.75 284 ALA A C 1
ATOM 2188 O O . ALA A 1 284 ? -34.958 -11.237 57.642 1.00 93.75 284 ALA A O 1
ATOM 2189 N N . LEU A 1 285 ? -33.756 -13.105 57.291 1.00 92.81 285 LEU A N 1
ATOM 2190 C CA . LEU A 1 285 ? -34.828 -14.040 57.635 1.00 92.81 285 LEU A CA 1
ATOM 2191 C C . LEU A 1 285 ? -35.247 -13.892 59.101 1.00 92.81 285 LEU A C 1
ATOM 2193 O O . LEU A 1 285 ? -36.444 -13.858 59.384 1.00 92.81 285 LEU A O 1
ATOM 2197 N N . GLY A 1 286 ? -34.300 -13.750 60.032 1.00 92.81 286 GLY A N 1
ATOM 2198 C CA . GLY A 1 286 ? -34.596 -13.500 61.447 1.00 92.81 286 GLY A CA 1
ATOM 2199 C C . GLY A 1 286 ? -35.428 -12.229 61.662 1.00 92.81 286 GLY A C 1
ATOM 2200 O O . GLY A 1 286 ? -36.467 -12.254 62.333 1.00 92.81 286 GLY A O 1
ATOM 2201 N N . ASN A 1 287 ? -35.029 -11.129 61.020 1.00 93.00 287 ASN A N 1
ATOM 2202 C CA . ASN A 1 287 ? -35.751 -9.858 61.087 1.00 93.00 287 ASN A CA 1
ATOM 2203 C C . ASN A 1 287 ? -37.143 -9.945 60.440 1.00 93.00 287 ASN A C 1
ATOM 2205 O O . ASN A 1 287 ? -38.129 -9.527 61.047 1.00 93.00 287 ASN A O 1
ATOM 2209 N N . LEU A 1 288 ? -37.255 -10.531 59.244 1.00 93.00 288 LEU A N 1
ATOM 2210 C CA . LEU A 1 288 ? -38.535 -10.686 58.546 1.00 93.00 288 LEU A CA 1
ATOM 2211 C C . LEU A 1 288 ? -39.505 -11.598 59.300 1.00 93.00 288 LEU A C 1
ATOM 2213 O O . LEU A 1 288 ? -40.694 -11.296 59.352 1.00 93.00 288 LEU A O 1
ATOM 2217 N N . ASN A 1 289 ? -39.020 -12.676 59.920 1.00 92.88 289 ASN A N 1
ATOM 2218 C CA . ASN A 1 289 ? -39.846 -13.541 60.766 1.00 92.88 289 ASN A CA 1
ATOM 2219 C C . ASN A 1 289 ? -40.388 -12.784 61.986 1.00 92.88 289 ASN A C 1
ATOM 2221 O O . ASN A 1 289 ? -41.561 -12.926 62.330 1.00 92.88 289 ASN A O 1
ATOM 2225 N N . THR A 1 290 ? -39.566 -11.924 62.594 1.00 92.75 290 THR A N 1
ATOM 2226 C CA . THR A 1 290 ? -39.995 -11.048 63.695 1.00 92.75 290 THR A CA 1
ATOM 2227 C C . THR A 1 290 ? -41.058 -10.048 63.225 1.00 92.75 290 THR A C 1
ATOM 2229 O O . THR A 1 290 ? -42.080 -9.867 63.886 1.00 92.75 290 THR A O 1
ATOM 2232 N N . MET A 1 291 ? -40.871 -9.442 62.047 1.00 92.25 291 MET A N 1
ATOM 2233 C CA . MET A 1 291 ? -41.857 -8.539 61.440 1.00 92.25 291 MET A CA 1
ATOM 2234 C C . MET A 1 291 ? -43.156 -9.255 61.061 1.00 92.25 291 MET A C 1
ATOM 2236 O O . MET A 1 291 ? -44.229 -8.691 61.243 1.00 92.25 291 MET A O 1
ATOM 2240 N N . LEU A 1 292 ? -43.081 -10.491 60.563 1.00 91.88 292 LEU A N 1
ATOM 2241 C CA . LEU A 1 292 ? -44.251 -11.302 60.236 1.00 91.88 292 LEU A CA 1
ATOM 2242 C C . LEU A 1 292 ? -45.066 -11.628 61.489 1.00 91.88 292 LEU A C 1
ATOM 2244 O O . LEU A 1 292 ? -46.290 -11.543 61.442 1.00 91.88 292 LEU A O 1
ATOM 2248 N N . ALA A 1 293 ? -44.402 -11.984 62.592 1.00 90.56 293 ALA A N 1
ATOM 2249 C CA . ALA A 1 293 ? -45.066 -12.203 63.874 1.00 90.56 293 ALA A CA 1
ATOM 2250 C C . ALA A 1 293 ? -45.788 -10.926 64.334 1.00 90.56 293 ALA A C 1
ATOM 2252 O O . ALA A 1 293 ? -46.997 -10.952 64.541 1.00 90.56 293 ALA A O 1
ATOM 2253 N N . ALA A 1 294 ? -45.091 -9.785 64.344 1.00 89.75 294 ALA A N 1
ATOM 2254 C CA . ALA A 1 294 ? -45.691 -8.500 64.707 1.00 89.75 294 ALA A CA 1
ATOM 2255 C C . ALA A 1 294 ? -46.851 -8.086 63.777 1.00 89.75 294 ALA A C 1
ATOM 2257 O O . ALA A 1 294 ? -47.845 -7.524 64.233 1.00 89.75 294 ALA A O 1
ATOM 2258 N N . ALA A 1 295 ? -46.749 -8.366 62.473 1.00 89.06 295 ALA A N 1
ATOM 2259 C CA . ALA A 1 295 ? -47.808 -8.090 61.505 1.00 89.06 295 ALA A CA 1
ATOM 2260 C C . ALA A 1 295 ? -49.034 -8.993 61.713 1.00 89.06 295 ALA A C 1
ATOM 2262 O O . ALA A 1 295 ? -50.159 -8.512 61.596 1.00 89.06 295 ALA A O 1
ATOM 2263 N N . ARG A 1 296 ? -48.834 -10.275 62.057 1.00 90.12 296 ARG A N 1
ATOM 2264 C CA . ARG A 1 296 ? -49.925 -11.193 62.426 1.00 90.12 296 ARG A CA 1
ATOM 2265 C C . ARG A 1 296 ? -50.634 -10.718 63.688 1.00 90.12 296 ARG A C 1
ATOM 2267 O O . ARG A 1 296 ? -51.855 -10.609 63.669 1.00 90.12 296 ARG A O 1
ATOM 2274 N N . ASP A 1 297 ? -49.879 -10.343 64.718 1.00 86.94 297 ASP A N 1
ATOM 2275 C CA . ASP A 1 297 ? -50.438 -9.810 65.964 1.00 86.94 297 ASP A CA 1
ATOM 2276 C C . ASP A 1 297 ? -51.234 -8.517 65.710 1.00 86.94 297 ASP A C 1
ATOM 2278 O O . ASP A 1 297 ? -52.312 -8.307 66.269 1.00 86.94 297 ASP A O 1
ATOM 2282 N N . ALA A 1 298 ? -50.737 -7.642 64.828 1.00 85.44 298 ALA A N 1
ATOM 2283 C CA . ALA A 1 298 ? -51.429 -6.416 64.441 1.00 85.44 298 ALA A CA 1
ATOM 2284 C C . ALA A 1 298 ? -52.711 -6.684 63.629 1.00 85.44 298 ALA A C 1
ATOM 2286 O O . ALA A 1 298 ? -53.723 -6.021 63.869 1.00 85.44 298 ALA A O 1
ATOM 2287 N N . GLU A 1 299 ? -52.688 -7.638 62.690 1.00 87.06 299 GLU A N 1
ATOM 2288 C CA . GLU A 1 299 ? -53.868 -8.068 61.927 1.00 87.06 299 GLU A CA 1
ATOM 2289 C C . GLU A 1 299 ? -54.921 -8.705 62.845 1.00 87.06 299 GLU A C 1
ATOM 2291 O O . GLU A 1 299 ? -56.098 -8.356 62.749 1.00 87.06 299 GLU A O 1
ATOM 2296 N N . GLU A 1 300 ? -54.516 -9.565 63.781 1.00 85.88 300 GLU A N 1
ATOM 2297 C CA . GLU A 1 300 ? -55.410 -10.178 64.769 1.00 85.88 300 GLU A CA 1
ATOM 2298 C C . GLU A 1 300 ? -56.026 -9.118 65.694 1.00 85.88 300 GLU A C 1
ATOM 2300 O O . GLU A 1 300 ? -57.241 -9.082 65.896 1.00 85.88 300 GLU A O 1
ATOM 2305 N N . LEU A 1 301 ? -55.224 -8.167 66.184 1.00 84.25 301 LEU A N 1
ATOM 2306 C CA . LEU A 1 301 ? -55.726 -7.052 66.988 1.00 84.25 301 LEU A CA 1
ATOM 2307 C C . LEU A 1 301 ? -56.688 -6.155 66.192 1.00 84.25 301 LEU A C 1
ATOM 2309 O O . LEU A 1 301 ? -57.673 -5.657 66.746 1.00 84.25 301 LEU A O 1
ATOM 2313 N N . ALA A 1 302 ? -56.424 -5.930 64.903 1.00 84.06 302 ALA A N 1
ATOM 2314 C CA . ALA A 1 302 ? -57.314 -5.182 64.021 1.00 84.06 302 ALA A CA 1
ATOM 2315 C C . ALA A 1 302 ? -58.637 -5.926 63.783 1.00 84.06 302 ALA A C 1
ATOM 2317 O O . ALA A 1 302 ? -59.691 -5.292 63.839 1.00 84.06 302 ALA A O 1
ATOM 2318 N N . GLN A 1 303 ? -58.601 -7.249 63.598 1.00 83.31 303 GLN A N 1
ATOM 2319 C CA . GLN A 1 303 ? -59.799 -8.088 63.500 1.00 83.31 303 GLN A CA 1
ATOM 2320 C C . GLN A 1 303 ? -60.615 -8.045 64.792 1.00 83.31 303 GLN A C 1
ATOM 2322 O O . GLN A 1 303 ? -61.804 -7.745 64.745 1.00 83.31 303 GLN A O 1
ATOM 2327 N N . LEU A 1 304 ? -59.980 -8.211 65.954 1.00 80.94 304 LEU A N 1
ATOM 2328 C CA . LEU A 1 304 ? -60.653 -8.102 67.251 1.00 80.94 304 LEU A CA 1
ATOM 2329 C C . LEU A 1 304 ? -61.289 -6.721 67.461 1.00 80.94 304 LEU A C 1
ATOM 2331 O O . LEU A 1 304 ? -62.401 -6.621 67.980 1.00 80.94 304 LEU A O 1
ATOM 2335 N N . ARG A 1 305 ? -60.617 -5.640 67.040 1.00 83.50 305 ARG A N 1
ATOM 2336 C CA . ARG A 1 305 ? -61.180 -4.278 67.077 1.00 83.50 305 ARG A CA 1
ATOM 2337 C C . ARG A 1 305 ? -62.359 -4.118 66.123 1.00 83.50 305 ARG A C 1
ATOM 2339 O O . ARG A 1 305 ? -63.342 -3.490 66.509 1.00 83.50 305 ARG A O 1
ATOM 2346 N N . ALA A 1 306 ? -62.275 -4.667 64.914 1.00 81.06 306 ALA A N 1
ATOM 2347 C CA . ALA A 1 306 ? -63.358 -4.634 63.936 1.00 81.06 306 ALA A CA 1
ATOM 2348 C C . ALA A 1 306 ? -64.576 -5.437 64.419 1.00 81.06 306 ALA A C 1
ATOM 2350 O O . ALA A 1 306 ? -65.698 -4.942 64.341 1.00 81.06 306 ALA A O 1
ATOM 2351 N N . ASP A 1 307 ? -64.362 -6.614 65.004 1.00 79.38 307 ASP A N 1
ATOM 2352 C CA . ASP A 1 307 ? -65.415 -7.440 65.595 1.00 79.38 307 ASP A CA 1
ATOM 2353 C C . ASP A 1 307 ? -66.041 -6.770 66.821 1.00 79.38 307 ASP A C 1
ATOM 2355 O O . ASP A 1 307 ? -67.263 -6.752 66.963 1.00 79.38 307 ASP A O 1
ATOM 2359 N N . ALA A 1 308 ? -65.237 -6.154 67.691 1.00 79.81 308 ALA A N 1
ATOM 2360 C CA . ALA A 1 308 ? -65.744 -5.371 68.816 1.00 79.81 308 ALA A CA 1
ATOM 2361 C C . ALA A 1 308 ? -66.530 -4.133 68.349 1.00 79.81 308 ALA A C 1
ATOM 2363 O O . ALA A 1 308 ? -67.547 -3.790 68.951 1.00 79.81 308 ALA A O 1
ATOM 2364 N N . ALA A 1 309 ? -66.086 -3.468 67.279 1.00 79.62 309 ALA A N 1
ATOM 2365 C CA . ALA A 1 309 ? -66.804 -2.351 66.675 1.00 79.62 309 ALA A CA 1
ATOM 2366 C C . ALA A 1 309 ? -68.126 -2.808 66.046 1.00 79.62 309 ALA A C 1
ATOM 2368 O O . ALA A 1 309 ? -69.144 -2.163 66.280 1.00 79.62 309 ALA A O 1
ATOM 2369 N N . ARG A 1 310 ? -68.140 -3.945 65.337 1.00 80.94 310 ARG A N 1
ATOM 2370 C CA . ARG A 1 310 ? -69.367 -4.564 64.817 1.00 80.94 310 ARG A CA 1
ATOM 2371 C C . ARG A 1 310 ? -70.341 -4.914 65.930 1.00 80.94 310 ARG A C 1
ATOM 2373 O O . ARG A 1 310 ? -71.499 -4.542 65.834 1.00 80.94 310 ARG A O 1
ATOM 2380 N N . ARG A 1 311 ? -69.878 -5.551 67.010 1.00 77.62 311 ARG A N 1
ATOM 2381 C CA . ARG A 1 311 ? -70.728 -5.850 68.175 1.00 77.62 311 ARG A CA 1
ATOM 2382 C C . ARG A 1 311 ? -71.304 -4.581 68.792 1.00 77.62 311 ARG A C 1
ATOM 2384 O O . ARG A 1 311 ? -72.494 -4.536 69.062 1.00 77.62 311 ARG A O 1
ATOM 2391 N N . LYS A 1 312 ? -70.499 -3.524 68.943 1.00 78.19 312 LYS A N 1
ATOM 2392 C CA . LYS A 1 312 ? -70.991 -2.219 69.413 1.00 78.19 312 LYS A CA 1
ATOM 2393 C C . LYS A 1 312 ? -72.012 -1.597 68.461 1.00 78.19 312 LYS A C 1
ATOM 2395 O O . LYS A 1 312 ? -72.980 -1.021 68.941 1.00 78.19 312 LYS A O 1
ATOM 2400 N N . GLN A 1 313 ? -71.813 -1.696 67.147 1.00 77.50 313 GLN A N 1
ATOM 2401 C CA . GLN A 1 313 ? -72.784 -1.220 66.156 1.00 77.50 313 GLN A CA 1
ATOM 2402 C C . GLN A 1 313 ? -74.083 -2.028 66.218 1.00 77.50 313 GLN A C 1
ATOM 2404 O O . GLN A 1 313 ? -75.151 -1.438 66.288 1.00 77.50 313 GLN A O 1
ATOM 2409 N N . GLU A 1 314 ? -74.004 -3.357 66.285 1.00 78.62 314 GLU A N 1
ATOM 2410 C CA . GLU A 1 314 ? -75.165 -4.242 66.430 1.00 78.62 314 GLU A CA 1
ATOM 2411 C C . GLU A 1 314 ? -75.919 -3.971 67.750 1.00 78.62 314 GLU A C 1
ATOM 2413 O O . GLU A 1 314 ? -77.148 -3.919 67.762 1.00 78.62 314 GLU A O 1
ATOM 2418 N N . GLU A 1 315 ? -75.207 -3.720 68.854 1.00 76.19 315 GLU A N 1
ATOM 2419 C CA . GLU A 1 315 ? -75.788 -3.308 70.140 1.00 76.19 315 GLU A CA 1
ATOM 2420 C C . GLU A 1 315 ? -76.443 -1.921 70.073 1.00 76.19 315 GLU A C 1
ATOM 2422 O O . GLU A 1 315 ? -77.532 -1.738 70.618 1.00 76.19 315 GLU A O 1
ATOM 2427 N N . GLN A 1 316 ? -75.815 -0.952 69.398 1.00 75.88 316 GLN A N 1
ATOM 2428 C CA . GLN A 1 316 ? -76.375 0.385 69.182 1.00 75.88 316 GLN A CA 1
ATOM 2429 C C . GLN A 1 316 ? -77.629 0.331 68.311 1.00 75.88 316 GLN A C 1
ATOM 2431 O O . GLN A 1 316 ? -78.651 0.889 68.695 1.00 75.88 316 GLN A O 1
ATOM 2436 N N . GLU A 1 317 ? -77.601 -0.399 67.196 1.00 76.88 317 GLU A N 1
ATOM 2437 C CA . GLU A 1 317 ? -78.767 -0.597 66.334 1.00 76.88 317 GLU A CA 1
ATOM 2438 C C . GLU A 1 317 ? -79.893 -1.339 67.066 1.00 76.88 317 GLU A C 1
ATOM 2440 O O . GLU A 1 317 ? -81.065 -0.991 66.914 1.00 76.88 317 GLU A O 1
ATOM 2445 N N . ALA A 1 318 ? -79.573 -2.332 67.902 1.00 75.19 318 ALA A N 1
ATOM 2446 C CA . ALA A 1 318 ? -80.558 -3.021 68.732 1.00 75.19 318 ALA A CA 1
ATOM 2447 C C . ALA A 1 318 ? -81.144 -2.106 69.822 1.00 75.19 318 ALA A C 1
ATOM 2449 O O . ALA A 1 318 ? -82.345 -2.169 70.091 1.00 75.19 318 ALA A O 1
ATOM 2450 N N . ALA A 1 319 ? -80.330 -1.243 70.435 1.00 77.31 319 ALA A N 1
ATOM 2451 C CA . ALA A 1 319 ? -80.791 -0.246 71.397 1.00 77.31 319 ALA A CA 1
ATOM 2452 C C . ALA A 1 319 ? -81.673 0.817 70.724 1.00 77.31 319 ALA A C 1
ATOM 2454 O O . ALA A 1 319 ? -82.746 1.125 71.234 1.00 77.31 319 ALA A O 1
ATOM 2455 N N . GLU A 1 320 ? -81.286 1.317 69.549 1.00 73.88 320 GLU A N 1
ATOM 2456 C CA . GLU A 1 320 ? -82.094 2.245 68.756 1.00 73.88 320 GLU A CA 1
ATOM 2457 C C . GLU A 1 320 ? -83.413 1.615 68.301 1.00 73.88 320 GLU A C 1
ATOM 2459 O O . GLU A 1 320 ? -84.451 2.274 68.360 1.00 73.88 320 GLU A O 1
ATOM 2464 N N . ARG A 1 321 ? -83.414 0.334 67.904 1.00 74.81 321 ARG A N 1
ATOM 2465 C CA . ARG A 1 321 ? -84.649 -0.407 67.599 1.00 74.81 321 ARG A CA 1
ATOM 2466 C C . ARG A 1 321 ? -85.558 -0.515 68.818 1.00 74.81 321 ARG A C 1
ATOM 2468 O O . ARG A 1 321 ? -86.733 -0.198 68.693 1.00 74.81 321 ARG A O 1
ATOM 2475 N N . LYS A 1 322 ? -85.027 -0.863 69.995 1.00 72.88 322 LYS A N 1
ATOM 2476 C CA . LYS A 1 322 ? -85.813 -0.907 71.242 1.00 72.88 322 LYS A CA 1
ATOM 2477 C C . LYS A 1 322 ? -86.375 0.463 71.624 1.00 72.88 322 LYS A C 1
ATOM 2479 O O . LYS A 1 322 ? -87.539 0.559 71.992 1.00 72.88 322 LYS A O 1
ATOM 2484 N N . VAL A 1 323 ? -85.584 1.530 71.488 1.00 73.81 323 VAL A N 1
ATOM 2485 C CA . VAL A 1 323 ? -86.051 2.903 71.742 1.00 73.81 323 VAL A CA 1
ATOM 2486 C C . VAL A 1 323 ? -87.144 3.305 70.749 1.00 73.81 323 VAL A C 1
ATOM 2488 O O . VAL A 1 323 ? -88.136 3.898 71.166 1.00 73.81 323 VAL A O 1
ATOM 2491 N N . ARG A 1 324 ? -87.015 2.964 69.459 1.00 72.06 324 ARG A N 1
ATOM 2492 C CA . ARG A 1 324 ? -88.067 3.206 68.456 1.00 72.06 324 ARG A CA 1
ATOM 2493 C C . ARG A 1 324 ? -89.333 2.407 68.748 1.00 72.06 324 ARG A C 1
ATOM 2495 O O . ARG A 1 324 ? -90.408 2.985 68.714 1.00 72.06 324 ARG A O 1
ATOM 2502 N N . GLU A 1 325 ? -89.218 1.132 69.108 1.00 71.81 325 GLU A N 1
ATOM 2503 C CA . GLU A 1 325 ? -90.363 0.295 69.494 1.00 71.81 325 GLU A CA 1
ATOM 2504 C C . GLU A 1 325 ? -91.080 0.843 70.740 1.00 71.81 325 GLU A C 1
ATOM 2506 O O . GLU A 1 325 ? -92.308 0.909 70.765 1.00 71.81 325 GLU A O 1
ATOM 2511 N N . GLU A 1 326 ? -90.345 1.314 71.754 1.00 70.12 326 GLU A N 1
ATOM 2512 C CA . GLU A 1 326 ? -90.932 1.968 72.931 1.00 70.12 326 GLU A CA 1
ATOM 2513 C C . GLU A 1 326 ? -91.575 3.324 72.602 1.00 70.12 326 GLU A C 1
ATOM 2515 O O . GLU A 1 326 ? -92.620 3.668 73.162 1.00 70.12 326 GLU A O 1
ATOM 2520 N N . GLN A 1 327 ? -90.974 4.106 71.701 1.00 67.69 327 GLN A N 1
ATOM 2521 C CA . GLN A 1 327 ? -91.534 5.376 71.232 1.00 67.69 327 GLN A CA 1
ATOM 2522 C C . GLN A 1 327 ? -92.796 5.162 70.395 1.00 67.69 327 GLN A C 1
ATOM 2524 O O . GLN A 1 327 ? -93.783 5.866 70.607 1.00 67.69 327 GLN A O 1
ATOM 2529 N N . ASP A 1 328 ? -92.807 4.165 69.513 1.00 69.56 328 ASP A N 1
ATOM 2530 C CA . ASP A 1 328 ? -93.971 3.793 68.712 1.00 69.56 328 ASP A CA 1
ATOM 2531 C C . ASP A 1 328 ? -95.091 3.229 69.598 1.00 69.56 328 ASP A C 1
ATOM 2533 O O . ASP A 1 328 ? -96.254 3.593 69.417 1.00 69.56 328 ASP A O 1
ATOM 2537 N N . ALA A 1 329 ? -94.764 2.433 70.623 1.00 70.88 329 ALA A N 1
ATOM 2538 C CA . ALA A 1 329 ? -95.732 1.953 71.611 1.00 70.88 329 ALA A CA 1
ATOM 2539 C C . ALA A 1 329 ? -96.328 3.097 72.452 1.00 70.88 329 ALA A C 1
ATOM 2541 O O . ALA A 1 329 ? -97.542 3.138 72.661 1.00 70.88 329 ALA A O 1
ATOM 2542 N N . LYS A 1 330 ? -95.511 4.068 72.889 1.00 68.69 330 LYS A N 1
ATOM 2543 C CA . LYS A 1 330 ? -95.995 5.273 73.590 1.00 68.69 330 LYS A CA 1
ATOM 2544 C C . LYS A 1 330 ? -96.839 6.167 72.684 1.00 68.69 330 LYS A C 1
ATOM 2546 O O . LYS A 1 330 ? -97.890 6.632 73.110 1.00 68.69 330 LYS A O 1
ATOM 2551 N N . ALA A 1 331 ? -96.432 6.370 71.433 1.00 68.25 331 ALA A N 1
ATOM 2552 C CA . ALA A 1 331 ? -97.199 7.151 70.467 1.00 68.25 331 ALA A CA 1
ATOM 2553 C C . ALA A 1 331 ? -98.522 6.462 70.092 1.00 68.25 331 ALA A C 1
ATOM 2555 O O . ALA A 1 331 ? -99.522 7.143 69.870 1.00 68.25 331 ALA A O 1
ATOM 2556 N N . ALA A 1 332 ? -98.557 5.127 70.032 1.00 70.38 332 ALA A N 1
ATOM 2557 C CA . ALA A 1 332 ? -99.785 4.360 69.848 1.00 70.38 332 ALA A CA 1
ATOM 2558 C C . ALA A 1 332 ? -100.706 4.459 71.076 1.00 70.38 332 ALA A C 1
ATOM 2560 O O . ALA A 1 332 ? -101.909 4.657 70.909 1.00 70.38 332 ALA A O 1
ATOM 2561 N N . ALA A 1 333 ? -100.152 4.403 72.292 1.00 67.38 333 ALA A N 1
ATOM 2562 C CA . ALA A 1 333 ? -100.904 4.605 73.530 1.00 67.38 333 ALA A CA 1
ATOM 2563 C C . ALA A 1 333 ? -101.486 6.028 73.627 1.00 67.38 333 ALA A C 1
ATOM 2565 O O . ALA A 1 333 ? -102.675 6.171 73.896 1.00 67.38 333 ALA A O 1
ATOM 2566 N N . GLU A 1 334 ? -100.709 7.071 73.309 1.00 66.50 334 GLU A N 1
ATOM 2567 C CA . GLU A 1 334 ? -101.208 8.454 73.259 1.00 66.50 334 GLU A CA 1
ATOM 2568 C C . GLU A 1 334 ? -102.273 8.654 72.173 1.00 66.50 334 GLU A C 1
ATOM 2570 O O . GLU A 1 334 ? -103.237 9.386 72.388 1.00 66.50 334 GLU A O 1
ATOM 2575 N N . ARG A 1 335 ? -102.138 8.024 70.996 1.00 70.44 335 ARG A N 1
ATOM 2576 C CA . ARG A 1 335 ? -103.181 8.085 69.955 1.00 70.44 335 ARG A CA 1
ATOM 2577 C C . ARG A 1 335 ? -104.464 7.398 70.415 1.00 70.44 335 ARG A C 1
ATOM 2579 O O . ARG A 1 335 ? -105.536 7.959 70.213 1.00 70.44 335 ARG A O 1
ATOM 2586 N N . ALA A 1 336 ? -104.356 6.242 71.069 1.00 70.12 336 ALA A N 1
ATOM 2587 C CA . ALA A 1 336 ? -105.502 5.540 71.639 1.00 70.12 336 ALA A CA 1
ATOM 2588 C C . ALA A 1 336 ? -106.167 6.349 72.767 1.00 70.12 336 ALA A C 1
ATOM 2590 O O . ALA A 1 336 ? -107.394 6.398 72.845 1.00 70.12 336 ALA A O 1
ATOM 2591 N N . GLU A 1 337 ? -105.383 7.034 73.603 1.00 69.06 337 GLU A N 1
ATOM 2592 C CA . GLU A 1 337 ? -105.897 7.910 74.657 1.00 69.06 337 GLU A CA 1
ATOM 2593 C C . GLU A 1 337 ? -106.569 9.159 74.078 1.00 69.06 337 GLU A C 1
ATOM 2595 O O . GLU A 1 337 ? -107.691 9.471 74.468 1.00 69.06 337 GLU A O 1
ATOM 2600 N N . ARG A 1 338 ? -105.970 9.811 73.072 1.00 69.31 338 ARG A N 1
ATOM 2601 C CA . ARG A 1 338 ? -106.578 10.959 72.376 1.00 69.31 338 ARG A CA 1
ATOM 2602 C C . ARG A 1 338 ? -107.837 10.577 71.605 1.00 69.31 338 ARG A C 1
ATOM 2604 O O . ARG A 1 338 ? -108.777 11.363 71.585 1.00 69.31 338 ARG A O 1
ATOM 2611 N N . GLU A 1 339 ? -107.905 9.393 70.998 1.00 70.31 339 GLU A N 1
ATOM 2612 C CA . GLU A 1 339 ? -109.142 8.895 70.378 1.00 70.31 339 GLU A CA 1
ATOM 2613 C C . GLU A 1 339 ? -110.215 8.567 71.421 1.00 70.31 339 GLU A C 1
ATOM 2615 O O . GLU A 1 339 ? -111.391 8.880 71.214 1.00 70.31 339 GLU A O 1
ATOM 2620 N N . ALA A 1 340 ? -109.837 7.970 72.555 1.00 69.12 340 ALA A N 1
ATOM 2621 C CA . ALA A 1 340 ? -110.760 7.704 73.653 1.00 69.12 340 ALA A CA 1
ATOM 2622 C C . ALA A 1 340 ? -111.270 9.007 74.286 1.00 69.12 340 ALA A C 1
ATOM 2624 O O . ALA A 1 340 ? -112.461 9.128 74.574 1.00 69.12 340 ALA A O 1
ATOM 2625 N N . GLU A 1 341 ? -110.403 10.002 74.462 1.00 69.38 341 GLU A N 1
ATOM 2626 C CA . GLU A 1 341 ? -110.762 11.317 74.978 1.00 69.38 341 GLU A CA 1
ATOM 2627 C C . GLU A 1 341 ? -111.600 12.104 73.964 1.00 69.38 341 GLU A C 1
ATOM 2629 O O . GLU A 1 341 ? -112.621 12.671 74.341 1.00 69.38 341 GLU A O 1
ATOM 2634 N N . ALA A 1 342 ? -111.274 12.054 72.669 1.00 70.19 342 ALA A N 1
ATOM 2635 C CA . ALA A 1 342 ? -112.090 12.649 71.612 1.00 70.19 342 ALA A CA 1
ATOM 2636 C C . ALA A 1 342 ? -113.486 12.012 71.537 1.00 70.19 342 ALA A C 1
ATOM 2638 O O . ALA A 1 342 ? -114.470 12.734 71.384 1.00 70.19 342 ALA A O 1
ATOM 2639 N N . LYS A 1 343 ? -113.606 10.686 71.711 1.00 71.25 343 LYS A N 1
ATOM 2640 C CA . LYS A 1 343 ? -114.911 10.012 71.828 1.00 71.25 343 LYS A CA 1
ATOM 2641 C C . LYS A 1 343 ? -115.674 10.458 73.073 1.00 71.25 343 LYS A C 1
ATOM 2643 O O . LYS A 1 343 ? -116.836 10.827 72.945 1.00 71.25 343 LYS A O 1
ATOM 2648 N N . ARG A 1 344 ? -115.029 10.525 74.245 1.00 71.25 344 ARG A N 1
ATOM 2649 C CA . ARG A 1 344 ? -115.664 11.037 75.478 1.00 71.25 344 ARG A CA 1
ATOM 2650 C C . ARG A 1 344 ? -116.099 12.496 75.337 1.00 71.25 344 ARG A C 1
ATOM 2652 O O . ARG A 1 344 ? -117.180 12.852 75.788 1.00 71.25 344 ARG A O 1
ATOM 2659 N N . GLN A 1 345 ? -115.295 13.338 74.690 1.00 69.50 345 GLN A N 1
ATOM 2660 C CA . GLN A 1 345 ? -115.626 14.742 74.440 1.00 69.50 345 GLN A CA 1
ATOM 2661 C C . GLN A 1 345 ? -116.745 14.889 73.398 1.00 69.50 345 GLN A C 1
ATOM 2663 O O . GLN A 1 345 ? -117.603 15.755 73.553 1.00 69.50 345 GLN A O 1
ATOM 2668 N N . ALA A 1 346 ? -116.788 14.043 72.366 1.00 68.62 346 ALA A N 1
ATOM 2669 C CA . ALA A 1 346 ? -117.880 14.017 71.395 1.00 68.62 346 ALA A CA 1
ATOM 2670 C C . ALA A 1 346 ? -119.195 13.531 72.027 1.00 68.62 346 ALA A C 1
ATOM 2672 O O . ALA A 1 346 ? -120.236 14.150 71.814 1.00 68.62 346 ALA A O 1
ATOM 2673 N N . GLU A 1 347 ? -119.150 12.487 72.858 1.00 70.31 347 GLU A N 1
ATOM 2674 C CA . GLU A 1 347 ? -120.300 11.992 73.624 1.00 70.31 347 GLU A CA 1
ATOM 2675 C C . GLU A 1 347 ? -120.780 13.018 74.658 1.00 70.31 347 GLU A C 1
ATOM 2677 O O . GLU A 1 347 ? -121.983 13.251 74.769 1.00 70.31 347 GLU A O 1
ATOM 2682 N N . ALA A 1 348 ? -119.865 13.706 75.352 1.00 68.50 348 ALA A N 1
ATOM 2683 C CA . ALA A 1 348 ? -120.203 14.793 76.267 1.00 68.50 348 ALA A CA 1
ATOM 2684 C C . ALA A 1 348 ? -120.867 15.968 75.534 1.00 68.50 348 ALA A C 1
ATOM 2686 O O . ALA A 1 348 ? -121.919 16.433 75.966 1.00 68.50 348 ALA A O 1
ATOM 2687 N N . ARG A 1 349 ? -120.328 16.397 74.383 1.00 71.00 349 ARG A N 1
ATOM 2688 C CA . ARG A 1 349 ? -120.923 17.466 73.560 1.00 71.00 349 ARG A CA 1
ATOM 2689 C C . ARG A 1 349 ? -122.276 17.064 72.973 1.00 71.00 349 ARG A C 1
ATOM 2691 O O . ARG A 1 349 ? -123.177 17.896 72.915 1.00 71.00 349 ARG A O 1
ATOM 2698 N N . ALA A 1 350 ? -122.453 15.805 72.572 1.00 69.81 350 ALA A N 1
ATOM 2699 C CA . ALA A 1 350 ? -123.739 15.291 72.099 1.00 69.81 350 ALA A CA 1
ATOM 2700 C C . ALA A 1 350 ? -124.776 15.213 73.234 1.00 69.81 350 ALA A C 1
ATOM 2702 O O . ALA A 1 350 ? -125.933 15.592 73.043 1.00 69.81 350 ALA A O 1
ATOM 2703 N N . ALA A 1 351 ? -124.367 14.780 74.430 1.00 70.94 351 ALA A N 1
ATOM 2704 C CA . ALA A 1 351 ? -125.216 14.770 75.618 1.00 70.94 351 ALA A CA 1
ATOM 2705 C C . ALA A 1 351 ? -125.588 16.192 76.067 1.00 70.94 351 ALA A C 1
ATOM 2707 O O . ALA A 1 351 ? -126.734 16.438 76.435 1.00 70.94 351 ALA A O 1
ATOM 2708 N N . GLU A 1 352 ? -124.653 17.137 75.992 1.00 67.50 352 GLU A N 1
ATOM 2709 C CA . GLU A 1 352 ? -124.878 18.541 76.328 1.00 67.50 352 GLU A CA 1
ATOM 2710 C C . GLU A 1 352 ? -125.789 19.234 75.307 1.00 67.50 352 GLU A C 1
ATOM 2712 O O . GLU A 1 352 ? -126.741 19.900 75.702 1.00 67.50 352 GLU A O 1
ATOM 2717 N N . GLN A 1 353 ? -125.610 18.995 74.003 1.00 72.62 353 GLN A N 1
ATOM 2718 C CA . GLN A 1 353 ? -126.539 19.489 72.979 1.00 72.62 353 GLN A CA 1
ATOM 2719 C C . GLN A 1 353 ? -127.947 18.904 73.131 1.00 72.62 353 GLN A C 1
ATOM 2721 O O . GLN A 1 353 ? -128.932 19.608 72.898 1.00 72.62 353 GLN A O 1
ATOM 2726 N N . LYS A 1 354 ? -128.065 17.636 73.543 1.00 72.31 354 LYS A N 1
ATOM 2727 C CA . L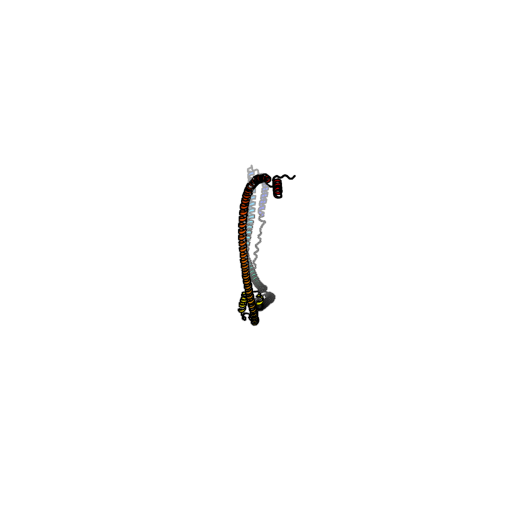YS A 1 354 ? -129.364 17.028 73.847 1.00 72.31 354 LYS A CA 1
ATOM 2728 C C . LYS A 1 354 ? -130.008 17.684 75.074 1.00 72.31 354 LYS A C 1
ATOM 2730 O O . LYS A 1 354 ? -131.152 18.110 74.980 1.00 72.31 354 LYS A O 1
ATOM 2735 N N . ARG A 1 355 ? -129.252 17.883 76.162 1.00 71.56 355 ARG A N 1
ATOM 2736 C CA . ARG A 1 355 ? -129.718 18.614 77.357 1.00 71.56 355 ARG A CA 1
ATOM 2737 C C . ARG A 1 355 ? -130.151 20.042 77.036 1.00 71.56 355 ARG A C 1
ATOM 2739 O O . ARG A 1 355 ? -131.188 20.467 77.518 1.00 71.56 355 ARG A O 1
ATOM 2746 N N . GLN A 1 356 ? -129.408 20.760 76.195 1.00 71.44 356 GLN A N 1
ATOM 2747 C CA . GLN A 1 356 ? -129.761 22.125 75.793 1.00 71.44 356 GLN A CA 1
ATOM 2748 C C . GLN A 1 356 ? -131.038 22.176 74.942 1.00 71.44 356 GLN A C 1
ATOM 2750 O O . GLN A 1 356 ? -131.824 23.112 75.083 1.00 71.44 356 GLN A O 1
ATOM 2755 N N . ARG A 1 357 ? -131.284 21.175 74.083 1.00 69.62 357 ARG A N 1
ATOM 2756 C CA . ARG A 1 357 ? -132.560 21.053 73.354 1.00 69.62 357 ARG A CA 1
ATOM 2757 C C . ARG A 1 357 ? -133.722 20.739 74.296 1.00 69.62 357 ARG A C 1
ATOM 2759 O O . ARG A 1 357 ? -134.752 21.402 74.201 1.00 69.62 357 ARG A O 1
ATOM 2766 N N . ASP A 1 358 ? -133.527 19.807 75.225 1.00 70.56 358 ASP A N 1
ATOM 2767 C CA . ASP A 1 358 ? -134.541 19.430 76.214 1.00 70.56 358 ASP A CA 1
ATOM 2768 C C . ASP A 1 358 ? -134.857 20.607 77.166 1.00 70.56 358 ASP A C 1
ATOM 2770 O O . ASP A 1 358 ? -136.022 20.885 77.446 1.00 70.56 358 ASP A O 1
ATOM 2774 N N . GLU A 1 359 ? -133.848 21.376 77.602 1.00 70.56 359 GLU A N 1
ATOM 2775 C CA . GLU A 1 359 ? -134.024 22.599 78.403 1.00 70.56 359 GLU A CA 1
ATOM 2776 C C . GLU A 1 359 ? -134.709 23.726 77.625 1.00 70.56 359 GLU A C 1
ATOM 2778 O O . GLU A 1 359 ? -135.537 24.446 78.187 1.00 70.56 359 GLU A O 1
ATOM 2783 N N . ALA A 1 360 ? -134.393 23.901 76.339 1.00 67.38 360 ALA A N 1
ATOM 2784 C CA . ALA A 1 360 ? -135.067 24.887 75.499 1.00 67.38 360 ALA A CA 1
ATOM 2785 C C . ALA A 1 360 ? -136.557 24.552 75.330 1.00 67.38 360 ALA A C 1
ATOM 2787 O O . ALA A 1 360 ? -137.397 25.454 75.339 1.00 67.38 360 ALA A O 1
ATOM 2788 N N . GLU A 1 361 ? -136.900 23.266 75.232 1.00 73.00 361 GLU A N 1
ATOM 2789 C CA . GLU A 1 361 ? -138.287 22.814 75.168 1.00 73.00 361 GLU A CA 1
ATOM 2790 C C . GLU A 1 361 ? -138.995 22.936 76.530 1.00 73.00 361 GLU A C 1
ATOM 2792 O O . GLU A 1 361 ? -140.129 23.419 76.594 1.00 73.00 361 GLU A O 1
ATOM 2797 N N . ALA A 1 362 ? -138.308 22.606 77.630 1.00 72.69 362 ALA A N 1
ATOM 2798 C CA . ALA A 1 362 ? -138.820 22.762 78.991 1.00 72.69 362 ALA A CA 1
ATOM 2799 C C . ALA A 1 362 ? -139.111 24.230 79.335 1.00 72.69 362 ALA A C 1
ATOM 2801 O O . ALA A 1 362 ? -140.214 24.540 79.778 1.00 72.69 362 ALA A O 1
ATOM 2802 N N . ARG A 1 363 ? -138.191 25.159 79.034 1.00 73.69 363 ARG A N 1
ATOM 2803 C CA . ARG A 1 363 ? -138.400 26.605 79.246 1.00 73.69 363 ARG A CA 1
ATOM 2804 C C . ARG A 1 363 ? -139.558 27.161 78.425 1.00 73.69 363 ARG A C 1
ATOM 2806 O O . ARG A 1 363 ? -140.188 28.137 78.832 1.00 73.69 363 ARG A O 1
ATOM 2813 N N . ARG A 1 364 ? -139.842 26.570 77.263 1.00 72.12 364 ARG A N 1
ATOM 2814 C CA . ARG A 1 364 ? -140.968 26.981 76.421 1.00 72.12 364 ARG A CA 1
ATOM 2815 C C . ARG A 1 364 ? -142.299 26.533 77.027 1.00 72.12 364 ARG A C 1
ATOM 2817 O O . ARG A 1 364 ? -143.195 27.358 77.173 1.00 72.12 364 ARG A O 1
ATOM 2824 N N . ARG A 1 365 ? -142.377 25.279 77.490 1.00 72.50 365 ARG A N 1
ATOM 2825 C CA . ARG A 1 365 ? -143.551 24.748 78.208 1.00 72.50 365 ARG A CA 1
ATOM 2826 C C . ARG A 1 365 ? -143.779 25.441 79.550 1.00 72.50 365 ARG A C 1
ATOM 2828 O O . ARG A 1 365 ? -144.920 25.673 79.928 1.00 72.50 365 ARG A O 1
ATOM 2835 N N . GLU A 1 366 ? -142.710 25.795 80.258 1.00 70.69 366 GLU A N 1
ATOM 2836 C CA . GLU A 1 366 ? -142.785 26.479 81.550 1.00 70.69 366 GLU A CA 1
ATOM 2837 C C . GLU A 1 366 ? -143.290 27.920 81.405 1.00 70.69 366 GLU A C 1
ATOM 2839 O O . GLU A 1 366 ? -144.140 28.347 82.183 1.00 70.69 366 GLU A O 1
ATOM 2844 N N . LYS A 1 367 ? -142.863 28.650 80.364 1.00 70.75 367 LYS A N 1
ATOM 2845 C CA . LYS A 1 367 ? -143.421 29.979 80.061 1.00 70.75 367 LYS A CA 1
ATOM 2846 C C . LYS A 1 367 ? -144.902 29.916 79.685 1.00 70.75 367 LYS A C 1
ATOM 2848 O O . LYS A 1 367 ? -145.684 30.699 80.216 1.00 70.75 367 LYS A O 1
ATOM 2853 N N . GLU A 1 368 ? -145.294 28.961 78.843 1.00 68.81 368 GLU A N 1
ATOM 2854 C CA . GLU A 1 368 ? -146.703 28.764 78.467 1.0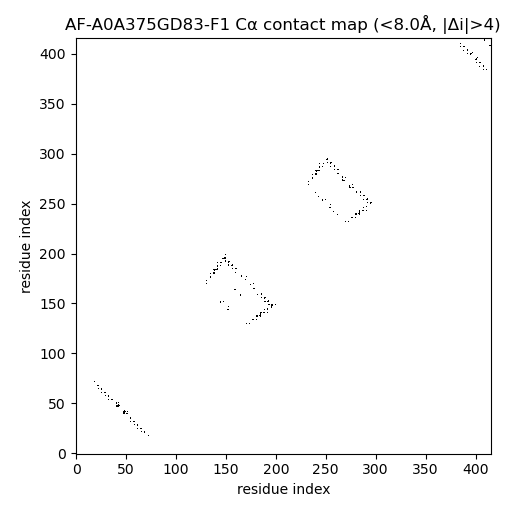0 68.81 368 GLU A CA 1
ATOM 2855 C C . GLU A 1 368 ? -147.567 28.350 79.678 1.00 68.81 368 GLU A C 1
ATOM 2857 O O . GLU A 1 368 ? -148.688 28.835 79.846 1.00 68.81 368 GLU A O 1
ATOM 2862 N N . ALA A 1 369 ? -147.038 27.515 80.580 1.00 69.50 369 ALA A N 1
ATOM 2863 C CA . ALA A 1 369 ? -147.721 27.125 81.813 1.00 69.50 369 ALA A CA 1
ATOM 2864 C C . ALA A 1 369 ? -147.821 28.274 82.834 1.00 69.50 369 ALA A C 1
ATOM 2866 O O . ALA A 1 369 ? -148.845 28.405 83.509 1.00 69.50 369 ALA A O 1
ATOM 2867 N N . ALA A 1 370 ? -146.794 29.123 82.942 1.00 67.50 370 ALA A N 1
ATOM 2868 C CA . ALA A 1 370 ? -146.777 30.253 83.868 1.00 67.50 370 ALA A CA 1
ATOM 2869 C C . ALA A 1 370 ? -147.763 31.361 83.458 1.00 67.50 370 ALA A C 1
ATOM 2871 O O . ALA A 1 370 ? -148.474 31.889 84.316 1.00 67.50 370 ALA A O 1
ATOM 2872 N N . GLU A 1 371 ? -147.876 31.673 82.163 1.00 67.00 371 GLU A N 1
ATOM 2873 C CA . GLU A 1 371 ? -148.878 32.631 81.669 1.00 67.00 371 GLU A CA 1
ATOM 2874 C C . GLU A 1 371 ? -150.311 32.129 81.910 1.00 67.00 371 GLU A C 1
ATOM 2876 O O . GLU A 1 371 ? -151.171 32.892 82.363 1.00 67.00 371 GLU A O 1
ATOM 2881 N N . ALA A 1 372 ? -150.556 30.827 81.721 1.00 66.31 372 ALA A N 1
ATOM 2882 C CA . ALA A 1 372 ? -151.845 30.209 82.027 1.00 66.31 372 ALA A CA 1
ATOM 2883 C C . ALA A 1 372 ? -152.158 30.182 83.540 1.00 66.31 372 ALA A C 1
ATOM 2885 O O . ALA A 1 372 ? -153.316 30.334 83.938 1.00 66.31 372 ALA A O 1
ATOM 2886 N N . ALA A 1 373 ? -151.147 30.004 84.400 1.00 67.19 373 ALA A N 1
ATOM 2887 C CA . ALA A 1 373 ? -151.310 30.007 85.854 1.00 67.19 373 ALA A CA 1
ATOM 2888 C C . ALA A 1 373 ? -151.584 31.414 86.414 1.00 67.19 373 ALA A C 1
ATOM 2890 O O . ALA A 1 373 ? -152.471 31.577 87.254 1.00 67.19 373 ALA A O 1
ATOM 2891 N N . ALA A 1 374 ? -150.896 32.448 85.923 1.00 66.50 374 ALA A N 1
ATOM 2892 C CA . ALA A 1 374 ? -151.079 33.818 86.406 1.00 66.50 374 ALA A CA 1
ATOM 2893 C C . ALA A 1 374 ? -152.480 34.378 86.095 1.00 66.50 374 ALA A C 1
ATOM 2895 O O . ALA A 1 374 ? -153.069 35.070 86.930 1.00 66.50 374 ALA A O 1
ATOM 2896 N N . GLN A 1 375 ? -153.055 34.034 84.935 1.00 69.81 375 GLN A N 1
ATOM 2897 C CA . GLN A 1 375 ? -154.438 34.402 84.603 1.00 69.81 375 GLN A CA 1
ATOM 2898 C C . GLN A 1 375 ? -155.456 33.785 85.575 1.00 69.81 375 GLN A C 1
ATOM 2900 O O . GLN A 1 375 ? -156.407 34.457 85.974 1.00 69.81 375 GLN A O 1
ATOM 2905 N N . ARG A 1 376 ? -155.237 32.538 86.021 1.00 70.88 376 ARG A N 1
ATOM 2906 C CA . ARG A 1 376 ? -156.111 31.877 87.007 1.00 70.88 376 ARG A CA 1
ATOM 2907 C C . ARG A 1 376 ? -156.002 32.502 88.393 1.00 70.88 376 ARG A C 1
ATOM 2909 O O . ARG A 1 376 ? -157.021 32.676 89.052 1.00 70.88 376 ARG A O 1
ATOM 2916 N N . VAL A 1 377 ? -154.791 32.861 88.820 1.00 72.56 377 VAL A N 1
ATOM 2917 C CA . VAL A 1 377 ? -154.572 33.487 90.134 1.00 72.56 377 VAL A CA 1
ATOM 2918 C C . VAL A 1 377 ? -155.218 34.871 90.204 1.00 72.56 377 VAL A C 1
ATOM 2920 O O . VAL A 1 377 ? -155.840 35.177 91.214 1.00 72.56 377 VAL A O 1
ATOM 2923 N N . ARG A 1 378 ? -155.165 35.684 89.137 1.00 67.00 378 ARG A N 1
ATOM 2924 C CA . ARG A 1 378 ? -155.886 36.973 89.105 1.00 67.00 378 ARG A CA 1
ATOM 2925 C C . ARG A 1 378 ? -157.400 36.801 89.237 1.00 67.00 378 ARG A C 1
ATOM 2927 O O . ARG A 1 378 ? -158.005 37.480 90.057 1.00 67.00 378 ARG A O 1
ATOM 2934 N N . ALA A 1 379 ? -157.983 35.835 88.528 1.00 67.88 379 ALA A N 1
ATOM 2935 C CA . ALA A 1 379 ? -159.412 35.541 88.645 1.00 67.88 379 ALA A CA 1
ATOM 2936 C C . ALA A 1 379 ? -159.801 35.037 90.055 1.00 67.88 379 ALA A C 1
ATOM 2938 O O . ALA A 1 379 ? -160.839 35.415 90.600 1.00 67.88 379 ALA A O 1
ATOM 2939 N N . GLN A 1 380 ? -158.957 34.211 90.688 1.00 73.50 380 GLN A N 1
ATOM 2940 C CA . GLN A 1 380 ? -159.190 33.731 92.058 1.00 73.50 380 GLN A CA 1
ATOM 2941 C C . GLN A 1 380 ? -159.001 34.827 93.119 1.00 73.50 380 GLN A C 1
ATOM 2943 O O . GLN A 1 380 ? -159.760 34.865 94.087 1.00 73.50 380 GLN A O 1
ATOM 2948 N N . ALA A 1 381 ? -158.039 35.735 92.933 1.00 66.00 381 ALA A N 1
ATOM 2949 C CA . ALA A 1 381 ? -157.805 36.866 93.829 1.00 66.00 381 ALA A CA 1
ATOM 2950 C C . ALA A 1 381 ? -158.992 37.844 93.844 1.00 66.00 381 ALA A C 1
ATOM 2952 O O . ALA A 1 381 ? -159.409 38.270 94.918 1.00 66.00 381 ALA A O 1
ATOM 2953 N N . GLU A 1 382 ? -159.596 38.127 92.686 1.00 71.62 382 GLU A N 1
ATOM 2954 C CA . GLU A 1 382 ? -160.822 38.937 92.592 1.00 71.62 382 GLU A CA 1
ATOM 2955 C C . GLU A 1 382 ? -161.998 38.290 93.341 1.00 71.62 382 GLU A C 1
ATOM 2957 O O . GLU A 1 382 ? -162.768 38.970 94.019 1.00 71.62 382 GLU A O 1
ATOM 2962 N N . THR A 1 383 ? -162.095 36.958 93.294 1.00 73.94 383 THR A N 1
ATOM 2963 C CA . THR A 1 383 ? -163.168 36.209 93.966 1.00 73.94 383 THR A CA 1
ATOM 2964 C C . THR A 1 383 ? -162.992 36.194 95.493 1.00 73.94 383 THR A C 1
ATOM 2966 O O . THR A 1 383 ? -163.955 36.364 96.239 1.00 73.94 383 THR A O 1
ATOM 2969 N N . LEU A 1 384 ? -161.758 36.018 95.982 1.00 71.31 384 LEU A N 1
ATOM 2970 C CA . LEU A 1 384 ? -161.447 36.023 97.419 1.00 71.31 384 LEU A CA 1
ATOM 2971 C C . LEU A 1 384 ? -161.583 37.414 98.050 1.00 71.31 384 LEU A C 1
ATOM 2973 O O . LEU A 1 384 ? -162.019 37.521 99.196 1.00 71.31 384 LEU A O 1
ATOM 2977 N N . LEU A 1 385 ? -161.262 38.475 97.304 1.00 74.31 385 LEU A N 1
ATOM 2978 C CA . LEU A 1 385 ? -161.464 39.852 97.750 1.00 74.31 385 LEU A CA 1
ATOM 2979 C C . LEU A 1 385 ? -162.953 40.151 97.990 1.00 74.31 385 LEU A C 1
ATOM 2981 O O . LEU A 1 385 ? -163.300 40.761 98.999 1.00 74.31 385 LEU A O 1
ATOM 2985 N N . ALA A 1 386 ? -163.837 39.664 97.114 1.00 74.56 386 ALA A N 1
ATOM 2986 C CA . ALA A 1 386 ? -165.283 39.817 97.275 1.00 74.56 386 ALA A CA 1
ATOM 2987 C C . ALA A 1 386 ? -165.807 39.130 98.554 1.00 74.56 386 ALA A C 1
ATOM 2989 O O . ALA A 1 386 ? -166.569 39.732 99.310 1.00 74.56 386 ALA A O 1
ATOM 2990 N N . LEU A 1 387 ? -165.328 37.913 98.849 1.00 75.88 387 LEU A N 1
ATOM 2991 C CA . LEU A 1 387 ? -165.674 37.161 100.067 1.00 75.88 387 LEU A CA 1
ATOM 2992 C C . LEU A 1 387 ? -165.173 37.836 101.358 1.00 75.88 387 LEU A C 1
ATOM 2994 O O . LEU A 1 387 ? -165.859 37.805 102.384 1.00 75.88 387 LEU A O 1
ATOM 2998 N N . LEU A 1 388 ? -163.988 38.457 101.330 1.00 70.31 388 LEU A N 1
ATOM 2999 C CA . LEU A 1 388 ? -163.429 39.201 102.470 1.00 70.31 388 LEU A CA 1
ATOM 3000 C C . LEU A 1 388 ? -164.238 40.466 102.795 1.00 70.31 388 LEU A C 1
ATOM 3002 O O . LEU A 1 388 ? -164.456 40.770 103.967 1.00 70.31 388 LEU A O 1
ATOM 3006 N N . VAL A 1 389 ? -164.733 41.171 101.775 1.00 73.19 389 VAL A N 1
ATOM 3007 C CA . VAL A 1 389 ? -165.579 42.365 101.952 1.00 73.19 389 VAL A CA 1
ATOM 3008 C C . VAL A 1 389 ? -166.952 41.999 102.529 1.00 73.19 389 VAL A C 1
ATOM 3010 O O . VAL A 1 389 ? -167.448 42.690 103.416 1.00 73.19 389 VAL A O 1
ATOM 3013 N N . GLU A 1 390 ? -167.551 40.892 102.086 1.00 74.75 390 GLU A N 1
ATOM 3014 C CA . GLU A 1 390 ? -168.856 40.428 102.578 1.00 74.75 390 GLU A CA 1
ATOM 3015 C C . GLU A 1 390 ? -168.777 39.907 104.028 1.00 74.75 390 GLU A C 1
ATOM 3017 O O . GLU A 1 390 ? -169.609 40.246 104.872 1.00 74.75 390 GLU A O 1
ATOM 3022 N N . SER A 1 391 ? -167.725 39.150 104.364 1.00 72.75 391 SER A N 1
ATOM 3023 C CA . SER A 1 391 ? -167.530 38.592 105.714 1.00 72.75 391 SER A CA 1
ATOM 3024 C C . SER A 1 391 ? -167.180 39.643 106.776 1.00 72.75 391 SER A C 1
ATOM 3026 O O . SER A 1 391 ? -167.530 39.461 107.946 1.00 72.75 391 SER A O 1
ATOM 3028 N N . ARG A 1 392 ? -166.585 40.783 106.395 1.00 74.75 392 ARG A N 1
ATOM 3029 C CA . ARG A 1 392 ? -166.292 41.911 107.300 1.00 74.75 392 ARG A CA 1
ATOM 3030 C C . ARG A 1 392 ? -167.530 42.444 108.036 1.00 74.75 392 ARG A C 1
ATOM 3032 O O . ARG A 1 392 ? -167.400 42.882 109.182 1.00 74.75 392 ARG A O 1
ATOM 3039 N N . ALA A 1 393 ? -168.714 42.370 107.419 1.00 73.69 393 ALA A N 1
ATOM 3040 C CA . ALA A 1 393 ? -169.985 42.812 108.005 1.00 73.69 393 ALA A CA 1
ATOM 3041 C C . ALA A 1 393 ? -170.447 41.954 109.201 1.00 73.69 393 ALA A C 1
ATOM 3043 O O . ALA A 1 393 ? -171.290 42.388 109.987 1.00 73.69 393 ALA A O 1
ATOM 3044 N N . HIS A 1 394 ? -169.884 40.752 109.357 1.00 71.31 394 HIS A N 1
ATOM 3045 C CA . HIS A 1 394 ? -170.276 39.775 110.374 1.00 71.31 394 HIS A CA 1
ATOM 3046 C C . HIS A 1 394 ? -169.230 39.583 111.488 1.00 71.31 394 HIS A C 1
ATOM 3048 O O . HIS A 1 394 ? -169.456 38.789 112.402 1.00 71.31 394 HIS A O 1
ATOM 3054 N N . VAL A 1 395 ? -168.104 40.311 111.450 1.00 71.69 395 VAL A N 1
ATOM 3055 C CA . VAL A 1 395 ? -167.030 40.225 112.454 1.00 71.69 395 VAL A CA 1
ATOM 3056 C C . VAL A 1 395 ? -167.124 41.404 113.436 1.00 71.69 395 VAL A C 1
ATOM 3058 O O . VAL A 1 395 ? -167.017 42.558 113.011 1.00 71.69 395 VAL A O 1
ATOM 3061 N N . PRO A 1 396 ? -167.323 41.153 114.745 1.00 66.25 396 PRO A N 1
ATOM 3062 C CA . PRO A 1 396 ? -167.370 42.208 115.754 1.00 66.25 396 PRO A CA 1
ATOM 3063 C C . PRO A 1 396 ? -166.001 42.881 115.936 1.00 66.25 396 PRO A C 1
ATOM 3065 O O . PRO A 1 396 ? -164.957 42.283 115.678 1.00 66.25 396 PRO A O 1
ATOM 3068 N N . ALA A 1 397 ? -166.010 44.139 116.380 1.00 64.00 397 ALA A N 1
ATOM 3069 C CA . ALA A 1 397 ? -164.813 44.973 116.476 1.00 64.00 397 ALA A CA 1
ATOM 3070 C C . ALA A 1 397 ? -163.738 44.362 117.401 1.00 64.00 397 ALA A C 1
ATOM 3072 O O . ALA A 1 397 ? -164.025 43.984 118.538 1.00 64.00 397 ALA A O 1
ATOM 3073 N N . GLY A 1 398 ? -162.505 44.279 116.894 1.00 70.81 398 GLY A N 1
ATOM 3074 C CA . GLY A 1 398 ? -161.346 43.677 117.553 1.00 70.81 398 GLY A CA 1
ATOM 3075 C C . GLY A 1 398 ? -160.253 43.294 116.548 1.00 70.81 398 GLY A C 1
ATOM 3076 O O . GLY A 1 398 ? -160.400 43.521 115.350 1.00 70.81 398 GLY A O 1
ATOM 3077 N N . ASP A 1 399 ? -159.192 42.648 117.035 1.00 70.62 399 ASP A N 1
ATOM 3078 C CA . ASP A 1 399 ? -157.957 42.318 116.293 1.00 70.62 399 ASP A CA 1
ATOM 3079 C C . ASP A 1 399 ? -158.196 41.568 114.958 1.00 70.62 399 ASP A C 1
ATOM 3081 O O . ASP A 1 399 ? -157.441 41.700 113.995 1.00 70.62 399 ASP A O 1
ATOM 3085 N N . LEU A 1 400 ? -159.295 40.809 114.849 1.00 75.31 400 LEU A N 1
ATOM 3086 C CA . LEU A 1 400 ? -159.669 40.120 113.609 1.00 75.31 400 LEU A CA 1
ATOM 3087 C C . LEU A 1 400 ? -160.243 41.069 112.540 1.00 75.31 400 LEU A C 1
ATOM 3089 O O . LEU A 1 400 ? -159.990 40.870 111.355 1.00 75.31 400 LEU A O 1
ATOM 3093 N N . ALA A 1 401 ? -160.987 42.102 112.942 1.00 73.75 401 ALA A N 1
ATOM 3094 C CA . ALA A 1 401 ? -161.572 43.082 112.029 1.00 73.75 401 ALA A CA 1
ATOM 3095 C C . ALA A 1 401 ? -160.496 43.993 111.411 1.00 73.75 401 ALA A C 1
ATOM 3097 O O . ALA A 1 401 ? -160.496 44.191 110.198 1.00 73.75 401 ALA A O 1
ATOM 3098 N N . ASP A 1 402 ? -159.525 44.446 112.212 1.00 74.12 402 ASP A N 1
ATOM 3099 C CA . ASP A 1 402 ? -158.407 45.284 111.746 1.00 74.12 402 ASP A CA 1
ATOM 3100 C C . ASP A 1 402 ? -157.483 44.525 110.781 1.00 74.12 402 ASP A C 1
ATOM 3102 O O . ASP A 1 402 ? -156.976 45.084 109.807 1.00 74.12 402 ASP A O 1
ATOM 3106 N N . ARG A 1 403 ? -157.311 43.213 110.994 1.00 76.88 403 ARG A N 1
ATOM 3107 C CA . ARG A 1 403 ? -156.590 42.331 110.064 1.00 76.88 403 ARG A CA 1
ATOM 3108 C C . ARG A 1 403 ? -157.312 42.160 108.730 1.00 76.88 403 ARG A C 1
ATOM 3110 O O . ARG A 1 403 ? -156.648 42.119 107.696 1.00 76.88 403 ARG A O 1
ATOM 3117 N N . ILE A 1 404 ? -158.643 42.065 108.745 1.00 76.00 404 ILE A N 1
ATOM 3118 C CA . ILE A 1 404 ? -159.452 41.987 107.520 1.00 76.00 404 ILE A CA 1
ATOM 3119 C C . ILE A 1 404 ? -159.391 43.320 106.760 1.00 76.00 404 ILE A C 1
ATOM 3121 O O . ILE A 1 404 ? -159.138 43.310 105.558 1.00 76.00 404 ILE A O 1
ATOM 3125 N N . ASP A 1 405 ? -159.518 44.461 107.443 1.00 73.44 405 ASP A N 1
ATOM 3126 C CA . ASP A 1 405 ? -159.444 45.787 106.809 1.00 73.44 405 ASP A CA 1
ATOM 3127 C C . ASP A 1 405 ? -158.036 46.090 106.253 1.00 73.44 405 ASP A C 1
ATOM 3129 O O . ASP A 1 405 ? -157.901 46.616 105.146 1.00 73.44 405 ASP A O 1
ATOM 3133 N N . ALA A 1 406 ? -156.969 45.687 106.954 1.00 74.31 406 ALA A N 1
ATOM 3134 C CA . ALA A 1 406 ? -155.596 45.767 106.447 1.00 74.31 406 ALA A CA 1
ATOM 3135 C C . ALA A 1 406 ? -155.370 44.870 105.215 1.00 74.31 406 ALA A C 1
ATOM 3137 O O . ALA A 1 406 ? -154.685 45.277 104.276 1.00 74.31 406 ALA A O 1
ATOM 3138 N N . ALA A 1 407 ? -155.969 43.673 105.188 1.00 72.69 407 ALA A N 1
ATOM 3139 C CA . ALA A 1 407 ? -155.889 42.766 104.044 1.00 72.69 407 ALA A CA 1
ATOM 3140 C C . ALA A 1 407 ? -156.653 43.303 102.822 1.00 72.69 407 ALA A C 1
ATOM 3142 O O . ALA A 1 407 ? -156.144 43.226 101.704 1.00 72.69 407 ALA A O 1
ATOM 3143 N N . ILE A 1 408 ? -157.837 43.893 103.028 1.00 73.06 408 ILE A N 1
ATOM 3144 C CA . ILE A 1 408 ? -158.617 44.533 101.961 1.00 73.06 408 ILE A CA 1
ATOM 3145 C C . ILE A 1 408 ? -157.843 45.727 101.385 1.00 73.06 408 ILE A C 1
ATOM 3147 O O . ILE A 1 408 ? -157.678 45.797 100.170 1.00 73.06 408 ILE A O 1
ATOM 3151 N N . ASN A 1 409 ? -157.291 46.610 102.225 1.00 71.50 409 ASN A N 1
ATOM 3152 C CA . ASN A 1 409 ? -156.535 47.785 101.768 1.00 71.50 409 ASN A CA 1
ATOM 3153 C C . ASN A 1 409 ? -155.225 47.430 101.041 1.00 71.50 409 ASN A C 1
ATOM 3155 O O . ASN A 1 409 ? -154.874 48.079 100.054 1.00 71.50 409 ASN A O 1
ATOM 3159 N N . ALA A 1 410 ? -154.519 46.381 101.479 1.00 70.44 410 ALA A N 1
ATOM 3160 C CA . ALA A 1 410 ? -153.328 45.880 100.787 1.00 70.44 410 ALA A CA 1
ATOM 3161 C C . ALA A 1 410 ? -153.648 45.297 99.398 1.00 70.44 410 ALA A C 1
ATOM 3163 O O . ALA A 1 410 ? -152.796 45.321 98.510 1.00 70.44 410 ALA A O 1
ATOM 3164 N N . ALA A 1 411 ? -154.867 44.787 99.199 1.00 63.38 411 ALA A N 1
ATOM 3165 C CA . ALA A 1 411 ? -155.291 44.167 97.949 1.00 63.38 411 ALA A CA 1
ATOM 3166 C C . ALA A 1 411 ? -156.010 45.129 96.978 1.00 63.38 411 ALA A C 1
ATOM 3168 O O . ALA A 1 411 ? -155.946 44.909 95.770 1.00 63.38 411 ALA A O 1
ATOM 3169 N N . THR A 1 412 ? -156.648 46.204 97.461 1.00 63.94 412 THR A N 1
ATOM 3170 C CA . THR A 1 412 ? -157.296 47.239 96.622 1.00 63.94 412 THR A CA 1
ATOM 3171 C C . THR A 1 412 ? -156.403 48.434 96.283 1.00 63.94 412 THR A C 1
ATOM 3173 O O . THR A 1 412 ? -156.779 49.242 95.437 1.00 63.94 412 THR A O 1
ATOM 3176 N N . GLY A 1 413 ? -155.210 48.543 96.878 1.00 57.44 413 GLY A N 1
ATOM 3177 C CA . GLY A 1 413 ? -154.209 49.535 96.474 1.00 57.44 413 GLY A CA 1
ATOM 3178 C C . GLY A 1 413 ? -154.544 50.979 96.868 1.00 57.44 413 GLY A C 1
ATOM 3179 O O . GLY A 1 413 ? -154.284 51.894 96.092 1.00 57.44 413 GLY A O 1
ATOM 3180 N N . ALA A 1 414 ? -155.107 51.198 98.060 1.00 43.31 414 ALA A N 1
ATOM 3181 C CA . ALA A 1 414 ? -155.393 52.533 98.593 1.00 43.31 414 ALA A CA 1
ATOM 3182 C C . ALA A 1 414 ? -154.502 52.880 99.808 1.00 43.31 414 ALA A C 1
ATOM 3184 O O . ALA A 1 414 ? -154.957 52.867 100.948 1.00 43.31 414 ALA A O 1
ATOM 3185 N N . GLN A 1 415 ? -153.233 53.229 99.557 1.00 34.38 415 GLN A N 1
ATOM 3186 C CA . GLN A 1 415 ? -152.411 54.117 100.399 1.00 34.38 415 GLN A CA 1
ATOM 3187 C C . GLN A 1 415 ? -151.455 54.926 99.493 1.00 34.38 415 GLN A C 1
ATOM 3189 O O . GLN A 1 415 ? -150.491 54.358 98.997 1.00 34.38 415 GLN A O 1
ATOM 3194 N N . GLN A 1 416 ? -151.778 56.223 99.329 1.00 36.78 416 GLN A N 1
ATOM 3195 C CA . GLN A 1 416 ? -151.063 57.348 98.673 1.00 36.78 416 GLN A CA 1
ATOM 3196 C C . GLN A 1 416 ? -150.551 57.197 97.234 1.00 36.78 416 GLN A C 1
ATOM 3198 O O . GLN A 1 416 ? -149.600 56.428 96.988 1.00 36.78 416 GLN A O 1
#

Foldseek 3Di:
DDDPPPPPDDPPPPPVPVQCVLCVVLVVLVVVLCVLPVDDFPCVDPVSVVSVVVSVVSVVVSVVSVVVSCCVVCVVVVVVVVVVVVVVVVVVVVVCVVVVVVVVVVVVVVVVVVVVVVVVVVVVVVVVVVLVVVLVCLLCVLVVLLPPALVVLVVVLVCLVPPCNLVVDDNDVCSVVSVVSSVNSSVSSVVSSVVNVVVVVVVVVVVVVVVVVVVVVVVVVVVVVVVVLLVVLVVVLVCLLCLLVVCPPPALVVLVVSLVVLVPDQLVVSPPCSVSSVVSSVVSNVSSVVVSVVNVVVVVVVVVVVVVVVVVVVVVVVVVVVVVVVVVVVVVVVVVVVVVVVVVVVVVVVVVVVVVVVVVVVVVVVVVVVVVVVVVVVVVLVVVLVVLVVCLVVDDDDPVNVVSVVVNCVSVVPDD

Organism: NCBI:txid96344